Protein AF-A0A7S2J6S6-F1 (afdb_monomer)

pLDDT: mean 93.09, std 8.22, range [37.41, 98.88]

Radius of gyration: 21.87 Å; Cα contacts (8 Å, |Δi|>4): 1158; chains: 1; bounding box: 52×48×61 Å

Solvent-accessible surface area (backbone atoms only — not comparable to full-atom values): 26192 Å² total; per-residue (Å²): 134,88,74,69,78,54,90,48,75,75,59,70,50,80,71,38,74,42,34,49,51,40,52,70,60,42,67,81,57,32,44,28,29,17,40,51,64,39,67,37,36,38,34,85,40,19,33,33,100,55,93,74,62,39,57,58,38,46,26,29,51,65,96,51,91,40,19,38,36,57,35,29,48,39,23,59,75,74,38,58,73,68,58,31,51,42,25,52,51,31,29,56,64,45,68,66,34,74,66,57,54,48,50,41,24,58,51,30,36,39,25,31,38,44,37,30,35,46,55,37,58,58,54,76,82,79,50,74,72,39,44,47,77,36,66,55,39,90,59,72,98,59,26,54,33,28,22,41,35,70,52,36,67,19,62,28,58,37,60,58,47,27,51,49,34,59,32,32,23,50,56,21,29,27,32,40,29,33,36,10,44,48,40,28,43,22,44,71,30,29,58,16,33,35,62,24,50,69,83,42,42,18,20,70,76,14,45,40,42,81,17,30,28,82,77,45,74,37,36,40,47,88,76,84,50,32,14,47,55,53,43,52,47,38,46,60,76,32,48,51,58,48,52,56,52,50,32,73,67,37,76,68,27,54,45,27,41,26,62,41,47,45,42,30,51,72,54,62,63,44,52,43,65,53,52,39,47,57,38,64,54,41,40,52,53,48,34,60,71,65,71,48,51,85,65,43,30,32,34,36,50,40,56,16,68,59,47,33,42,51,56,52,52,47,40,40,69,66,80,39,53,92,39,40,88,22,43,29,38,33,38,70,51,53,57,34,83,47,63,50,63,39,79,88,80,22,24,31,36,25,50,36,52,25,26,50,55,34,85,91,43,95,30,42,59,58,42,76,80,51,34,41,40,60,75,67,40,44,45,73,72,17,31,30,29,35,32,58,28,30,48,29,39,59,32,53,21,20,78,55,49,90,38,36,69,51,70,66,55,32,25,46,41,40,42,8,42,52,54,24,54,57,48,41,29,60,72,26,47,72,35,11,93,96,35,36,6,38,34,37,42,15,36,39,20,36,52,65,34,59,62,42,33,27,44,68,93,67,47,46,55,74,89,63,80,76,83,45,83,83,44,54,68,48,56,34,10,50,56,50,31,45,78,68,69,42,44,75,38,53,76,83,72,54,58,38,80,88,45,40,74,80,40,45,71,78,38,21,61,60,69,43,77,24,54,63,87,77,131

Mean predicted aligned error: 4.23 Å

Foldseek 3Di:
DDDDDAPDAQAADDQAPLQVVCCVQPNLAAPEFEAPCQQWNFLLLQAEPDPDDQLCFSHHHPPDGDAQLNNLVSLVVPDPPVLSLLLSVLRNQQVCHLVLLVLCSNLNRQEYEYEHELLLQDACVLAVQFDFPFHQACDDPQNCWGQGQQGGTYSHCRSVLNVLSSNLSSNYAYAYENQAAQQFQEAPGSSNRDHADAPDQGLAHHQNQCHHHPNRGGRGDPPRHHSVNVLLSSLQVTVLVVVVVSCVSRPRSAAEYESYALGHLDHPNHALVSLCCRFVVSQVV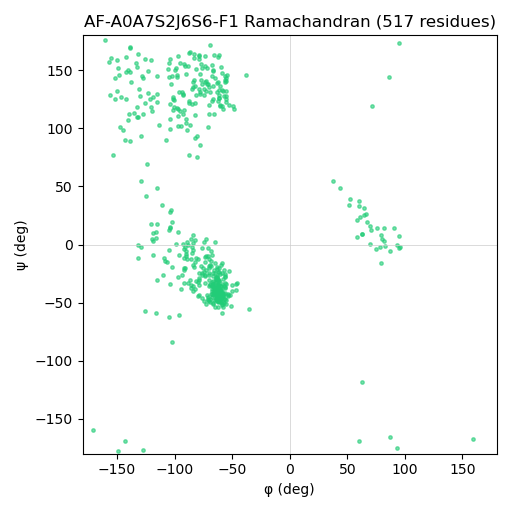SCVSNVHLQRHAYEGEASHPRNHPLNVLVCCVPVNVVNQNRYAYEFADELQVDFQADPVVQWRALLLLQCQCPPPDPNNQRDPNCNSVVVSCSLLQARAYEHAEYFLNNHLQCVVPVLADDLVSLLLSQLSNVLNLVSQQVVQAPSHDPGGSYSYYYQQHQHRNHQGTSRSVDSDGDPDLPPCPPSNVQRSHPSSCSVVVSRHRCVVVVCGPVCSVVCCCVNRDDIGRRHDPDD

Structure (mmCIF, N/CA/C/O backbone):
data_AF-A0A7S2J6S6-F1
#
_entry.id   AF-A0A7S2J6S6-F1
#
loop_
_atom_site.group_PDB
_atom_site.id
_atom_site.type_symbol
_atom_site.label_atom_id
_atom_site.label_alt_id
_atom_site.label_comp_id
_atom_site.label_asym_id
_atom_site.label_entity_id
_atom_site.label_seq_id
_atom_site.pdbx_PDB_ins_code
_atom_site.Cartn_x
_atom_site.Cartn_y
_atom_site.Cartn_z
_atom_site.occupancy
_atom_site.B_iso_or_equiv
_atom_site.auth_seq_id
_atom_site.auth_comp_id
_atom_site.auth_asym_id
_atom_site.auth_atom_id
_atom_site.pdbx_PDB_model_num
ATOM 1 N N . ARG A 1 1 ? -4.396 -3.968 -26.037 1.00 60.03 1 ARG A N 1
ATOM 2 C CA . ARG A 1 1 ? -3.334 -4.999 -25.930 1.00 60.03 1 ARG A CA 1
ATOM 3 C C . ARG A 1 1 ? -3.819 -6.010 -24.905 1.00 60.03 1 ARG A C 1
ATOM 5 O O . ARG A 1 1 ? -4.407 -5.572 -23.926 1.00 60.03 1 ARG A O 1
ATOM 12 N N . GLU A 1 2 ? -3.684 -7.307 -25.156 1.00 83.19 2 GLU A N 1
ATOM 13 C CA . GLU A 1 2 ? -4.173 -8.330 -24.223 1.00 83.19 2 GLU A CA 1
ATOM 14 C C . GLU A 1 2 ? -3.197 -8.477 -23.051 1.00 83.19 2 GLU A C 1
ATOM 16 O O . GLU A 1 2 ? -1.984 -8.552 -23.259 1.00 83.19 2 GLU A O 1
ATOM 21 N N . PHE A 1 3 ? -3.727 -8.465 -21.828 1.00 93.50 3 PHE A N 1
ATOM 22 C CA . PHE A 1 3 ? -2.977 -8.838 -20.632 1.00 93.50 3 PHE A CA 1
ATOM 23 C C . PHE A 1 3 ? -2.837 -10.365 -20.573 1.00 93.50 3 PHE A C 1
ATOM 25 O O . PHE A 1 3 ? -3.708 -11.064 -21.098 1.00 93.50 3 PHE A O 1
ATOM 32 N N . PRO A 1 4 ? -1.772 -10.908 -19.954 1.00 92.06 4 PRO A N 1
ATOM 33 C CA . PRO A 1 4 ? -1.620 -12.351 -19.820 1.00 92.06 4 PRO A CA 1
ATOM 34 C C . PRO A 1 4 ? -2.831 -12.981 -19.122 1.00 92.06 4 PRO A C 1
ATOM 36 O O . PRO A 1 4 ? -3.352 -12.433 -18.144 1.00 92.06 4 PRO A O 1
ATOM 39 N N . ALA A 1 5 ? -3.263 -14.145 -19.607 1.00 92.56 5 ALA A N 1
ATOM 40 C CA . ALA A 1 5 ? -4.234 -14.959 -18.887 1.00 92.56 5 ALA A CA 1
ATOM 41 C C . ALA A 1 5 ? -3.649 -15.352 -17.517 1.00 92.56 5 ALA A C 1
ATOM 43 O O . ALA A 1 5 ? -2.468 -15.715 -17.456 1.00 92.56 5 ALA A O 1
ATOM 44 N N . PRO A 1 6 ? -4.433 -15.285 -16.428 1.00 95.06 6 PRO A N 1
ATOM 45 C CA . PRO A 1 6 ? -3.949 -15.719 -15.127 1.00 95.06 6 PRO A CA 1
ATOM 46 C C . PRO A 1 6 ? -3.705 -17.230 -15.110 1.00 95.06 6 PRO A C 1
ATOM 48 O O . PRO A 1 6 ? -4.392 -17.998 -15.787 1.00 95.06 6 PRO A O 1
ATOM 51 N N . SER A 1 7 ? -2.744 -17.662 -14.297 1.00 95.50 7 SER A N 1
ATOM 52 C CA . SER A 1 7 ? -2.532 -19.077 -13.981 1.00 95.50 7 SER A CA 1
ATOM 53 C C . SER A 1 7 ? -3.450 -19.559 -12.852 1.00 95.50 7 SER A C 1
ATOM 55 O O . SER A 1 7 ? -3.695 -20.759 -12.714 1.00 95.50 7 SER A O 1
ATOM 57 N N . VAL A 1 8 ? -3.998 -18.627 -12.065 1.00 96.56 8 VAL A N 1
ATOM 58 C CA . VAL A 1 8 ? -5.003 -18.892 -11.032 1.00 96.56 8 VAL A CA 1
ATOM 59 C C . VAL A 1 8 ? -6.390 -18.539 -11.559 1.00 96.56 8 VAL A C 1
ATOM 61 O O . VAL A 1 8 ? -6.650 -17.406 -11.953 1.00 96.56 8 VAL A O 1
ATOM 64 N N . PHE A 1 9 ? -7.315 -19.497 -11.523 1.00 96.81 9 PHE A N 1
ATOM 65 C CA . PHE A 1 9 ? -8.688 -19.263 -11.964 1.00 96.81 9 PHE A CA 1
ATOM 66 C C . PHE A 1 9 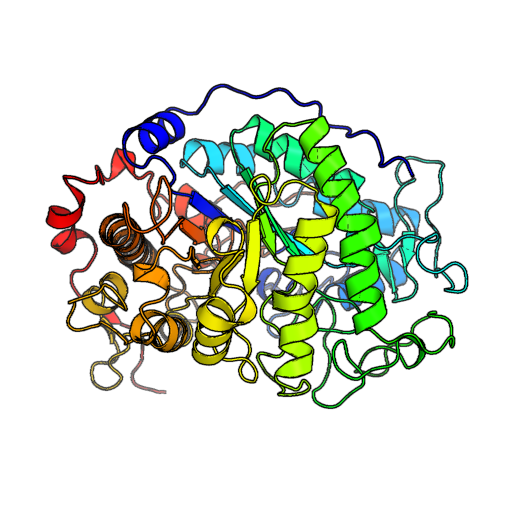? -9.548 -18.613 -10.865 1.00 96.81 9 PHE A C 1
ATOM 68 O O . PHE A 1 9 ? -9.433 -18.988 -9.688 1.00 96.81 9 PHE A O 1
ATOM 75 N N . PRO A 1 10 ? -10.448 -17.680 -11.232 1.00 97.75 10 PRO A N 1
ATOM 76 C CA . PRO A 1 10 ? -11.481 -17.183 -10.332 1.00 97.75 10 PRO A CA 1
ATOM 77 C C . PRO A 1 10 ? -12.373 -18.330 -9.835 1.00 97.75 10 PRO A C 1
ATOM 79 O O . PRO A 1 10 ? -13.021 -19.030 -10.607 1.00 97.75 10 PRO A O 1
ATOM 82 N N . SER A 1 11 ? -12.381 -18.531 -8.523 1.00 97.50 11 SER A N 1
ATOM 83 C CA . SER A 1 11 ? -13.148 -19.540 -7.796 1.00 97.50 11 SER A CA 1
ATOM 84 C C . SER A 1 11 ? -13.392 -19.034 -6.373 1.00 97.50 11 SER A C 1
ATOM 86 O O . SER A 1 11 ? -12.716 -19.441 -5.422 1.00 97.50 11 SER A O 1
ATOM 88 N N . ARG A 1 12 ? -14.347 -18.107 -6.237 1.00 97.56 12 ARG A N 1
ATOM 89 C CA . ARG A 1 12 ? -14.693 -17.478 -4.959 1.00 97.56 12 ARG A CA 1
ATOM 90 C C . ARG A 1 12 ? -15.167 -18.518 -3.949 1.00 97.56 12 ARG A C 1
ATOM 92 O O . ARG A 1 12 ? -16.141 -19.222 -4.196 1.00 97.56 12 ARG A O 1
ATOM 99 N N . ARG A 1 13 ? -14.464 -18.615 -2.822 1.00 98.06 13 ARG A N 1
ATOM 100 C CA . ARG A 1 13 ? -14.830 -19.477 -1.695 1.00 98.06 13 ARG A CA 1
ATOM 101 C C . ARG A 1 13 ? -15.937 -18.824 -0.871 1.00 98.06 13 ARG A C 1
ATOM 103 O O . ARG A 1 13 ? -16.151 -17.611 -0.945 1.00 98.06 13 ARG A O 1
ATOM 110 N N . GLU A 1 14 ? -16.599 -19.624 -0.046 1.00 98.38 14 GLU A N 1
ATOM 111 C CA . GLU A 1 14 ? -17.450 -19.093 1.016 1.00 98.38 14 GLU A CA 1
ATOM 112 C C . GLU A 1 14 ? -16.630 -18.225 1.981 1.00 98.38 14 GLU A C 1
ATOM 114 O O . GLU A 1 14 ? -15.415 -18.391 2.124 1.00 98.38 14 GLU A O 1
ATOM 119 N N . LEU A 1 15 ? -17.300 -17.266 2.615 1.00 98.75 15 LEU A N 1
ATOM 120 C CA . LEU A 1 15 ? -16.700 -16.454 3.669 1.00 98.75 15 LEU A CA 1
ATOM 121 C C . LEU A 1 15 ? -16.316 -17.354 4.846 1.00 98.75 15 LEU A C 1
ATOM 123 O O . LEU A 1 15 ? -17.103 -18.222 5.231 1.00 98.75 15 LEU A O 1
ATOM 127 N N . THR A 1 16 ? -15.150 -17.109 5.444 1.00 98.75 16 THR A N 1
ATOM 128 C CA . THR A 1 16 ? -14.777 -17.735 6.723 1.00 98.75 16 THR A CA 1
ATOM 129 C C . THR A 1 16 ? -15.753 -17.315 7.828 1.00 98.75 16 THR A C 1
ATOM 131 O O . THR A 1 16 ? -16.446 -16.303 7.693 1.00 98.75 16 THR A O 1
ATOM 134 N N . GLU A 1 17 ? -15.811 -18.055 8.940 1.00 98.75 17 GLU A N 1
ATOM 135 C CA . GLU A 1 17 ? -16.681 -17.700 10.076 1.00 98.75 17 GLU A CA 1
ATOM 136 C C . GLU A 1 17 ? -16.434 -16.262 10.560 1.00 98.75 17 GLU A C 1
ATOM 138 O O . GLU A 1 17 ? -17.379 -15.495 10.749 1.00 98.75 17 GLU A O 1
ATOM 143 N N . GLU A 1 18 ? -15.164 -15.860 10.670 1.00 98.75 18 GLU A N 1
ATOM 144 C CA . GLU A 1 18 ? -14.807 -14.495 11.056 1.00 98.75 18 GLU A CA 1
ATOM 145 C C . GLU A 1 18 ? -15.230 -13.469 10.002 1.00 98.75 18 GLU A C 1
ATOM 147 O O . GLU A 1 18 ? -15.761 -12.417 10.349 1.00 98.75 18 GLU A O 1
ATOM 152 N N . GLN A 1 19 ? -15.051 -13.749 8.707 1.00 98.75 19 GLN A N 1
ATOM 153 C CA . GLN A 1 19 ? -15.487 -12.830 7.653 1.00 98.75 19 GLN A CA 1
ATOM 154 C C . GLN A 1 19 ? -17.013 -12.660 7.627 1.00 98.75 19 GLN A C 1
ATOM 156 O O . GLN A 1 19 ? -17.493 -11.546 7.415 1.00 98.75 19 GLN A O 1
ATOM 161 N N . GLN A 1 20 ? -17.781 -13.726 7.877 1.00 98.81 20 GLN A N 1
ATOM 162 C CA . GLN A 1 20 ? -19.240 -13.646 8.027 1.00 98.81 20 GLN A CA 1
ATOM 163 C C . GLN A 1 20 ? -19.619 -12.795 9.242 1.00 98.81 20 GLN A C 1
ATOM 165 O O . GLN A 1 20 ? -20.470 -11.906 9.146 1.00 98.81 20 GLN A O 1
ATOM 170 N N . TRP A 1 21 ? -18.949 -13.018 10.376 1.00 98.75 21 TRP A N 1
ATOM 171 C CA . TRP A 1 21 ? -19.148 -12.231 11.589 1.00 98.75 21 TRP A CA 1
ATOM 172 C C . TRP A 1 21 ? -18.821 -10.749 11.367 1.00 98.75 21 TRP A C 1
ATOM 174 O O . TRP A 1 21 ? -19.593 -9.877 11.777 1.00 98.75 21 TRP A O 1
ATOM 184 N N . MET A 1 22 ? -17.723 -10.456 10.666 1.00 98.56 22 MET A N 1
ATOM 185 C CA . MET A 1 22 ? -17.311 -9.105 10.287 1.00 98.56 22 MET A CA 1
ATOM 186 C C . MET A 1 22 ? -18.324 -8.449 9.356 1.00 98.56 22 MET A C 1
ATOM 188 O O . MET A 1 22 ? -18.706 -7.305 9.582 1.00 98.56 22 MET A O 1
ATOM 192 N N . GLN A 1 23 ? -18.811 -9.167 8.343 1.00 98.44 23 GLN A N 1
ATOM 193 C CA . GLN A 1 23 ? -19.830 -8.651 7.431 1.00 98.44 23 GLN A CA 1
ATOM 194 C C . GLN A 1 23 ? -21.120 -8.272 8.171 1.00 98.44 23 GLN A C 1
ATOM 196 O O . GLN A 1 23 ? -21.743 -7.266 7.831 1.00 98.44 23 GLN A O 1
ATOM 201 N N . TYR A 1 24 ? -21.512 -9.055 9.178 1.00 98.50 24 TYR A N 1
ATOM 202 C CA . TYR A 1 24 ? -22.712 -8.802 9.973 1.00 98.50 24 TYR A CA 1
ATOM 203 C C . TYR A 1 24 ? -22.541 -7.631 10.956 1.00 98.50 24 TYR A C 1
ATOM 205 O O . TYR A 1 24 ? -23.392 -6.744 11.012 1.00 98.50 24 TYR A O 1
ATOM 213 N N . ASN A 1 25 ? -21.449 -7.609 11.728 1.00 98.56 25 ASN A N 1
ATOM 214 C CA . ASN A 1 25 ? -21.257 -6.632 12.808 1.00 98.56 25 ASN A CA 1
ATOM 215 C C . ASN A 1 25 ? -20.620 -5.318 12.339 1.00 98.56 25 ASN A C 1
ATOM 217 O O . ASN A 1 25 ? -20.899 -4.263 12.903 1.00 98.56 25 ASN A O 1
ATOM 221 N N . TRP A 1 26 ? -19.785 -5.370 11.303 1.00 98.25 26 TRP A N 1
ATOM 222 C CA . TRP A 1 26 ? -18.991 -4.248 10.802 1.00 98.25 26 TRP A CA 1
ATOM 223 C C . TRP A 1 26 ? -19.161 -4.074 9.284 1.00 98.25 26 TRP A C 1
ATOM 225 O O . TRP A 1 26 ? -18.178 -4.055 8.537 1.00 98.25 26 TRP A O 1
ATOM 235 N N . PRO A 1 27 ? -20.408 -3.947 8.786 1.00 97.88 27 PRO A N 1
ATOM 236 C CA . PRO A 1 27 ? -20.668 -3.877 7.354 1.00 97.88 27 PRO A CA 1
ATOM 237 C C . PRO A 1 27 ? -19.984 -2.652 6.759 1.00 97.88 27 PRO A C 1
ATOM 239 O O . PRO A 1 27 ? -20.213 -1.543 7.232 1.00 97.88 27 PRO A O 1
ATOM 242 N N . GLY A 1 28 ? -19.173 -2.853 5.720 1.00 96.44 28 GLY A N 1
ATOM 243 C CA . GLY A 1 28 ? -18.442 -1.782 5.036 1.00 96.44 28 GLY A CA 1
ATOM 244 C C . GLY A 1 28 ? -17.076 -1.441 5.638 1.00 96.44 28 GLY A C 1
ATOM 245 O O . GLY A 1 28 ? -16.355 -0.668 5.020 1.00 96.44 28 GLY A O 1
ATOM 246 N N . TYR A 1 29 ? -16.700 -2.030 6.778 1.00 98.56 29 TYR A N 1
ATOM 247 C CA . TYR A 1 29 ? -15.367 -1.851 7.350 1.00 98.56 29 TYR A CA 1
ATOM 248 C C . TYR A 1 29 ? -14.319 -2.698 6.627 1.00 98.56 29 TYR A C 1
ATOM 250 O O . TYR A 1 29 ? -14.477 -3.916 6.489 1.00 98.56 29 TYR A O 1
ATOM 258 N N . HIS A 1 30 ? -13.222 -2.068 6.224 1.00 98.62 30 HIS A N 1
ATOM 259 C CA . HIS A 1 30 ? -12.038 -2.734 5.706 1.00 98.62 30 HIS A CA 1
ATOM 260 C C . HIS A 1 30 ? -11.084 -3.071 6.847 1.00 98.62 30 HIS A C 1
ATOM 262 O O . HIS A 1 30 ? -10.327 -2.231 7.319 1.00 98.62 30 HIS A O 1
ATOM 268 N N . ASN A 1 31 ? -11.145 -4.328 7.290 1.00 98.75 31 ASN A N 1
ATOM 269 C CA . ASN A 1 31 ? -10.131 -4.913 8.155 1.00 98.75 31 ASN A CA 1
ATOM 270 C C . ASN A 1 31 ? -8.990 -5.379 7.254 1.00 98.75 31 ASN A C 1
ATOM 272 O O . ASN A 1 31 ? -9.056 -6.462 6.661 1.00 98.75 31 ASN A O 1
ATOM 276 N N . GLY A 1 32 ? -8.031 -4.486 7.060 1.00 98.75 32 GLY A N 1
ATOM 277 C CA . GLY A 1 32 ? -7.030 -4.565 6.019 1.00 98.75 32 GLY A CA 1
ATOM 278 C C . GLY A 1 32 ? -5.657 -4.998 6.511 1.00 98.75 32 GLY A C 1
ATOM 279 O O . GLY A 1 32 ? -5.294 -4.862 7.681 1.00 98.75 32 GLY A O 1
ATOM 280 N N . VAL A 1 33 ? -4.857 -5.476 5.568 1.00 98.88 33 VAL A N 1
ATOM 281 C CA . VAL A 1 33 ? -3.425 -5.715 5.742 1.00 98.88 33 VAL A CA 1
ATOM 282 C C . VAL A 1 33 ? -2.692 -5.252 4.490 1.00 98.88 33 VAL A C 1
ATOM 284 O O . VAL A 1 33 ? -3.180 -5.456 3.378 1.00 98.88 33 VAL A O 1
ATOM 287 N N . SER A 1 34 ? -1.535 -4.629 4.646 1.00 98.81 34 SER A N 1
ATOM 288 C CA . SER A 1 34 ? -0.669 -4.322 3.510 1.00 98.81 34 SER A CA 1
ATOM 289 C C . SER A 1 34 ? 0.156 -5.554 3.127 1.00 98.81 34 SER A C 1
ATOM 291 O O . SER A 1 34 ? 0.413 -6.425 3.960 1.00 98.81 34 SER A O 1
ATOM 293 N N . LEU A 1 35 ? 0.529 -5.676 1.853 1.00 98.56 35 LEU A N 1
ATOM 294 C CA . LEU A 1 35 ? 1.353 -6.771 1.327 1.00 98.56 35 LEU A CA 1
ATOM 295 C C . LEU A 1 35 ? 2.709 -6.262 0.803 1.00 98.56 35 LEU A C 1
ATOM 297 O O . LEU A 1 35 ? 3.140 -6.622 -0.292 1.00 98.56 35 LEU A O 1
ATOM 301 N N . GLY A 1 36 ? 3.393 -5.444 1.607 1.00 97.88 36 GLY A N 1
ATOM 302 C CA . GLY A 1 36 ? 4.780 -5.002 1.409 1.00 97.88 36 GLY A CA 1
ATOM 303 C C . GLY A 1 36 ? 5.792 -6.144 1.413 1.00 97.88 36 GLY A C 1
ATOM 304 O O . GLY A 1 36 ? 5.473 -7.266 1.829 1.00 97.88 36 GLY A O 1
ATOM 305 N N . GLY A 1 37 ? 6.997 -5.884 0.912 1.00 96.94 37 GLY A N 1
ATOM 306 C CA . GLY A 1 37 ? 8.053 -6.886 0.755 1.00 96.94 37 GLY A CA 1
ATOM 307 C C . GLY A 1 37 ? 7.789 -7.932 -0.333 1.00 96.94 37 GLY A C 1
ATOM 308 O O . GLY A 1 37 ? 8.581 -8.854 -0.461 1.00 96.94 37 GLY A O 1
ATOM 309 N N . GLY A 1 38 ? 6.663 -7.864 -1.058 1.00 97.31 38 GLY A N 1
ATOM 310 C CA . GLY A 1 38 ? 6.294 -8.837 -2.093 1.00 97.31 38 GLY A CA 1
ATOM 311 C C . GLY A 1 38 ? 6.669 -8.392 -3.508 1.00 97.31 38 GLY A C 1
ATOM 312 O O . GLY A 1 38 ? 7.416 -9.075 -4.200 1.00 97.31 38 GLY A O 1
ATOM 313 N N . PHE A 1 39 ? 6.118 -7.259 -3.957 1.00 98.38 39 PHE A N 1
ATOM 314 C CA . PHE A 1 39 ? 6.457 -6.650 -5.254 1.00 98.38 39 PHE A CA 1
ATOM 315 C C . PHE A 1 39 ? 7.396 -5.449 -5.121 1.00 98.38 39 PHE A C 1
ATOM 317 O O . PHE A 1 39 ? 8.053 -5.096 -6.097 1.00 98.38 39 PHE A O 1
ATOM 324 N N . VAL A 1 40 ? 7.477 -4.864 -3.925 1.00 98.44 40 VAL A N 1
ATOM 325 C CA . VAL A 1 40 ? 8.428 -3.820 -3.536 1.00 98.44 40 VAL A CA 1
ATOM 326 C C . VAL A 1 40 ? 9.197 -4.336 -2.322 1.00 98.44 40 VAL A C 1
ATOM 328 O O . VAL A 1 40 ? 8.599 -4.891 -1.404 1.00 98.44 40 VAL A O 1
ATOM 331 N N . VAL A 1 41 ? 10.517 -4.237 -2.375 1.00 97.12 41 VAL A N 1
ATOM 332 C CA . VAL A 1 41 ? 11.497 -4.664 -1.385 1.00 97.12 41 VAL A CA 1
ATOM 333 C C . VAL A 1 41 ? 11.952 -3.430 -0.632 1.00 97.12 41 VAL A C 1
ATOM 335 O O . VAL A 1 41 ? 12.453 -2.482 -1.228 1.00 97.12 41 VAL A O 1
ATOM 338 N N . GLU A 1 42 ? 11.852 -3.508 0.685 1.00 96.31 42 GLU A N 1
ATOM 339 C CA . GLU A 1 42 ? 12.450 -2.552 1.602 1.00 96.31 42 GLU A CA 1
ATOM 340 C C . GLU A 1 42 ? 13.507 -3.274 2.428 1.00 96.31 42 GLU A C 1
ATOM 342 O O . GLU A 1 42 ? 13.208 -4.270 3.092 1.00 96.31 42 GLU A O 1
ATOM 347 N N . ASP A 1 43 ? 14.742 -2.786 2.371 1.00 94.69 43 ASP A N 1
ATOM 348 C CA . ASP A 1 43 ? 15.898 -3.283 3.120 1.00 94.69 43 ASP A CA 1
ATOM 349 C C . ASP A 1 43 ? 15.587 -3.787 4.535 1.00 94.69 43 ASP A C 1
ATOM 351 O O . ASP A 1 43 ? 15.853 -4.950 4.865 1.00 94.69 43 ASP A O 1
ATOM 355 N N . TRP A 1 44 ? 14.972 -2.943 5.363 1.00 93.00 44 TRP A N 1
ATOM 356 C CA . TRP A 1 44 ? 14.720 -3.215 6.776 1.00 93.00 44 TRP A CA 1
ATOM 357 C C . TRP A 1 44 ? 13.822 -4.429 7.021 1.00 93.00 44 TRP A C 1
ATOM 359 O O . TRP A 1 44 ? 13.872 -5.041 8.094 1.00 93.00 44 TRP A O 1
ATOM 369 N N . MET A 1 45 ? 13.052 -4.846 6.014 1.00 94.19 45 MET A N 1
ATOM 370 C CA . MET A 1 45 ? 12.258 -6.063 6.083 1.00 94.19 45 MET A CA 1
ATOM 371 C C . MET A 1 45 ? 13.093 -7.342 5.992 1.00 94.19 45 MET A C 1
ATOM 373 O O . MET A 1 45 ? 12.631 -8.395 6.443 1.00 94.19 45 MET A O 1
ATOM 377 N N . PHE A 1 46 ? 14.299 -7.268 5.427 1.00 93.38 46 PHE A N 1
ATOM 378 C CA . PHE A 1 46 ? 15.148 -8.408 5.067 1.00 93.38 46 PHE A CA 1
ATOM 379 C C . PHE A 1 46 ? 16.514 -8.422 5.776 1.00 93.38 46 PHE A C 1
ATOM 381 O O . PHE A 1 46 ? 17.334 -9.306 5.505 1.00 93.38 46 PHE A O 1
ATOM 388 N N . TYR A 1 47 ? 16.768 -7.495 6.706 1.00 91.25 47 TYR A N 1
ATOM 389 C CA . TYR A 1 47 ? 17.983 -7.502 7.528 1.00 91.25 47 TYR A CA 1
ATOM 390 C C . TYR A 1 47 ? 18.155 -8.807 8.301 1.00 91.25 47 TYR A C 1
ATOM 392 O O . TYR A 1 47 ? 17.196 -9.372 8.810 1.00 91.25 47 TYR A O 1
ATOM 400 N N . LYS A 1 48 ? 19.394 -9.285 8.410 1.00 84.44 48 LYS A N 1
ATOM 401 C CA . LYS A 1 48 ? 19.796 -10.477 9.160 1.00 84.44 48 LYS A CA 1
ATOM 402 C C . LYS A 1 48 ? 20.705 -10.075 10.315 1.00 84.44 48 LYS A C 1
ATOM 404 O O . LYS A 1 48 ? 21.573 -9.223 10.158 1.00 84.44 48 LYS A O 1
ATOM 409 N N . HIS A 1 49 ? 20.593 -10.782 11.439 1.00 74.25 49 HIS A N 1
ATOM 410 C CA . HIS A 1 49 ? 21.560 -10.667 12.542 1.00 74.25 49 HIS A CA 1
ATOM 411 C C . HIS A 1 49 ? 22.797 -11.563 12.355 1.00 74.25 49 HIS A C 1
ATOM 413 O O . HIS A 1 49 ? 23.705 -11.565 13.183 1.00 74.25 49 HIS A O 1
ATOM 419 N N . THR A 1 50 ? 22.845 -12.350 11.277 1.00 71.12 50 THR A N 1
ATOM 420 C CA . THR A 1 50 ? 23.966 -13.242 10.960 1.00 71.12 50 THR A CA 1
ATOM 421 C C . THR A 1 50 ? 24.904 -12.621 9.932 1.00 71.12 50 THR A C 1
ATOM 423 O O . THR A 1 50 ? 24.451 -11.933 9.028 1.00 71.12 50 THR A O 1
ATOM 426 N N . ASN A 1 51 ? 26.186 -12.993 9.969 1.00 66.88 51 ASN A N 1
ATOM 427 C CA . ASN A 1 51 ? 27.196 -12.528 9.005 1.00 66.88 51 ASN A CA 1
ATOM 428 C C . ASN A 1 51 ? 27.049 -13.109 7.579 1.00 66.88 51 ASN A C 1
ATOM 430 O O . ASN A 1 51 ? 27.846 -12.776 6.706 1.00 66.88 51 ASN A O 1
ATOM 434 N N . ALA A 1 52 ? 26.093 -14.013 7.336 1.00 78.06 52 ALA A N 1
ATOM 435 C CA . ALA A 1 52 ? 25.829 -14.551 6.003 1.00 78.06 52 ALA A CA 1
ATOM 436 C C . ALA A 1 52 ? 24.973 -13.553 5.210 1.00 78.06 52 ALA A C 1
ATOM 438 O O . ALA A 1 52 ? 23.749 -13.541 5.332 1.00 78.06 52 ALA A O 1
ATOM 439 N N . VAL A 1 53 ? 25.649 -12.691 4.451 1.00 87.81 53 VAL A N 1
ATOM 440 C CA . VAL A 1 53 ? 25.035 -11.677 3.591 1.00 87.81 53 VAL A CA 1
ATOM 441 C C . VAL A 1 53 ? 25.058 -12.181 2.152 1.00 87.81 53 VAL A C 1
ATOM 443 O O . VAL A 1 53 ? 26.114 -12.526 1.625 1.00 87.81 53 VAL A O 1
ATOM 446 N N . ASP A 1 54 ? 23.889 -12.215 1.528 1.00 93.75 54 ASP A N 1
ATOM 447 C CA . ASP A 1 54 ? 23.677 -12.566 0.127 1.00 93.75 54 ASP A CA 1
ATOM 448 C C . ASP A 1 54 ? 22.548 -11.677 -0.421 1.00 93.75 54 ASP A C 1
ATOM 450 O O . ASP A 1 54 ? 21.365 -12.026 -0.311 1.00 93.75 54 ASP A O 1
ATOM 454 N N . PRO A 1 55 ? 22.886 -10.496 -0.972 1.00 94.44 55 PRO A N 1
ATOM 455 C CA . PRO A 1 55 ? 21.889 -9.523 -1.404 1.00 94.44 55 PRO A CA 1
ATOM 456 C C . PRO A 1 55 ? 21.003 -10.030 -2.546 1.00 94.44 55 PRO A C 1
ATOM 458 O O . PRO A 1 55 ? 19.813 -9.724 -2.578 1.00 94.44 55 PRO A O 1
ATOM 461 N N . ALA A 1 56 ? 21.530 -10.878 -3.439 1.00 95.69 56 ALA A N 1
ATOM 462 C CA . ALA A 1 56 ? 20.740 -11.489 -4.512 1.00 95.69 56 ALA A CA 1
ATOM 463 C C . ALA A 1 56 ? 19.633 -12.404 -3.958 1.00 95.69 56 ALA A C 1
ATOM 465 O O . ALA A 1 56 ? 18.567 -12.538 -4.564 1.00 95.69 56 ALA A O 1
ATOM 466 N N . ASN A 1 57 ? 19.863 -12.982 -2.777 1.00 95.00 57 ASN A N 1
ATOM 467 C CA . ASN A 1 57 ? 18.909 -13.809 -2.050 1.00 95.00 57 ASN A CA 1
ATOM 468 C C . ASN A 1 57 ? 18.223 -13.065 -0.880 1.00 95.00 57 ASN A C 1
ATOM 470 O O . ASN A 1 57 ? 17.665 -13.717 0.004 1.00 95.00 57 ASN A O 1
ATOM 474 N N . LEU A 1 58 ? 18.232 -11.722 -0.867 1.00 94.31 58 LEU A N 1
ATOM 475 C CA . LEU A 1 58 ? 17.606 -10.885 0.172 1.00 94.31 58 LEU A CA 1
ATOM 476 C C . LEU A 1 58 ? 18.043 -11.260 1.601 1.00 94.31 58 LEU A C 1
ATOM 478 O O . LEU A 1 58 ? 17.249 -11.292 2.539 1.00 94.31 58 LEU A O 1
ATOM 482 N N . GLN A 1 59 ? 19.324 -11.582 1.766 1.00 92.81 59 GLN A N 1
ATOM 483 C CA . GLN A 1 59 ? 19.953 -11.781 3.068 1.00 92.81 59 GLN A CA 1
ATOM 484 C C . GLN A 1 59 ? 20.852 -10.578 3.319 1.00 92.81 59 GLN A C 1
ATOM 486 O O . GLN A 1 59 ? 22.005 -10.563 2.896 1.00 92.81 59 GLN A O 1
ATOM 491 N N . LEU A 1 60 ? 20.294 -9.538 3.934 1.00 92.50 60 LEU A N 1
ATOM 492 C CA . LEU A 1 60 ? 20.946 -8.234 4.025 1.00 92.50 60 LEU A CA 1
ATOM 493 C C . LEU A 1 60 ? 21.639 -8.055 5.373 1.00 92.50 60 LEU A C 1
ATOM 495 O O . LEU A 1 60 ? 21.136 -8.503 6.403 1.00 92.50 60 LEU A O 1
ATOM 499 N N . ALA A 1 61 ? 22.784 -7.376 5.378 1.00 90.56 61 ALA A N 1
ATOM 500 C CA . ALA A 1 61 ? 23.346 -6.871 6.625 1.00 90.56 61 ALA A CA 1
ATOM 501 C C . ALA A 1 61 ? 22.442 -5.766 7.180 1.00 90.56 61 ALA A C 1
ATOM 503 O O . ALA A 1 61 ? 21.858 -4.997 6.419 1.00 90.56 61 ALA A O 1
ATOM 504 N N . GLN A 1 62 ? 22.343 -5.692 8.506 1.00 87.38 62 GLN A N 1
ATOM 505 C CA . GLN A 1 62 ? 21.611 -4.624 9.178 1.00 87.38 62 GLN A CA 1
ATOM 506 C C . GLN A 1 62 ? 22.138 -3.241 8.753 1.00 87.38 62 GLN A C 1
ATOM 508 O O . GLN A 1 62 ? 23.341 -3.072 8.545 1.00 87.38 62 GLN A O 1
ATOM 513 N N . ASP A 1 63 ? 21.227 -2.274 8.621 1.00 86.12 63 ASP A N 1
ATOM 514 C CA . ASP A 1 63 ? 21.504 -0.870 8.283 1.00 86.12 63 ASP A CA 1
ATOM 515 C C . ASP A 1 63 ? 22.239 -0.664 6.944 1.00 86.12 63 ASP A C 1
ATOM 517 O O . ASP A 1 63 ? 22.880 0.365 6.730 1.00 86.12 63 ASP A O 1
ATOM 521 N N . THR A 1 64 ? 22.174 -1.644 6.037 1.00 89.25 64 THR A N 1
ATOM 522 C CA . THR A 1 64 ? 22.706 -1.514 4.676 1.00 89.25 64 THR A CA 1
ATOM 523 C C . THR A 1 64 ? 21.594 -1.031 3.748 1.00 89.25 64 THR A C 1
ATOM 525 O O . THR A 1 64 ? 20.683 -1.824 3.500 1.00 89.25 64 THR A O 1
ATOM 528 N N . PRO A 1 65 ? 21.672 0.204 3.207 1.00 91.94 65 PRO A N 1
ATOM 529 C CA . PRO A 1 65 ? 20.683 0.703 2.258 1.00 91.94 65 PRO A CA 1
ATOM 530 C C . PRO A 1 65 ? 20.552 -0.251 1.077 1.00 91.94 65 PRO A C 1
ATOM 532 O O . PRO A 1 65 ? 21.553 -0.614 0.446 1.00 91.94 65 PRO A O 1
ATOM 535 N N . PHE A 1 66 ? 19.330 -0.694 0.815 1.00 95.00 66 PHE A N 1
ATOM 536 C CA . PHE A 1 66 ? 19.046 -1.654 -0.240 1.00 95.00 66 PHE A CA 1
ATOM 537 C C . PHE A 1 66 ? 17.591 -1.532 -0.694 1.00 95.00 66 PHE A C 1
ATOM 539 O O . PHE A 1 66 ? 16.653 -1.588 0.099 1.00 95.00 66 PHE A O 1
ATOM 546 N N . ASP A 1 67 ? 17.397 -1.406 -1.997 1.00 95.56 67 ASP A N 1
ATOM 547 C CA . ASP A 1 67 ? 16.090 -1.212 -2.618 1.00 95.56 67 ASP A CA 1
ATOM 548 C C . ASP A 1 67 ? 15.848 -2.254 -3.727 1.00 95.56 67 ASP A C 1
ATOM 550 O O . ASP A 1 67 ? 16.652 -3.167 -3.957 1.00 95.56 67 ASP A O 1
ATOM 554 N N . ASN A 1 68 ? 14.714 -2.155 -4.426 1.00 97.44 68 ASN A N 1
ATOM 555 C CA . ASN A 1 68 ? 14.394 -3.060 -5.533 1.00 97.44 68 ASN A CA 1
ATOM 556 C C . ASN A 1 68 ? 15.371 -2.987 -6.707 1.00 97.44 68 ASN A C 1
ATOM 558 O O . ASN A 1 68 ? 15.575 -4.010 -7.377 1.00 97.44 68 ASN A O 1
ATOM 562 N N . LEU A 1 69 ? 15.911 -1.806 -7.009 1.00 96.81 69 LEU A N 1
ATOM 563 C CA . LEU A 1 69 ? 16.863 -1.646 -8.100 1.00 96.81 69 LEU A CA 1
ATOM 564 C C . LEU A 1 69 ? 18.174 -2.339 -7.735 1.00 96.81 69 LEU A C 1
ATOM 566 O O . LEU A 1 69 ? 18.629 -3.200 -8.487 1.00 96.81 69 LEU A O 1
ATOM 570 N N . ALA A 1 70 ? 18.701 -2.078 -6.538 1.00 96.62 70 ALA A N 1
ATOM 571 C CA . ALA A 1 70 ? 19.884 -2.740 -5.998 1.00 96.62 70 ALA A CA 1
ATOM 572 C C . ALA A 1 70 ? 19.706 -4.268 -5.935 1.00 96.62 70 ALA A C 1
ATOM 574 O O . ALA A 1 70 ? 20.644 -5.027 -6.211 1.00 96.62 70 ALA A O 1
ATOM 575 N N . TRP A 1 71 ? 18.493 -4.749 -5.636 1.00 97.88 71 TRP A N 1
ATOM 576 C CA . TRP A 1 71 ? 18.175 -6.174 -5.707 1.00 97.88 71 TRP A CA 1
ATOM 577 C C . TRP A 1 71 ? 18.229 -6.719 -7.137 1.00 97.88 71 TRP A C 1
ATOM 579 O O . TRP A 1 71 ? 18.878 -7.741 -7.377 1.00 97.88 71 TRP A O 1
ATOM 589 N N . SER A 1 72 ? 17.611 -6.023 -8.096 1.00 97.88 72 SER A N 1
ATOM 590 C CA . SER A 1 72 ? 17.658 -6.384 -9.520 1.00 97.88 72 SER A CA 1
ATOM 591 C C . SER A 1 72 ? 19.102 -6.450 -10.026 1.00 97.88 72 SER A C 1
ATOM 593 O O . SER A 1 72 ? 19.500 -7.449 -10.627 1.00 97.88 72 SER A O 1
ATOM 595 N N . GLU A 1 73 ? 19.911 -5.438 -9.712 1.00 96.94 73 GLU A N 1
ATOM 596 C CA . GLU A 1 73 ? 21.333 -5.370 -10.057 1.00 96.94 73 GLU A CA 1
ATOM 597 C C . GLU A 1 73 ? 22.128 -6.523 -9.425 1.00 96.94 73 GLU A C 1
ATOM 599 O O . GLU A 1 73 ? 22.892 -7.201 -10.115 1.00 96.94 73 GLU A O 1
ATOM 604 N N . SER A 1 74 ? 21.903 -6.814 -8.140 1.00 97.38 74 SER A N 1
ATOM 605 C CA . SER A 1 74 ? 22.581 -7.903 -7.421 1.00 97.38 74 SER A CA 1
ATOM 606 C C . SER A 1 74 ? 22.277 -9.277 -8.021 1.00 97.38 74 SER A C 1
ATOM 608 O O . SER A 1 74 ? 23.172 -10.118 -8.154 1.00 97.38 74 SER A O 1
ATOM 610 N N . ILE A 1 75 ? 21.024 -9.522 -8.411 1.00 97.94 75 ILE A N 1
ATOM 611 C CA . ILE A 1 75 ? 20.630 -10.767 -9.075 1.00 97.94 75 ILE A CA 1
ATOM 612 C C . ILE A 1 75 ? 21.286 -10.854 -10.460 1.00 97.94 75 ILE A C 1
ATOM 614 O O . ILE A 1 75 ? 21.907 -11.870 -10.771 1.00 97.94 75 ILE A O 1
ATOM 618 N N . LEU A 1 76 ? 21.181 -9.802 -11.281 1.00 97.25 76 LEU A N 1
ATOM 619 C CA . LEU A 1 76 ? 21.731 -9.780 -12.645 1.00 97.25 76 LEU A CA 1
ATOM 620 C C . LEU A 1 76 ? 23.263 -9.892 -12.670 1.00 97.25 76 LEU A C 1
ATOM 622 O O . LEU A 1 76 ? 23.822 -10.444 -13.614 1.00 97.25 76 LEU A O 1
ATOM 626 N N . ALA A 1 77 ? 23.946 -9.401 -11.634 1.00 97.19 77 ALA A N 1
ATOM 627 C CA . ALA A 1 77 ? 25.395 -9.523 -11.498 1.00 97.19 77 ALA A CA 1
ATOM 628 C C . ALA A 1 77 ? 25.852 -10.927 -11.063 1.00 97.19 77 ALA A C 1
ATOM 630 O O . ALA A 1 77 ? 26.988 -11.314 -11.338 1.00 97.19 77 ALA A O 1
ATOM 631 N N . SER A 1 78 ? 24.997 -11.687 -10.370 1.00 94.88 78 SER A N 1
ATOM 632 C CA . SER A 1 78 ? 25.359 -12.973 -9.751 1.00 94.88 78 SER A CA 1
ATOM 633 C C . SER A 1 78 ? 24.792 -14.203 -10.462 1.00 94.88 78 SER A C 1
ATOM 635 O O . SER A 1 78 ? 25.251 -15.319 -10.209 1.00 94.88 78 SER A O 1
ATOM 637 N N . LYS A 1 79 ? 23.804 -14.028 -11.345 1.00 93.62 79 LYS A N 1
ATOM 638 C CA . LYS A 1 79 ? 23.072 -15.117 -12.000 1.00 93.62 79 LYS A CA 1
ATOM 639 C C . LYS A 1 79 ? 22.939 -14.863 -13.501 1.00 93.62 79 LYS A C 1
ATOM 641 O O . LYS A 1 79 ? 22.957 -13.727 -13.962 1.00 93.62 79 LYS A O 1
ATOM 646 N N . ASP A 1 80 ? 22.763 -15.934 -14.276 1.00 96.06 80 ASP A N 1
ATOM 647 C CA . ASP A 1 80 ? 22.293 -15.790 -15.654 1.00 96.06 80 ASP A CA 1
ATOM 648 C C . ASP A 1 80 ? 20.852 -15.242 -15.684 1.00 96.06 80 ASP A C 1
ATOM 650 O O . ASP A 1 80 ? 20.125 -15.298 -14.690 1.00 96.06 80 ASP A O 1
ATOM 654 N N . LEU A 1 81 ? 20.422 -14.735 -16.840 1.00 95.44 81 LEU A N 1
ATOM 655 C CA . LEU A 1 81 ? 19.128 -14.066 -16.982 1.00 95.44 81 LEU A CA 1
ATOM 656 C C . LEU A 1 81 ? 17.930 -14.967 -16.628 1.00 95.44 81 LEU A C 1
ATOM 658 O O . LEU A 1 81 ? 16.951 -14.499 -16.052 1.00 95.44 81 LEU A O 1
ATOM 662 N N . GLN A 1 82 ? 17.997 -16.262 -16.942 1.00 95.44 82 GLN A N 1
ATOM 663 C CA . GLN A 1 82 ? 16.909 -17.191 -16.641 1.00 95.44 82 GLN A CA 1
ATOM 664 C C . GLN A 1 82 ? 16.831 -17.472 -15.138 1.00 95.44 82 GLN A C 1
ATOM 666 O O . GLN A 1 82 ? 15.742 -17.465 -14.565 1.00 95.44 82 GLN A O 1
ATOM 671 N N . SER A 1 83 ? 17.980 -17.678 -14.499 1.00 96.56 83 SER A N 1
ATOM 672 C CA . SER A 1 83 ? 18.097 -17.825 -13.049 1.00 96.56 83 SER A CA 1
ATOM 673 C C . SER A 1 83 ? 17.661 -16.549 -12.318 1.00 96.56 83 SER A C 1
ATOM 675 O O . SER A 1 83 ? 16.999 -16.635 -11.286 1.00 96.56 83 SER A O 1
ATOM 677 N N . ALA A 1 84 ? 17.948 -15.371 -12.879 1.00 97.50 84 ALA A N 1
ATOM 678 C CA . ALA A 1 84 ? 17.490 -14.091 -12.353 1.00 97.50 84 ALA A CA 1
ATOM 679 C C . ALA A 1 84 ? 15.958 -13.973 -12.365 1.00 97.50 84 ALA A C 1
ATOM 681 O O . ALA A 1 84 ? 15.342 -13.662 -11.343 1.00 97.50 84 ALA A O 1
ATOM 682 N N . TYR A 1 85 ? 15.330 -14.299 -13.498 1.00 97.62 85 TYR A N 1
ATOM 683 C CA . TYR A 1 85 ? 13.870 -14.326 -13.612 1.00 97.62 85 TYR A CA 1
ATOM 684 C C . TYR A 1 85 ? 13.242 -15.366 -12.689 1.00 97.62 85 TYR A C 1
ATOM 686 O O . TYR A 1 85 ? 12.232 -15.076 -12.054 1.00 97.62 85 TYR A O 1
ATOM 694 N N . ALA A 1 86 ? 13.858 -16.541 -12.546 1.00 97.12 86 ALA A N 1
ATOM 695 C CA . ALA A 1 86 ? 13.401 -17.565 -11.616 1.00 97.12 86 ALA A CA 1
ATOM 696 C C . ALA A 1 86 ? 13.446 -17.091 -10.153 1.00 97.12 86 ALA A C 1
ATOM 698 O O . ALA A 1 86 ? 12.517 -17.378 -9.400 1.00 97.12 86 ALA A O 1
ATOM 699 N N . THR A 1 87 ? 14.485 -16.351 -9.746 1.00 97.88 87 THR A N 1
ATOM 700 C CA . THR A 1 87 ? 14.587 -15.766 -8.397 1.00 97.88 87 THR A CA 1
ATOM 701 C C . THR A 1 87 ? 13.459 -14.763 -8.135 1.00 97.88 87 THR A C 1
ATOM 703 O O . THR A 1 87 ? 12.779 -14.854 -7.111 1.00 97.88 87 THR A O 1
ATOM 706 N N . VAL A 1 88 ? 13.198 -13.846 -9.073 1.00 98.06 88 VAL A N 1
ATOM 707 C CA . VAL A 1 88 ? 12.094 -12.880 -8.931 1.00 98.06 88 VAL A CA 1
ATOM 708 C C . VAL A 1 88 ? 10.736 -13.583 -8.964 1.00 98.06 88 VAL A C 1
ATOM 710 O O . VAL A 1 88 ? 9.883 -13.289 -8.132 1.00 98.06 88 VAL A O 1
ATOM 713 N N . ASP A 1 89 ? 10.529 -14.545 -9.867 1.00 97.50 89 ASP A N 1
ATOM 714 C CA . ASP A 1 89 ? 9.303 -15.352 -9.948 1.00 97.50 89 ASP A CA 1
ATOM 715 C C . ASP A 1 89 ? 9.030 -16.126 -8.661 1.00 97.50 89 ASP A C 1
ATOM 717 O O . ASP A 1 89 ? 7.906 -16.110 -8.157 1.00 97.50 89 ASP A O 1
ATOM 721 N N . CYS A 1 90 ? 10.064 -16.736 -8.082 1.00 97.50 90 CYS A N 1
ATOM 722 C CA . CYS A 1 90 ? 9.970 -17.371 -6.781 1.00 97.50 90 CYS A CA 1
ATOM 723 C C . CYS A 1 90 ? 9.463 -16.384 -5.719 1.00 97.50 90 CYS A C 1
ATOM 725 O O . CYS A 1 90 ? 8.492 -16.687 -5.019 1.00 97.50 90 CYS A O 1
ATOM 727 N N . HIS A 1 91 ? 10.088 -15.208 -5.620 1.00 97.81 91 HIS A N 1
ATOM 728 C CA . HIS A 1 91 ? 9.729 -14.187 -4.642 1.00 97.81 91 HIS A CA 1
ATOM 729 C C . HIS A 1 91 ? 8.279 -13.722 -4.784 1.00 97.81 91 HIS A C 1
ATOM 731 O O . HIS A 1 91 ? 7.486 -13.913 -3.863 1.00 97.81 91 HIS A O 1
ATOM 737 N N . VAL A 1 92 ? 7.898 -13.193 -5.949 1.00 97.31 92 VAL A N 1
ATOM 738 C CA . VAL A 1 92 ? 6.571 -12.581 -6.131 1.00 97.31 92 VAL A CA 1
ATOM 739 C C . VAL A 1 92 ? 5.428 -13.600 -6.032 1.00 97.31 92 VAL A C 1
ATOM 741 O O . VAL A 1 92 ? 4.306 -13.244 -5.669 1.00 97.31 92 VAL A O 1
ATOM 744 N N . ASN A 1 93 ? 5.687 -14.886 -6.303 1.00 95.81 93 ASN A N 1
ATOM 745 C CA . ASN A 1 93 ? 4.667 -15.933 -6.194 1.00 95.81 93 ASN A CA 1
ATOM 746 C C . ASN A 1 93 ? 4.525 -16.513 -4.785 1.00 95.81 93 ASN A C 1
ATOM 748 O O . ASN A 1 93 ? 3.405 -16.873 -4.397 1.00 95.81 93 ASN A O 1
ATOM 752 N N . ASN A 1 94 ? 5.630 -16.618 -4.038 1.00 95.69 94 ASN A N 1
ATOM 753 C CA . ASN A 1 94 ? 5.697 -17.422 -2.815 1.00 95.69 94 ASN A CA 1
ATOM 754 C C . ASN A 1 94 ? 6.021 -16.626 -1.544 1.00 95.69 94 ASN A C 1
ATOM 756 O O . ASN A 1 94 ? 5.879 -17.183 -0.454 1.00 95.69 94 ASN A O 1
ATOM 760 N N . PHE A 1 95 ? 6.394 -15.342 -1.640 1.00 96.44 95 PHE A N 1
ATOM 761 C CA . PHE A 1 95 ? 6.610 -14.510 -0.453 1.00 96.44 95 PHE A CA 1
ATOM 762 C C . PHE A 1 95 ? 5.350 -14.453 0.421 1.00 96.44 95 PHE A C 1
ATOM 764 O O . PHE A 1 95 ? 5.438 -14.665 1.629 1.00 96.44 95 PHE A O 1
ATOM 771 N N . TYR A 1 96 ? 4.174 -14.306 -0.196 1.00 96.12 96 TYR A N 1
ATOM 772 C CA . TYR A 1 96 ? 2.874 -14.559 0.431 1.00 96.12 96 TYR A CA 1
ATOM 773 C C . TYR A 1 96 ? 2.311 -15.895 -0.056 1.00 96.12 96 TYR A C 1
ATOM 775 O O . TYR A 1 96 ? 1.758 -16.002 -1.155 1.00 96.12 96 TYR A O 1
ATOM 783 N N . SER A 1 97 ? 2.471 -16.938 0.759 1.00 95.25 97 SER A N 1
ATOM 784 C CA . SER A 1 97 ? 2.012 -18.284 0.412 1.00 95.25 97 SER A CA 1
ATOM 785 C C . SER A 1 97 ? 0.487 -18.409 0.503 1.00 95.25 97 SER A C 1
ATOM 787 O O . SER A 1 97 ? -0.183 -17.626 1.173 1.00 95.25 97 SER A O 1
ATOM 789 N N . ASN A 1 98 ? -0.090 -19.443 -0.119 1.00 96.19 98 ASN A N 1
ATOM 790 C CA . ASN A 1 98 ? -1.527 -19.717 0.017 1.00 96.19 98 ASN A CA 1
ATOM 791 C C . ASN A 1 98 ? -1.964 -19.898 1.478 1.00 96.19 98 ASN A C 1
ATOM 793 O O . ASN A 1 98 ? -3.052 -19.447 1.820 1.00 96.19 98 ASN A O 1
ATOM 797 N N . ALA A 1 99 ? -1.119 -20.514 2.309 1.00 95.25 99 ALA A N 1
ATOM 798 C CA . ALA A 1 99 ? -1.394 -20.707 3.728 1.00 95.25 99 ALA A CA 1
ATOM 799 C C . ALA A 1 99 ? -1.404 -19.374 4.489 1.00 95.25 99 ALA A C 1
ATOM 801 O O . ALA A 1 99 ? -2.279 -19.160 5.317 1.00 95.25 99 ALA A O 1
ATOM 802 N N . ASP A 1 100 ? -0.487 -18.455 4.169 1.00 95.56 100 ASP A N 1
ATOM 803 C CA . ASP A 1 100 ? -0.472 -17.121 4.784 1.00 95.56 100 ASP A CA 1
ATOM 804 C C . ASP A 1 100 ? -1.735 -16.327 4.406 1.00 95.56 100 ASP A C 1
ATOM 806 O O . ASP A 1 100 ? -2.348 -15.681 5.252 1.00 95.56 100 ASP A O 1
ATOM 810 N N . LEU A 1 101 ? -2.178 -16.427 3.146 1.00 98.19 101 LEU A N 1
ATOM 811 C CA . LEU A 1 101 ? -3.422 -15.797 2.692 1.00 98.19 101 LEU A CA 1
ATOM 812 C C . LEU A 1 101 ? -4.675 -16.436 3.320 1.00 98.19 101 LEU A C 1
ATOM 814 O O . LEU A 1 101 ? -5.649 -15.733 3.588 1.00 98.19 101 LEU A O 1
ATOM 818 N N . ASP A 1 102 ? -4.667 -17.754 3.545 1.00 98.25 102 ASP A N 1
ATOM 819 C CA . ASP A 1 102 ? -5.733 -18.454 4.276 1.00 98.25 102 ASP A CA 1
ATOM 820 C C . ASP A 1 102 ? -5.780 -18.001 5.744 1.00 98.25 102 ASP A C 1
ATOM 822 O O . ASP A 1 102 ? -6.864 -17.754 6.268 1.00 98.25 102 ASP A O 1
ATOM 826 N N . GLU A 1 103 ? -4.622 -17.811 6.383 1.00 97.94 103 GLU A N 1
ATOM 827 C CA . GLU A 1 103 ? -4.519 -17.298 7.753 1.00 97.94 103 GLU A CA 1
ATOM 828 C C . GLU A 1 103 ? -5.119 -15.890 7.874 1.00 97.94 103 GLU A C 1
ATOM 830 O O . GLU A 1 103 ? -5.914 -15.636 8.777 1.00 97.94 103 GLU A O 1
ATOM 835 N N . PHE A 1 104 ? -4.827 -14.989 6.928 1.00 98.62 104 PHE A N 1
ATOM 836 C CA . PHE A 1 104 ? -5.458 -13.666 6.894 1.00 98.62 104 PHE A CA 1
ATOM 837 C C . PHE A 1 104 ? -6.982 -13.752 6.751 1.00 98.62 104 PHE A C 1
ATOM 839 O O . PHE A 1 104 ? -7.707 -13.075 7.482 1.00 98.62 104 PHE A O 1
ATOM 846 N N . ALA A 1 105 ? -7.489 -14.605 5.857 1.00 98.75 105 ALA A N 1
ATOM 847 C CA . ALA A 1 105 ? -8.931 -14.784 5.687 1.00 98.75 105 ALA A CA 1
ATOM 848 C C . ALA A 1 105 ? -9.597 -15.345 6.958 1.00 98.75 105 ALA A C 1
ATOM 850 O O . ALA A 1 105 ? -10.664 -14.876 7.358 1.00 98.75 105 ALA A O 1
ATOM 851 N N . ASN A 1 106 ? -8.962 -16.313 7.625 1.00 98.75 106 ASN A N 1
ATOM 852 C CA . ASN A 1 106 ? -9.437 -16.880 8.892 1.00 98.75 106 ASN A CA 1
ATOM 853 C C . ASN A 1 106 ? -9.392 -15.862 10.039 1.00 98.75 106 ASN A C 1
ATOM 855 O O . ASN A 1 106 ? -10.253 -15.887 10.913 1.00 98.75 106 ASN A O 1
ATOM 859 N N . PHE A 1 107 ? -8.432 -14.937 10.007 1.00 98.69 107 PHE A N 1
ATOM 860 C CA . PHE A 1 107 ? -8.336 -13.822 10.946 1.00 98.69 107 PHE A CA 1
ATOM 861 C C . PHE A 1 107 ? -9.399 -12.732 10.720 1.00 98.69 107 PHE A C 1
ATOM 863 O O . PHE A 1 107 ? -9.549 -11.828 11.541 1.00 98.69 107 PHE A O 1
ATOM 870 N N . GLY A 1 108 ? -10.146 -12.793 9.614 1.00 98.69 108 GLY A N 1
ATOM 871 C CA . GLY A 1 108 ? -11.165 -11.798 9.279 1.00 98.69 108 GLY A CA 1
ATOM 872 C C . GLY A 1 108 ? -10.657 -10.634 8.441 1.00 98.69 108 GLY A C 1
ATOM 873 O O . GLY A 1 108 ? -11.350 -9.618 8.345 1.00 98.69 108 GLY A O 1
ATOM 874 N N . ILE A 1 109 ? -9.466 -10.747 7.846 1.00 98.81 109 ILE A N 1
ATOM 875 C CA . ILE A 1 109 ? -9.021 -9.791 6.833 1.00 98.81 109 ILE A CA 1
ATOM 876 C C . ILE A 1 109 ? -9.965 -9.882 5.634 1.00 98.81 109 ILE A C 1
ATOM 878 O O . ILE A 1 109 ? -10.282 -10.969 5.140 1.00 98.81 109 ILE A O 1
ATOM 882 N N . ASN A 1 110 ? -10.439 -8.725 5.180 1.00 98.81 110 ASN A N 1
ATOM 883 C CA . ASN A 1 110 ? -11.376 -8.603 4.060 1.00 98.81 110 ASN A CA 1
ATOM 884 C C . ASN A 1 110 ? -10.916 -7.589 2.997 1.00 98.81 110 ASN A C 1
ATOM 886 O O . ASN A 1 110 ? -11.569 -7.439 1.960 1.00 98.81 110 ASN A O 1
ATOM 890 N N . ALA A 1 111 ? -9.783 -6.928 3.232 1.00 98.81 111 ALA A N 1
ATOM 891 C CA . ALA A 1 111 ? -9.115 -6.054 2.284 1.00 98.81 111 ALA A CA 1
ATOM 892 C C . ALA A 1 111 ? -7.593 -6.242 2.371 1.00 98.81 111 ALA A C 1
ATOM 894 O O . ALA A 1 111 ? -7.055 -6.563 3.427 1.00 98.81 111 ALA A O 1
ATOM 895 N N . ALA A 1 112 ? -6.895 -6.042 1.263 1.00 98.88 112 ALA A N 1
ATOM 896 C CA . ALA A 1 112 ? -5.447 -6.019 1.197 1.00 98.88 112 ALA A CA 1
ATOM 897 C C . ALA A 1 112 ? -4.992 -4.782 0.424 1.00 98.88 112 ALA A C 1
ATOM 899 O O . ALA A 1 112 ? -5.523 -4.506 -0.653 1.00 98.88 112 ALA A O 1
ATOM 900 N N . ARG A 1 113 ? -4.007 -4.061 0.958 1.00 98.88 113 ARG A N 1
ATOM 901 C CA . ARG A 1 113 ? -3.285 -3.019 0.224 1.00 98.88 113 ARG A CA 1
ATOM 902 C C . ARG A 1 113 ? -2.087 -3.674 -0.456 1.00 98.88 113 ARG A C 1
ATOM 904 O O . ARG A 1 113 ? -1.166 -4.146 0.208 1.00 98.88 113 ARG A O 1
ATOM 911 N N . VAL A 1 114 ? -2.149 -3.816 -1.775 1.00 98.81 114 VAL A N 1
ATOM 912 C CA . VAL A 1 114 ? -1.118 -4.487 -2.576 1.00 98.81 114 VAL A CA 1
ATOM 913 C C . VAL A 1 114 ? -0.189 -3.428 -3.143 1.00 98.81 114 VAL A C 1
ATOM 915 O O . VAL A 1 114 ? -0.536 -2.767 -4.121 1.00 98.81 114 VAL A O 1
ATOM 918 N N . VAL A 1 115 ? 0.982 -3.296 -2.524 1.00 98.44 115 VAL A N 1
ATOM 919 C CA . VAL A 1 115 ? 2.008 -2.335 -2.937 1.00 98.44 115 VAL A CA 1
ATOM 920 C C . VAL A 1 115 ? 2.783 -2.864 -4.137 1.00 98.44 115 VAL A C 1
ATOM 922 O O . VAL A 1 115 ? 3.172 -4.036 -4.176 1.00 98.44 115 VAL A O 1
ATOM 925 N N . VAL A 1 116 ? 2.988 -2.016 -5.137 1.00 98.75 116 VAL A N 1
ATOM 926 C CA . VAL A 1 116 ? 3.664 -2.367 -6.390 1.00 98.75 116 VAL A CA 1
ATOM 927 C C . VAL A 1 116 ? 4.535 -1.216 -6.875 1.00 98.75 116 VAL A C 1
ATOM 929 O O . VAL A 1 116 ? 4.207 -0.050 -6.683 1.00 98.75 116 VAL A O 1
ATOM 932 N N . GLY A 1 117 ? 5.635 -1.545 -7.548 1.00 98.44 117 GLY A N 1
ATOM 933 C CA . GLY A 1 117 ? 6.416 -0.563 -8.290 1.00 98.44 117 GLY A CA 1
ATOM 934 C C . GLY A 1 117 ? 5.967 -0.445 -9.742 1.00 98.44 117 GLY A C 1
ATOM 935 O O . GLY A 1 117 ? 5.461 -1.405 -10.336 1.00 98.44 117 GLY A O 1
ATOM 936 N N . TYR A 1 118 ? 6.201 0.722 -10.342 1.00 98.50 118 TYR A N 1
ATOM 937 C CA . TYR A 1 118 ? 5.808 1.015 -11.725 1.00 98.50 118 TYR A CA 1
ATOM 938 C C . TYR A 1 118 ? 6.369 0.014 -12.748 1.00 98.50 118 TYR A C 1
ATOM 940 O O . TYR A 1 118 ? 5.734 -0.231 -13.775 1.00 98.50 118 TYR A O 1
ATOM 948 N N . TRP A 1 119 ? 7.526 -0.604 -12.467 1.00 98.19 119 TRP A N 1
ATOM 949 C CA . TRP A 1 119 ? 8.168 -1.584 -13.351 1.00 98.19 119 TRP A CA 1
ATOM 950 C C . TRP A 1 119 ? 7.275 -2.793 -13.638 1.00 98.19 119 TRP A C 1
ATOM 952 O O . TRP A 1 119 ? 7.416 -3.410 -14.690 1.00 98.19 119 TRP A O 1
ATOM 962 N N . VAL A 1 120 ? 6.318 -3.117 -12.760 1.00 98.19 120 VAL A N 1
ATOM 963 C CA . VAL A 1 120 ? 5.321 -4.181 -12.985 1.00 98.19 120 VAL A CA 1
ATOM 964 C C . VAL A 1 120 ? 4.413 -3.872 -14.186 1.00 98.19 120 VAL A C 1
ATOM 966 O O . VAL A 1 120 ? 3.919 -4.791 -14.843 1.00 98.19 120 VAL A O 1
ATOM 969 N N . PHE A 1 121 ? 4.204 -2.587 -14.486 1.00 98.06 121 PHE A N 1
ATOM 970 C CA . PHE A 1 121 ? 3.316 -2.102 -15.546 1.00 98.06 121 PHE A CA 1
ATOM 971 C C . PHE A 1 121 ? 4.045 -1.496 -16.743 1.00 98.06 121 PHE A C 1
ATOM 973 O O . PHE A 1 121 ? 3.410 -1.255 -17.774 1.00 98.06 121 PHE A O 1
ATOM 980 N N . ASP A 1 122 ? 5.347 -1.252 -16.623 1.00 95.94 122 ASP A N 1
ATOM 981 C CA . ASP A 1 122 ? 6.166 -0.798 -17.736 1.00 95.94 122 ASP A CA 1
ATOM 982 C C . ASP A 1 122 ? 6.195 -1.857 -18.850 1.00 95.94 122 ASP A C 1
ATOM 984 O O . ASP A 1 122 ? 6.227 -3.064 -18.603 1.00 95.94 122 ASP A O 1
ATOM 988 N N . ASP A 1 123 ? 6.131 -1.413 -20.101 1.00 93.50 123 ASP A N 1
ATOM 989 C CA . ASP A 1 123 ? 6.012 -2.299 -21.260 1.00 93.50 123 ASP A CA 1
ATOM 990 C C . ASP A 1 123 ? 6.634 -1.656 -22.511 1.00 93.50 123 ASP A C 1
ATOM 992 O O . ASP A 1 123 ? 6.439 -0.458 -22.739 1.00 93.50 123 ASP A O 1
ATOM 996 N N . PRO A 1 124 ? 7.292 -2.437 -23.397 1.00 94.25 124 PRO A N 1
ATOM 997 C CA . PRO A 1 124 ? 7.967 -1.897 -24.583 1.00 94.25 124 PRO A CA 1
ATOM 998 C C . PRO A 1 124 ? 7.092 -1.114 -25.564 1.00 94.25 124 PRO A C 1
ATOM 1000 O O . PRO A 1 124 ? 7.610 -0.433 -26.438 1.00 94.25 124 PRO A O 1
ATOM 1003 N N . GLY A 1 125 ? 5.764 -1.235 -25.488 1.00 93.56 125 GLY A N 1
ATOM 1004 C CA . GLY A 1 125 ? 4.857 -0.458 -26.331 1.00 93.56 125 GLY A CA 1
ATOM 1005 C C . GLY A 1 125 ? 4.370 0.849 -25.717 1.00 93.56 125 GLY A C 1
ATOM 1006 O O . GLY A 1 125 ? 3.538 1.488 -26.350 1.00 93.56 125 GLY A O 1
ATOM 1007 N N . LEU A 1 126 ? 4.788 1.218 -24.500 1.00 94.12 126 LEU A N 1
ATOM 1008 C CA . LEU A 1 126 ? 4.482 2.539 -23.939 1.00 94.12 126 LEU A CA 1
ATOM 1009 C C . LEU A 1 126 ? 5.305 3.629 -24.626 1.00 94.12 126 LEU A C 1
ATOM 1011 O O . LEU A 1 126 ? 4.744 4.600 -25.127 1.00 94.12 126 LEU A O 1
ATOM 1015 N N . TYR A 1 127 ? 6.618 3.423 -24.687 1.00 95.81 127 TYR A N 1
ATOM 1016 C CA . TYR A 1 127 ? 7.584 4.329 -25.300 1.00 95.81 127 TYR A CA 1
ATOM 1017 C C . TYR A 1 127 ? 8.459 3.526 -26.269 1.00 95.81 127 TYR A C 1
ATOM 1019 O O . TYR A 1 127 ? 9.435 2.915 -25.842 1.00 95.81 127 TYR A O 1
ATOM 1027 N N . PRO A 1 128 ? 8.101 3.472 -27.566 1.00 95.50 128 PRO A N 1
ATOM 1028 C CA . PRO A 1 128 ? 8.796 2.633 -28.546 1.00 95.50 128 PRO A CA 1
ATOM 1029 C C . PRO A 1 128 ? 10.274 2.979 -28.761 1.00 95.50 128 PRO A C 1
ATOM 1031 O O . PRO A 1 128 ? 11.029 2.121 -29.212 1.00 95.50 128 PRO A O 1
ATOM 1034 N N . ASP A 1 129 ? 10.667 4.218 -28.455 1.00 96.94 129 ASP A N 1
ATOM 1035 C CA . ASP A 1 129 ? 12.044 4.695 -28.596 1.00 96.94 129 ASP A CA 1
ATOM 1036 C C . ASP A 1 129 ? 12.913 4.372 -27.365 1.00 96.94 129 ASP A C 1
ATOM 1038 O O . ASP A 1 129 ? 14.139 4.470 -27.437 1.00 96.94 129 ASP A O 1
ATOM 1042 N N . ASP A 1 130 ? 12.309 3.960 -26.242 1.00 97.06 130 ASP A N 1
ATOM 1043 C CA . ASP A 1 130 ? 13.059 3.512 -25.068 1.00 97.06 130 ASP A CA 1
ATOM 1044 C C . ASP A 1 130 ? 13.726 2.157 -25.338 1.00 97.06 130 ASP A C 1
ATOM 1046 O O . ASP A 1 130 ? 13.126 1.225 -25.883 1.00 97.06 130 ASP A O 1
ATOM 1050 N N . VAL A 1 131 ? 14.973 2.010 -24.892 1.00 97.38 131 VAL A N 1
ATOM 1051 C CA . VAL A 1 131 ? 15.745 0.784 -25.096 1.00 97.38 131 VAL A CA 1
ATOM 1052 C C . VAL A 1 131 ? 15.645 -0.099 -23.859 1.00 97.38 131 VAL A C 1
ATOM 1054 O O . VAL A 1 131 ? 16.210 0.175 -22.805 1.00 97.38 131 VAL A O 1
ATOM 1057 N N . TRP A 1 132 ? 14.942 -1.217 -23.994 1.00 97.19 132 TRP A N 1
ATOM 1058 C CA . TRP A 1 132 ? 14.888 -2.233 -22.948 1.00 97.19 132 TRP A CA 1
ATOM 1059 C C . TRP A 1 132 ? 16.243 -2.923 -22.806 1.00 97.19 132 TRP A C 1
ATOM 1061 O O . TRP A 1 132 ? 16.795 -3.391 -23.802 1.00 97.19 132 TRP A O 1
ATOM 1071 N N . VAL A 1 133 ? 16.751 -3.036 -21.573 1.00 97.12 133 VAL A N 1
ATOM 1072 C CA . VAL A 1 133 ? 17.993 -3.778 -21.287 1.00 97.12 133 VAL A CA 1
ATOM 1073 C C . VAL A 1 133 ? 17.829 -5.232 -21.736 1.00 97.12 133 VAL A C 1
ATOM 1075 O O . VAL A 1 133 ? 18.668 -5.765 -22.459 1.00 97.12 133 VAL A O 1
ATOM 1078 N N . HIS A 1 134 ? 16.692 -5.839 -21.381 1.00 96.56 134 HIS A N 1
ATOM 1079 C CA . HIS A 1 134 ? 16.243 -7.121 -21.916 1.00 96.56 134 HIS A CA 1
ATOM 1080 C C . HIS A 1 134 ? 14.724 -7.076 -22.141 1.00 96.56 134 HIS A C 1
ATOM 1082 O O . HIS A 1 134 ? 13.967 -7.096 -21.171 1.00 96.56 134 HIS A O 1
ATOM 1088 N N . PRO A 1 135 ? 14.231 -7.001 -23.388 1.00 95.06 135 PRO A N 1
ATOM 1089 C CA . PRO A 1 135 ? 12.793 -6.948 -23.633 1.00 95.06 135 PRO A CA 1
ATOM 1090 C C . PRO A 1 135 ? 12.115 -8.271 -23.235 1.00 95.06 135 PRO A C 1
ATOM 1092 O O . PRO A 1 135 ? 12.721 -9.334 -23.407 1.00 95.06 135 PRO A O 1
ATOM 1095 N N . PRO A 1 136 ? 10.844 -8.246 -22.785 1.00 92.69 136 PRO A N 1
ATOM 1096 C CA . PRO A 1 136 ? 10.105 -9.466 -22.502 1.00 92.69 136 PRO A CA 1
ATOM 1097 C C . PRO A 1 136 ? 10.022 -10.407 -23.708 1.00 92.69 136 PRO A C 1
ATOM 1099 O O . PRO A 1 136 ? 9.606 -10.015 -24.804 1.00 92.69 136 PRO A O 1
ATOM 1102 N N . SER A 1 137 ? 10.406 -11.670 -23.513 1.00 84.31 137 SER A N 1
ATOM 1103 C CA . SER A 1 137 ? 10.335 -12.707 -24.551 1.00 84.31 137 SER A CA 1
ATOM 1104 C C . SER A 1 137 ? 8.945 -13.322 -24.582 1.00 84.31 137 SER A C 1
ATOM 1106 O O . SER A 1 137 ? 8.571 -13.994 -23.645 1.00 84.31 137 SER A O 1
ATOM 1108 N N . ARG A 1 138 ? 8.207 -13.285 -25.694 1.00 76.81 138 ARG A N 1
ATOM 1109 C CA . ARG A 1 138 ? 6.892 -13.972 -25.778 1.00 76.81 138 ARG A CA 1
ATOM 1110 C C . ARG A 1 138 ? 6.946 -15.509 -25.675 1.00 76.81 138 ARG A C 1
ATOM 1112 O O . ARG A 1 138 ? 5.916 -16.163 -25.814 1.00 76.81 138 ARG A O 1
ATOM 1119 N N . SER A 1 139 ? 8.126 -16.095 -25.487 1.00 76.56 139 SER A N 1
ATOM 1120 C CA . SER A 1 139 ? 8.348 -17.538 -25.404 1.00 76.56 139 SER A CA 1
ATOM 1121 C C . SER A 1 139 ? 9.028 -17.938 -24.095 1.00 76.56 139 SER A C 1
ATOM 1123 O O . SER A 1 139 ? 9.843 -17.188 -23.555 1.00 76.56 139 SER A O 1
ATOM 1125 N N . GLY A 1 140 ? 8.724 -19.150 -23.624 1.00 80.06 140 GLY A N 1
ATOM 1126 C CA . GLY A 1 140 ? 9.328 -19.747 -22.433 1.00 80.06 140 GLY A CA 1
ATOM 1127 C C . GLY A 1 140 ? 8.518 -19.546 -21.143 1.00 80.06 140 GLY A C 1
ATOM 1128 O O . GLY A 1 140 ? 7.509 -18.840 -21.140 1.00 80.06 140 GLY A O 1
ATOM 1129 N N . PRO A 1 141 ? 8.950 -20.182 -20.037 1.00 78.94 141 PRO A N 1
ATOM 1130 C CA . PRO A 1 141 ? 8.234 -20.160 -18.756 1.00 78.94 141 PRO A CA 1
ATOM 1131 C C . PRO A 1 141 ? 8.189 -18.769 -18.105 1.00 78.94 141 PRO A C 1
ATOM 1133 O O . PRO A 1 141 ? 7.290 -18.494 -17.319 1.00 78.94 141 PRO A O 1
ATOM 1136 N N . TYR A 1 142 ? 9.119 -17.885 -18.474 1.00 85.69 142 TYR A N 1
ATOM 1137 C CA . TYR A 1 142 ? 9.218 -16.511 -17.981 1.00 85.69 142 TYR A CA 1
ATOM 1138 C C . TYR A 1 142 ? 8.874 -15.495 -19.071 1.00 85.69 142 TYR A C 1
ATOM 1140 O O . TYR A 1 142 ? 9.466 -14.427 -19.133 1.00 85.69 142 TYR A O 1
ATOM 1148 N N . GLY A 1 143 ? 7.938 -15.815 -19.968 1.00 82.31 143 GLY A N 1
ATOM 1149 C CA . GLY A 1 143 ? 7.717 -14.994 -21.160 1.00 82.31 143 GLY A CA 1
ATOM 1150 C C . GLY A 1 143 ? 7.148 -13.578 -20.924 1.00 82.31 143 GLY A C 1
ATOM 1151 O O . GLY A 1 143 ? 7.067 -12.751 -21.831 1.00 82.31 143 GLY A O 1
ATOM 1152 N N . ALA A 1 144 ? 6.740 -13.274 -19.695 1.00 88.94 144 ALA A N 1
ATOM 1153 C CA . ALA A 1 144 ? 6.376 -11.920 -19.284 1.00 88.94 144 ALA A CA 1
ATOM 1154 C C . ALA A 1 144 ? 7.561 -11.132 -18.695 1.00 88.94 144 ALA A C 1
ATOM 1156 O O . ALA A 1 144 ? 7.442 -9.923 -18.518 1.00 88.94 144 ALA A O 1
ATOM 1157 N N . TYR A 1 145 ? 8.682 -11.800 -18.399 1.00 95.88 145 TYR A N 1
ATOM 1158 C CA . TYR A 1 145 ? 9.814 -11.201 -17.706 1.00 95.88 145 TYR A CA 1
ATOM 1159 C C . TYR A 1 145 ? 10.743 -10.465 -18.658 1.00 95.88 145 TYR A C 1
ATOM 1161 O O . TYR A 1 145 ? 11.052 -10.961 -19.741 1.00 95.88 145 TYR A O 1
ATOM 1169 N N . GLY A 1 146 ? 11.224 -9.313 -18.206 1.00 97.00 146 GLY A N 1
ATOM 1170 C CA . GLY A 1 146 ? 12.216 -8.493 -18.888 1.00 97.00 146 GLY A CA 1
ATOM 1171 C C . GLY A 1 146 ? 13.076 -7.724 -17.891 1.00 97.00 146 GLY A C 1
ATOM 1172 O O . GLY A 1 146 ? 12.916 -7.854 -16.679 1.00 97.00 146 GLY A O 1
ATOM 1173 N N . VAL A 1 147 ? 13.977 -6.901 -18.411 1.00 97.75 147 VAL A N 1
ATOM 1174 C CA . VAL A 1 147 ? 14.657 -5.841 -17.665 1.00 97.75 147 VAL A CA 1
ATOM 1175 C C . VAL A 1 147 ? 14.311 -4.524 -18.345 1.00 97.75 147 VAL A C 1
ATOM 1177 O O . VAL A 1 147 ? 14.633 -4.337 -19.526 1.00 97.75 147 VAL A O 1
ATOM 1180 N N . ASN A 1 148 ? 13.585 -3.667 -17.626 1.00 97.56 148 ASN A N 1
ATOM 1181 C CA . ASN A 1 148 ? 13.059 -2.420 -18.175 1.00 97.56 148 ASN A CA 1
ATOM 1182 C C . ASN A 1 148 ? 14.194 -1.413 -18.467 1.00 97.56 148 ASN A C 1
ATOM 1184 O O . ASN A 1 148 ? 15.352 -1.674 -18.125 1.00 97.56 148 ASN A O 1
ATOM 1188 N N . PRO A 1 149 ? 13.908 -0.276 -19.127 1.00 97.81 149 PRO A N 1
ATOM 1189 C CA . PRO A 1 149 ? 14.939 0.711 -19.456 1.00 97.81 149 PRO A CA 1
ATOM 1190 C C . PRO A 1 149 ? 15.677 1.284 -18.238 1.00 97.81 149 PRO A C 1
ATOM 1192 O O . PRO A 1 149 ? 16.774 1.812 -18.398 1.00 97.81 149 PRO A O 1
ATOM 1195 N N . ASP A 1 150 ? 15.110 1.143 -17.041 1.00 96.38 150 ASP A N 1
ATOM 1196 C CA . ASP A 1 150 ? 15.653 1.695 -15.800 1.00 96.38 150 ASP A CA 1
ATOM 1197 C C . ASP A 1 150 ? 16.434 0.647 -14.983 1.00 96.38 150 ASP A C 1
ATOM 1199 O O . ASP A 1 150 ? 16.955 0.963 -13.921 1.00 96.38 150 ASP A O 1
ATOM 1203 N N . GLY A 1 151 ? 16.541 -0.596 -15.477 1.00 96.69 151 GLY A N 1
ATOM 1204 C CA . GLY A 1 151 ? 17.338 -1.668 -14.867 1.00 96.69 151 GLY A CA 1
ATOM 1205 C C . GLY A 1 151 ? 16.571 -2.627 -13.949 1.00 96.69 151 GLY A C 1
ATOM 1206 O O . GLY A 1 151 ? 17.146 -3.610 -13.482 1.00 96.69 151 GLY A O 1
ATOM 1207 N N . PHE A 1 152 ? 15.271 -2.417 -13.733 1.00 97.88 152 PHE A N 1
ATOM 1208 C CA . PHE A 1 152 ? 14.448 -3.308 -12.914 1.00 97.88 152 PHE A CA 1
ATOM 1209 C C . PHE A 1 152 ? 14.134 -4.608 -13.651 1.00 97.88 152 PHE A C 1
ATOM 1211 O O . PHE A 1 152 ? 13.674 -4.585 -14.798 1.00 97.88 152 PHE A O 1
ATOM 1218 N N . ILE A 1 153 ? 14.284 -5.750 -12.9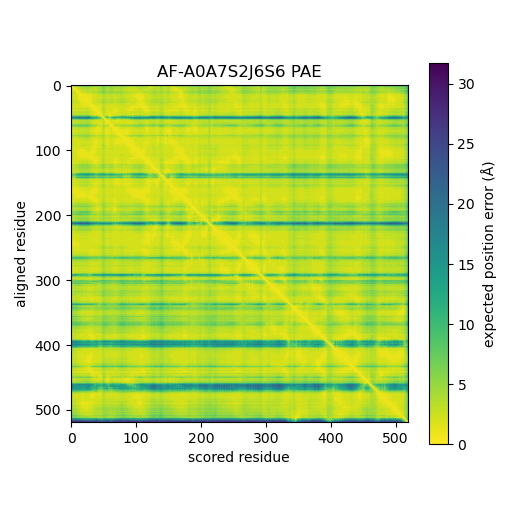70 1.00 98.19 153 ILE A N 1
ATOM 1219 C CA . ILE A 1 153 ? 13.694 -7.006 -13.447 1.00 98.19 153 ILE A CA 1
ATOM 1220 C C . ILE A 1 153 ? 12.173 -6.891 -13.293 1.00 98.19 153 ILE A C 1
ATOM 1222 O O . ILE A 1 153 ? 11.649 -6.867 -12.180 1.00 98.19 153 ILE A O 1
ATOM 1226 N N . THR A 1 154 ? 11.446 -6.850 -14.408 1.00 96.88 154 THR A N 1
ATOM 1227 C CA . THR A 1 154 ? 9.981 -6.789 -14.389 1.00 96.88 154 THR A CA 1
ATOM 1228 C C . THR A 1 154 ? 9.372 -8.180 -14.552 1.00 96.88 154 THR A C 1
ATOM 1230 O O . THR A 1 154 ? 9.760 -8.891 -15.478 1.00 96.88 154 THR A O 1
ATOM 1233 N N . PRO A 1 155 ? 8.408 -8.586 -13.702 1.00 95.81 155 PRO A N 1
ATOM 1234 C CA . PRO A 1 155 ? 7.615 -9.800 -13.903 1.00 95.81 155 PRO A CA 1
ATOM 1235 C C . PRO A 1 155 ? 6.406 -9.587 -14.837 1.00 95.81 155 PRO A C 1
ATOM 1237 O O . PRO A 1 155 ? 5.667 -10.537 -15.120 1.00 95.81 155 PRO A O 1
ATOM 1240 N N . GLY A 1 156 ? 6.153 -8.343 -15.263 1.00 95.00 156 GLY A N 1
ATOM 1241 C CA . GLY A 1 156 ? 4.893 -7.929 -15.875 1.00 95.00 156 GLY A CA 1
ATOM 1242 C C . GLY A 1 156 ? 3.681 -8.116 -14.947 1.00 95.00 156 GLY A C 1
ATOM 1243 O O . GLY A 1 156 ? 3.795 -8.423 -13.759 1.00 95.00 156 GLY A O 1
ATOM 1244 N N . THR A 1 157 ? 2.474 -7.981 -15.498 1.00 96.88 157 THR A N 1
ATOM 1245 C CA . THR A 1 157 ? 1.231 -7.981 -14.702 1.00 96.88 157 THR A CA 1
ATOM 1246 C C . THR A 1 157 ? 0.665 -9.369 -14.384 1.00 96.88 157 THR A C 1
ATOM 1248 O O . THR A 1 157 ? -0.288 -9.484 -13.608 1.00 96.88 157 THR A O 1
ATOM 1251 N N . GLY A 1 158 ? 1.222 -10.445 -14.953 1.00 95.88 158 GLY A N 1
ATOM 1252 C CA . GLY A 1 158 ? 0.685 -11.804 -14.802 1.00 95.88 158 GLY A CA 1
ATOM 1253 C C . GLY A 1 158 ? 0.690 -12.290 -13.349 1.00 95.88 158 GLY A C 1
ATOM 1254 O O . GLY A 1 158 ? -0.345 -12.704 -12.829 1.00 95.88 158 GLY A O 1
ATOM 1255 N N . ARG A 1 159 ? 1.828 -12.163 -12.653 1.00 96.56 159 ARG A N 1
ATOM 1256 C CA . ARG A 1 159 ? 1.954 -12.611 -11.251 1.00 96.56 159 ARG A CA 1
ATOM 1257 C C . ARG A 1 159 ? 1.142 -11.769 -10.278 1.00 96.56 159 ARG A C 1
ATOM 1259 O O . ARG A 1 159 ? 0.570 -12.299 -9.327 1.00 96.56 159 ARG A O 1
ATOM 1266 N N . LEU A 1 160 ? 1.029 -10.472 -10.553 1.00 98.31 160 LEU A N 1
ATOM 1267 C CA . LEU A 1 160 ? 0.152 -9.587 -9.796 1.00 98.31 160 LEU A CA 1
ATOM 1268 C C . LEU A 1 160 ? -1.320 -9.996 -9.969 1.00 98.31 160 LEU A C 1
ATOM 1270 O O . LEU A 1 160 ? -2.051 -10.092 -8.987 1.00 98.31 160 LEU A O 1
ATOM 1274 N N . THR A 1 161 ? -1.735 -10.326 -11.196 1.00 98.31 161 THR A N 1
ATOM 1275 C CA . THR A 1 161 ? -3.087 -10.838 -11.479 1.00 98.31 161 THR A CA 1
ATOM 1276 C C . THR A 1 161 ? -3.365 -12.126 -10.693 1.00 98.31 161 THR A C 1
ATOM 1278 O O . THR A 1 161 ? -4.407 -12.240 -10.050 1.00 98.31 161 THR A O 1
ATOM 1281 N N . ASP A 1 162 ? -2.411 -13.063 -10.664 1.00 98.12 162 ASP A N 1
ATOM 1282 C CA . ASP A 1 162 ? -2.529 -14.308 -9.892 1.00 98.12 162 ASP A CA 1
ATOM 1283 C C . ASP A 1 162 ? -2.657 -14.058 -8.381 1.00 98.12 162 ASP A C 1
ATOM 1285 O O . ASP A 1 162 ? -3.451 -14.718 -7.707 1.00 98.12 162 ASP A O 1
ATOM 1289 N N . LEU A 1 163 ? -1.900 -13.108 -7.817 1.00 98.62 163 LEU A N 1
ATOM 1290 C CA . LEU A 1 163 ? -2.057 -12.711 -6.414 1.00 98.62 163 LEU A CA 1
ATOM 1291 C C . LEU A 1 163 ? -3.459 -12.150 -6.146 1.00 98.62 163 LEU A C 1
ATOM 1293 O O . LEU A 1 163 ? -4.111 -12.575 -5.193 1.00 98.62 163 LEU A O 1
ATOM 1297 N N . ILE A 1 164 ? -3.950 -11.251 -6.998 1.00 98.81 164 ILE A N 1
ATOM 1298 C CA . ILE A 1 164 ? -5.263 -10.625 -6.803 1.00 98.81 164 ILE A CA 1
ATOM 1299 C C . ILE A 1 164 ? -6.391 -11.650 -6.901 1.00 98.81 164 ILE A C 1
ATOM 1301 O O . ILE A 1 164 ? -7.289 -11.644 -6.062 1.00 98.81 164 ILE A O 1
ATOM 1305 N N . ILE A 1 165 ? -6.326 -12.593 -7.844 1.00 98.75 165 ILE A N 1
ATOM 1306 C CA . ILE A 1 165 ? -7.322 -13.670 -7.924 1.00 98.75 165 ILE A CA 1
ATOM 1307 C C . ILE A 1 165 ? -7.233 -14.586 -6.695 1.00 98.75 165 ILE A C 1
ATOM 1309 O O . ILE A 1 165 ? -8.265 -14.989 -6.159 1.00 98.75 165 ILE A O 1
ATOM 1313 N N . ARG A 1 166 ? -6.030 -14.882 -6.175 1.00 98.62 166 ARG A N 1
ATOM 1314 C CA . A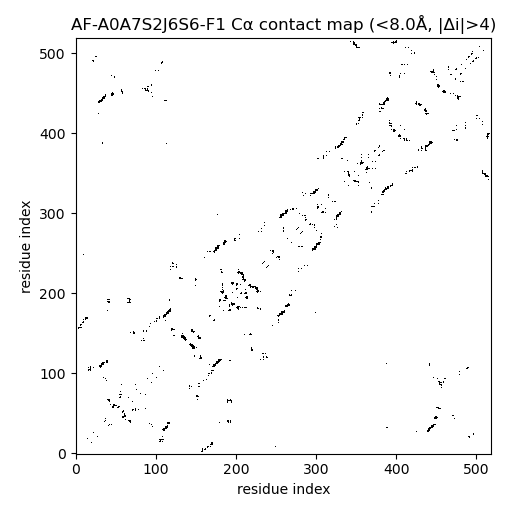RG A 1 166 ? -5.875 -15.634 -4.912 1.00 98.62 166 ARG A CA 1
ATOM 1315 C C . ARG A 1 166 ? -6.525 -14.919 -3.722 1.00 98.62 166 ARG A C 1
ATOM 1317 O O . ARG A 1 166 ? -7.107 -15.605 -2.879 1.00 98.62 166 ARG A O 1
ATOM 1324 N N . LEU A 1 167 ? -6.427 -13.592 -3.644 1.00 98.81 167 LEU A N 1
ATOM 1325 C CA . LEU A 1 167 ? -7.064 -12.771 -2.607 1.00 98.81 167 LEU A CA 1
ATOM 1326 C C . LEU A 1 167 ? -8.588 -12.735 -2.782 1.00 98.81 167 LEU A C 1
ATOM 1328 O O . LEU A 1 167 ? -9.324 -13.052 -1.846 1.00 98.81 167 LEU A O 1
ATOM 1332 N N . TRP A 1 168 ? -9.070 -12.473 -3.997 1.00 98.75 168 TRP A N 1
ATOM 1333 C CA . TRP A 1 168 ? -10.502 -12.448 -4.306 1.00 98.75 168 TRP A CA 1
ATOM 1334 C C . TRP A 1 168 ? -11.174 -13.801 -4.051 1.00 98.75 168 TRP A C 1
ATOM 1336 O O . TRP A 1 168 ? -12.257 -13.856 -3.464 1.00 98.75 168 TRP A O 1
ATOM 1346 N N . ASN A 1 169 ? -10.494 -14.907 -4.379 1.00 98.81 169 ASN A N 1
ATOM 1347 C CA . ASN A 1 169 ? -10.958 -16.260 -4.068 1.00 98.81 169 ASN A CA 1
ATOM 1348 C C . ASN A 1 169 ? -11.197 -16.471 -2.563 1.00 98.81 169 ASN A C 1
ATOM 1350 O O . ASN A 1 169 ? -11.963 -17.354 -2.190 1.00 98.81 169 ASN A O 1
ATOM 1354 N N . ARG A 1 170 ? -10.570 -15.664 -1.701 1.00 98.69 170 ARG A N 1
ATOM 1355 C CA . ARG A 1 170 ? -10.702 -15.674 -0.236 1.00 98.69 170 ARG A CA 1
ATOM 1356 C C . ARG A 1 170 ? -11.569 -14.536 0.301 1.00 98.69 170 ARG A C 1
ATOM 1358 O O . ARG A 1 170 ? -11.532 -14.262 1.495 1.00 98.69 170 ARG A O 1
ATOM 1365 N N . ASN A 1 171 ? -12.335 -13.865 -0.559 1.00 98.69 171 ASN A N 1
ATOM 1366 C CA . ASN A 1 171 ? -13.138 -12.692 -0.206 1.00 98.69 171 ASN A CA 1
ATOM 1367 C C . ASN A 1 171 ? -12.321 -11.494 0.309 1.00 98.69 171 ASN A C 1
ATOM 1369 O O . ASN A 1 171 ? -12.865 -10.635 1.001 1.00 98.69 171 ASN A O 1
ATOM 1373 N N . ILE A 1 172 ? -11.037 -11.414 -0.049 1.00 98.81 172 ILE A N 1
ATOM 1374 C CA . ILE A 1 172 ? -10.175 -10.277 0.269 1.00 98.81 172 ILE A CA 1
ATOM 1375 C C . ILE A 1 172 ? -10.142 -9.354 -0.950 1.00 98.81 172 ILE A C 1
ATOM 1377 O O . ILE A 1 172 ? -9.698 -9.747 -2.029 1.00 98.81 172 ILE A O 1
ATOM 1381 N N . LYS A 1 173 ? -10.650 -8.135 -0.779 1.00 98.69 173 LYS A N 1
ATOM 1382 C CA . LYS A 1 173 ? -10.632 -7.079 -1.800 1.00 98.69 173 LYS A CA 1
ATOM 1383 C C . LYS A 1 173 ? -9.263 -6.410 -1.859 1.00 98.69 173 LYS A C 1
ATOM 1385 O O . LYS A 1 173 ? -8.517 -6.473 -0.892 1.00 98.69 173 LYS A O 1
ATOM 1390 N N . VAL A 1 174 ? -8.945 -5.743 -2.959 1.00 98.81 174 VAL A N 1
ATOM 1391 C CA . VAL A 1 174 ? -7.629 -5.138 -3.183 1.00 98.81 174 VAL A CA 1
ATOM 1392 C C . VAL A 1 174 ? -7.736 -3.631 -3.350 1.00 98.81 174 VAL A C 1
ATOM 1394 O O . VAL A 1 174 ? -8.483 -3.142 -4.198 1.00 98.81 174 VAL A O 1
ATOM 1397 N N . LEU A 1 175 ? -6.951 -2.908 -2.560 1.00 98.75 175 LEU A N 1
ATOM 1398 C CA . LEU A 1 175 ? -6.502 -1.562 -2.879 1.00 98.75 175 LEU A CA 1
ATOM 1399 C C . LEU A 1 175 ? -5.122 -1.707 -3.522 1.00 98.75 175 LEU A C 1
ATOM 1401 O O . LEU A 1 175 ? -4.200 -2.223 -2.895 1.00 98.75 175 LEU A O 1
ATOM 1405 N N . LEU A 1 176 ? -5.006 -1.353 -4.798 1.00 98.81 176 LEU A N 1
ATOM 1406 C CA . LEU A 1 176 ? -3.724 -1.342 -5.492 1.00 98.81 176 LEU A CA 1
ATOM 1407 C C . LEU A 1 176 ? -3.003 -0.048 -5.138 1.00 98.81 176 LEU A C 1
ATOM 1409 O O . LEU A 1 176 ? -3.582 1.016 -5.324 1.00 98.81 176 LEU A O 1
ATOM 1413 N N . ASP A 1 177 ? -1.761 -0.135 -4.695 1.00 98.75 177 ASP A N 1
ATOM 1414 C CA . ASP A 1 177 ? -0.969 1.033 -4.334 1.00 98.75 177 ASP A CA 1
ATOM 1415 C C . ASP A 1 177 ? 0.300 1.117 -5.185 1.00 98.75 177 ASP A C 1
ATOM 1417 O O . ASP A 1 177 ? 1.142 0.214 -5.169 1.00 98.75 177 ASP A O 1
ATOM 1421 N N . MET A 1 178 ? 0.418 2.201 -5.957 1.00 98.62 178 MET A N 1
ATOM 1422 C CA . MET A 1 178 ? 1.632 2.521 -6.696 1.00 98.62 178 MET A CA 1
ATOM 1423 C C . MET A 1 178 ? 2.672 3.126 -5.752 1.00 98.62 178 MET A C 1
ATOM 1425 O O . MET A 1 178 ? 2.829 4.342 -5.620 1.00 98.62 178 MET A O 1
ATOM 1429 N N . HIS A 1 179 ? 3.406 2.220 -5.127 1.00 98.25 179 HIS A N 1
ATOM 1430 C CA . HIS A 1 179 ? 4.297 2.507 -4.018 1.00 98.25 179 HIS A CA 1
ATOM 1431 C C . HIS A 1 179 ? 5.637 3.108 -4.458 1.00 98.25 179 HIS A C 1
ATOM 1433 O O . HIS A 1 179 ? 6.227 3.925 -3.757 1.00 98.25 179 HIS A O 1
ATOM 1439 N N . ALA A 1 180 ? 6.093 2.729 -5.656 1.00 97.81 180 ALA A N 1
ATOM 1440 C CA . ALA A 1 180 ? 7.307 3.243 -6.278 1.00 97.81 180 ALA A CA 1
ATOM 1441 C C . ALA A 1 180 ? 7.008 3.794 -7.677 1.00 97.81 180 ALA A C 1
ATOM 1443 O O . ALA A 1 180 ? 6.547 3.059 -8.560 1.00 97.81 180 ALA A O 1
ATOM 1444 N N . LEU A 1 181 ? 7.312 5.077 -7.888 1.00 97.31 181 LEU A N 1
ATOM 1445 C CA . LEU A 1 181 ? 7.154 5.763 -9.171 1.00 97.31 181 LEU A CA 1
ATOM 1446 C C . LEU A 1 181 ? 8.442 5.785 -10.011 1.00 97.31 181 LEU A C 1
ATOM 1448 O O . LEU A 1 181 ? 9.545 5.709 -9.459 1.00 97.31 181 LEU A O 1
ATOM 1452 N N . PRO A 1 182 ? 8.323 5.922 -11.350 1.00 96.94 182 PRO A N 1
ATOM 1453 C CA . PRO A 1 182 ? 9.469 6.168 -12.218 1.00 96.94 182 PRO A CA 1
ATOM 1454 C C . PRO A 1 182 ? 10.232 7.408 -11.754 1.00 96.94 182 PRO A C 1
ATOM 1456 O O . PRO A 1 182 ? 9.624 8.448 -11.526 1.00 96.94 182 PRO A O 1
ATOM 1459 N N . GLY A 1 183 ? 11.556 7.312 -11.645 1.00 94.31 183 GLY A N 1
ATOM 1460 C CA . GLY A 1 183 ? 12.385 8.442 -11.232 1.00 94.31 183 GLY A CA 1
ATOM 1461 C C . GLY A 1 183 ? 12.472 8.685 -9.725 1.00 94.31 183 GLY A C 1
ATOM 1462 O O . GLY A 1 183 ? 13.157 9.627 -9.356 1.00 94.31 183 GLY A O 1
ATOM 1463 N N . CYS A 1 184 ? 11.869 7.854 -8.862 1.00 94.75 184 CYS A N 1
ATOM 1464 C CA . CYS A 1 184 ? 11.836 8.012 -7.396 1.00 94.75 184 CYS A CA 1
ATOM 1465 C C . CYS A 1 184 ? 10.934 9.163 -6.924 1.00 94.75 184 CYS A C 1
ATOM 1467 O O . CYS A 1 184 ? 11.141 10.326 -7.279 1.00 94.75 184 CYS A O 1
ATOM 1469 N N . SER A 1 185 ? 9.901 8.854 -6.141 1.00 94.06 185 SER A N 1
ATOM 1470 C CA . SER A 1 185 ? 8.951 9.843 -5.605 1.00 94.06 185 SER A CA 1
ATOM 1471 C C . SER A 1 185 ? 9.348 10.385 -4.233 1.00 94.06 185 SER A C 1
ATOM 1473 O O . SER A 1 185 ? 8.888 11.463 -3.855 1.00 94.06 185 SER A O 1
ATOM 1475 N N . SER A 1 186 ? 10.203 9.666 -3.500 1.00 93.94 186 SER A N 1
ATOM 1476 C CA . SER A 1 186 ? 10.505 9.954 -2.094 1.00 93.94 186 SER A CA 1
ATOM 1477 C C . SER A 1 186 ? 11.974 9.640 -1.788 1.00 93.94 186 SER A C 1
ATOM 1479 O O . SER A 1 186 ? 12.327 8.479 -1.577 1.00 93.94 186 SER A O 1
ATOM 1481 N N . PRO A 1 187 ? 12.861 10.652 -1.773 1.00 91.06 187 PRO A N 1
ATOM 1482 C CA . PRO A 1 187 ? 14.285 10.440 -1.533 1.00 91.06 187 PRO A CA 1
ATOM 1483 C C . PRO A 1 187 ? 14.637 9.779 -0.211 1.00 91.06 187 PRO A C 1
ATOM 1485 O O . PRO A 1 187 ? 13.983 9.980 0.814 1.00 91.06 187 PRO A O 1
ATOM 1488 N N . HIS A 1 188 ? 15.724 9.008 -0.259 1.00 89.69 188 HIS A N 1
ATOM 1489 C CA . HIS A 1 188 ? 16.254 8.170 0.817 1.00 89.69 188 HIS A CA 1
ATOM 1490 C C . HIS A 1 188 ? 15.342 7.036 1.303 1.00 89.69 188 HIS A C 1
ATOM 1492 O O . HIS A 1 188 ? 15.679 6.389 2.293 1.00 89.69 188 HIS A O 1
ATOM 1498 N N . GLN A 1 189 ? 14.234 6.754 0.620 1.00 91.81 189 GLN A N 1
ATOM 1499 C CA . GLN A 1 189 ? 13.297 5.711 1.028 1.00 91.81 189 GLN A CA 1
ATOM 1500 C C . GLN A 1 189 ? 13.449 4.467 0.151 1.00 91.81 189 GLN A C 1
ATOM 1502 O O . GLN A 1 189 ? 13.252 4.539 -1.061 1.00 91.81 189 GLN A O 1
ATOM 1507 N N . SER A 1 190 ? 13.759 3.313 0.754 1.00 94.12 190 SER A N 1
ATOM 1508 C CA . SER A 1 190 ? 13.876 2.042 0.018 1.00 94.12 190 SER A CA 1
ATOM 1509 C C . SER A 1 190 ? 12.547 1.633 -0.629 1.00 94.12 190 SER A C 1
ATOM 1511 O O . SER A 1 190 ? 12.529 1.074 -1.728 1.00 94.12 190 SER A O 1
ATOM 1513 N N . TYR A 1 191 ? 11.424 2.022 -0.020 1.00 94.94 191 TYR A N 1
ATOM 1514 C CA . TYR A 1 191 ? 10.084 1.778 -0.546 1.00 94.94 191 TYR A CA 1
ATOM 1515 C C . TYR A 1 191 ? 9.805 2.481 -1.886 1.00 94.94 191 TYR A C 1
ATOM 1517 O O . TYR A 1 191 ? 8.943 2.040 -2.644 1.00 94.94 191 TYR A O 1
ATOM 1525 N N . ALA A 1 192 ? 10.554 3.539 -2.231 1.00 95.00 192 ALA A N 1
ATOM 1526 C CA . ALA A 1 192 ? 10.442 4.216 -3.525 1.00 95.00 192 ALA A CA 1
ATOM 1527 C C . ALA A 1 192 ? 11.071 3.396 -4.672 1.00 95.00 192 ALA A C 1
ATOM 1529 O O . ALA A 1 192 ? 11.105 3.845 -5.819 1.00 95.00 192 ALA A O 1
ATOM 1530 N N . GLY A 1 193 ? 11.580 2.194 -4.371 1.00 95.19 193 GLY A N 1
ATOM 1531 C CA . GLY A 1 193 ? 12.146 1.230 -5.313 1.00 95.19 193 GLY A CA 1
ATOM 1532 C C . GLY A 1 193 ? 13.579 1.535 -5.745 1.00 95.19 193 GLY A C 1
ATOM 1533 O O . GLY A 1 193 ? 14.248 0.645 -6.265 1.00 95.19 193 GLY A O 1
ATOM 1534 N N . VAL A 1 194 ? 14.051 2.758 -5.513 1.00 93.44 194 VAL A N 1
ATOM 1535 C CA . VAL A 1 194 ? 15.416 3.219 -5.768 1.00 93.44 194 VAL A CA 1
ATOM 1536 C C . VAL A 1 194 ? 15.780 4.304 -4.757 1.00 93.44 194 VAL A C 1
ATOM 1538 O O . VAL A 1 194 ? 15.021 5.250 -4.549 1.00 93.44 194 VAL A O 1
ATOM 1541 N N . HIS A 1 195 ? 16.950 4.195 -4.139 1.00 89.44 195 HIS A N 1
ATOM 1542 C CA . HIS A 1 195 ? 17.489 5.225 -3.266 1.00 89.44 195 HIS A CA 1
ATOM 1543 C C . HIS A 1 195 ? 17.925 6.434 -4.095 1.00 89.44 195 HIS A C 1
ATOM 1545 O O . HIS A 1 195 ? 18.997 6.457 -4.697 1.00 89.44 195 HIS A O 1
ATOM 1551 N N . CYS A 1 196 ? 17.083 7.465 -4.101 1.00 89.44 196 CYS A N 1
ATOM 1552 C CA . CYS A 1 196 ? 17.425 8.773 -4.640 1.00 89.44 196 CYS A CA 1
ATOM 1553 C C . CYS A 1 196 ? 17.881 9.763 -3.552 1.00 89.44 196 CYS A C 1
ATOM 1555 O O . CYS A 1 196 ? 17.617 9.583 -2.362 1.00 89.44 196 CYS A O 1
ATOM 1557 N N . GLU A 1 197 ? 18.551 10.826 -3.992 1.00 90.00 197 GLU A N 1
ATOM 1558 C CA . GLU A 1 197 ? 19.073 11.944 -3.213 1.00 90.00 197 GLU A CA 1
ATOM 1559 C C . GLU A 1 197 ? 18.178 13.177 -3.439 1.00 90.00 197 GLU A C 1
ATOM 1561 O O . GLU A 1 197 ? 17.719 13.398 -4.565 1.00 90.00 197 GLU A O 1
ATOM 1566 N N . PRO A 1 198 ? 17.958 14.011 -2.411 1.00 89.62 198 PRO A N 1
ATOM 1567 C CA . PRO A 1 198 ? 17.268 15.289 -2.538 1.00 89.62 198 PRO A CA 1
ATOM 1568 C C . PRO A 1 198 ? 17.906 16.208 -3.588 1.00 89.62 198 PRO A C 1
ATOM 1570 O O . PRO A 1 198 ? 19.130 16.321 -3.686 1.00 89.62 198 PRO A O 1
ATOM 1573 N N . GLY A 1 199 ? 17.072 16.913 -4.348 1.00 86.50 199 GLY A N 1
ATOM 1574 C CA . GLY A 1 199 ? 17.465 17.909 -5.348 1.00 86.50 199 GLY A CA 1
ATOM 1575 C C . GLY A 1 199 ? 18.039 17.349 -6.653 1.00 86.50 199 GLY A C 1
ATOM 1576 O O . GLY A 1 199 ? 18.330 18.121 -7.569 1.00 86.50 199 GLY A O 1
ATOM 1577 N N . ALA A 1 200 ? 18.217 16.035 -6.763 1.00 87.75 200 ALA A N 1
ATOM 1578 C CA . ALA A 1 200 ? 18.612 15.386 -8.006 1.00 87.75 200 ALA A CA 1
ATOM 1579 C C . ALA A 1 200 ? 17.394 15.132 -8.919 1.00 87.75 200 ALA A C 1
ATOM 1581 O O . ALA A 1 200 ? 16.266 15.103 -8.422 1.00 87.75 200 ALA A O 1
ATOM 1582 N N . PRO A 1 201 ? 17.601 14.914 -10.238 1.00 90.69 201 PRO A N 1
ATOM 1583 C CA . PRO A 1 201 ? 16.516 14.576 -11.153 1.00 90.69 201 PRO A CA 1
ATOM 1584 C C . PRO A 1 201 ? 15.709 13.383 -10.639 1.00 90.69 201 PRO A C 1
ATOM 1586 O O . PRO A 1 201 ? 16.253 12.292 -10.432 1.00 90.69 201 PRO A O 1
ATOM 1589 N N . ASN A 1 202 ? 14.417 13.611 -10.424 1.00 93.44 202 ASN A N 1
ATOM 1590 C CA . ASN A 1 202 ? 13.504 12.617 -9.874 1.00 93.44 202 ASN A CA 1
ATOM 1591 C C . ASN A 1 202 ? 12.107 12.705 -10.514 1.00 93.44 202 ASN A C 1
ATOM 1593 O O . ASN A 1 202 ? 11.930 13.416 -11.507 1.00 93.44 202 ASN A O 1
ATOM 1597 N N . THR A 1 203 ? 11.112 12.000 -9.956 1.00 95.50 203 THR A N 1
ATOM 1598 C CA . THR A 1 203 ? 9.718 12.004 -10.458 1.00 95.50 203 THR A CA 1
ATOM 1599 C C . THR A 1 203 ? 9.193 13.411 -10.754 1.00 95.50 203 THR A C 1
ATOM 1601 O O . THR A 1 203 ? 8.489 13.622 -11.744 1.00 95.50 203 THR A O 1
ATOM 1604 N N . TRP A 1 204 ? 9.541 14.364 -9.893 1.00 94.88 204 TRP A N 1
ATOM 1605 C CA . TRP A 1 204 ? 8.922 15.680 -9.804 1.00 94.88 204 TRP A CA 1
ATOM 1606 C C . TRP A 1 204 ? 9.536 16.694 -10.762 1.00 94.88 204 TRP A C 1
ATOM 1608 O O . TRP A 1 204 ? 8.817 17.495 -11.345 1.00 94.88 204 TRP A O 1
ATOM 1618 N N . ASN A 1 205 ? 10.855 16.640 -10.952 1.00 91.19 205 ASN A N 1
ATOM 1619 C CA . ASN A 1 205 ? 11.604 17.691 -11.645 1.00 91.19 205 ASN A CA 1
ATOM 1620 C C . ASN A 1 205 ? 12.580 17.176 -12.725 1.00 91.19 205 ASN A C 1
ATOM 1622 O O . ASN A 1 205 ? 13.249 17.979 -13.378 1.00 91.19 205 ASN A O 1
ATOM 1626 N N . GLY A 1 206 ? 12.676 15.856 -12.927 1.00 93.25 206 GLY A N 1
ATOM 1627 C CA . GLY A 1 206 ? 13.660 15.232 -13.812 1.00 93.25 206 GLY A CA 1
ATOM 1628 C C . GLY A 1 206 ? 13.136 14.874 -15.206 1.00 93.25 206 GLY A C 1
ATOM 1629 O O . GLY A 1 206 ? 11.989 14.450 -15.384 1.00 93.25 206 GLY A O 1
ATOM 1630 N N . GLN A 1 207 ? 14.015 14.981 -16.207 1.00 95.75 207 GLN A N 1
ATOM 1631 C CA . GLN A 1 207 ? 13.799 14.358 -17.514 1.00 95.75 207 GLN A CA 1
ATOM 1632 C C . GLN A 1 207 ? 14.088 12.861 -17.424 1.00 95.75 207 GLN A C 1
ATOM 1634 O O . GLN A 1 207 ? 15.062 12.449 -16.796 1.00 95.75 207 GLN A O 1
ATOM 1639 N N . ALA A 1 208 ? 13.297 12.039 -18.114 1.00 95.44 208 ALA A N 1
ATOM 1640 C CA . ALA A 1 208 ? 13.443 10.590 -18.025 1.00 95.44 208 ALA A CA 1
ATOM 1641 C C . ALA A 1 208 ? 14.794 10.088 -18.559 1.00 95.44 208 ALA A C 1
ATOM 1643 O O . ALA A 1 208 ? 15.284 9.065 -18.108 1.00 95.44 208 ALA A O 1
ATOM 1644 N N . HIS A 1 209 ? 15.415 10.788 -19.514 1.00 93.94 209 HIS A N 1
ATOM 1645 C CA . HIS A 1 209 ? 16.702 10.384 -20.096 1.00 93.94 209 HIS A CA 1
ATOM 1646 C C . HIS A 1 209 ? 17.927 10.795 -19.266 1.00 93.94 209 HIS A C 1
ATOM 1648 O O . HIS A 1 209 ? 19.017 10.278 -19.511 1.00 93.94 209 HIS A O 1
ATOM 1654 N N . ASP A 1 210 ? 17.765 11.704 -18.297 1.00 90.06 210 ASP A N 1
ATOM 1655 C CA . ASP A 1 210 ? 18.864 12.173 -17.440 1.00 90.06 210 ASP A CA 1
ATOM 1656 C C . ASP A 1 210 ? 19.290 11.113 -16.411 1.00 90.06 210 ASP A C 1
ATOM 1658 O O . ASP A 1 210 ? 20.336 11.240 -15.771 1.00 90.06 210 ASP A O 1
ATOM 1662 N N . GLY A 1 211 ? 18.504 10.042 -16.284 1.00 87.75 211 GLY A N 1
ATOM 1663 C CA . GLY A 1 211 ? 18.685 9.018 -15.272 1.00 87.75 211 GLY A CA 1
ATOM 1664 C C . GLY A 1 211 ? 17.859 9.279 -14.026 1.00 87.75 211 GLY A C 1
ATOM 1665 O O . GLY A 1 211 ? 17.036 10.196 -13.953 1.00 87.75 211 GLY A O 1
ATOM 1666 N N . ILE A 1 212 ? 18.083 8.415 -13.047 1.00 81.19 212 ILE A N 1
ATOM 1667 C CA . ILE A 1 212 ? 17.544 8.570 -11.703 1.00 81.19 212 ILE A CA 1
ATOM 1668 C C . ILE A 1 212 ? 18.685 9.097 -10.833 1.00 81.19 212 ILE A C 1
ATOM 1670 O O . ILE A 1 212 ? 19.858 8.761 -11.044 1.00 81.19 212 ILE A O 1
ATOM 1674 N N . SER A 1 213 ? 18.354 9.950 -9.868 1.00 69.62 213 SER A N 1
ATOM 1675 C CA . SER A 1 213 ? 19.277 10.383 -8.821 1.00 69.62 213 SER A CA 1
ATOM 1676 C C . SER A 1 213 ? 20.203 9.265 -8.316 1.00 69.62 213 SER A C 1
ATOM 1678 O O . SER A 1 213 ? 19.794 8.116 -8.211 1.00 69.62 213 SER A O 1
ATOM 1680 N N . GLY A 1 214 ? 21.438 9.623 -7.948 1.00 64.75 214 GLY A N 1
ATOM 1681 C CA . GLY A 1 214 ? 22.490 8.667 -7.573 1.00 64.75 214 GLY A CA 1
ATOM 1682 C C . GLY A 1 214 ? 23.395 8.272 -8.746 1.00 64.75 214 GLY A C 1
ATOM 1683 O O . GLY A 1 214 ? 24.354 7.527 -8.571 1.00 64.75 214 GLY A O 1
ATOM 1684 N N . GLY A 1 215 ? 23.139 8.815 -9.944 1.00 70.44 215 GLY A N 1
ATOM 1685 C CA . GLY A 1 215 ? 23.928 8.537 -11.147 1.00 70.44 215 GLY A CA 1
ATOM 1686 C C . GLY A 1 215 ? 23.533 7.235 -11.847 1.00 70.44 215 GLY A C 1
ATOM 1687 O O . GLY A 1 215 ? 24.281 6.763 -12.712 1.00 70.44 215 GLY A O 1
ATOM 1688 N N . HIS A 1 216 ? 22.372 6.668 -11.497 1.00 85.00 216 HIS A N 1
ATOM 1689 C CA . HIS A 1 216 ? 21.825 5.488 -12.153 1.00 85.00 216 HIS A CA 1
ATOM 1690 C C . HIS A 1 216 ? 21.460 5.835 -13.593 1.00 85.00 216 HIS A C 1
ATOM 1692 O O . HIS A 1 216 ? 20.555 6.626 -13.875 1.00 85.00 216 HIS A O 1
ATOM 1698 N N . LYS A 1 217 ? 22.214 5.243 -14.518 1.00 87.56 217 LYS A N 1
ATOM 1699 C CA . LYS A 1 217 ? 21.970 5.396 -15.947 1.00 87.56 217 LYS A CA 1
ATOM 1700 C C . LYS A 1 217 ? 20.713 4.636 -16.325 1.00 87.56 217 LYS A C 1
ATOM 1702 O O . LYS A 1 217 ? 20.533 3.492 -15.925 1.00 87.56 217 LYS A O 1
ATOM 1707 N N . VAL A 1 218 ? 19.918 5.261 -17.174 1.00 94.31 218 VAL A N 1
ATOM 1708 C CA . VAL A 1 218 ? 18.722 4.668 -17.761 1.00 94.31 218 VAL A CA 1
ATOM 1709 C C . VAL A 1 218 ? 18.854 4.654 -19.275 1.00 94.31 218 VAL A C 1
ATOM 1711 O O . VAL A 1 218 ? 19.617 5.422 -19.863 1.00 94.31 218 VAL A O 1
ATOM 1714 N N . ASN A 1 219 ? 18.087 3.783 -19.911 1.00 96.62 219 ASN A N 1
ATOM 1715 C CA . ASN A 1 219 ? 18.035 3.622 -21.359 1.00 96.62 219 ASN A CA 1
ATOM 1716 C C . ASN A 1 219 ? 16.763 4.247 -21.961 1.00 96.62 219 ASN A C 1
ATOM 1718 O O . ASN A 1 219 ? 16.258 3.804 -22.997 1.00 96.62 219 ASN A O 1
ATOM 1722 N N . ARG A 1 220 ? 16.219 5.269 -21.296 1.00 96.62 220 ARG A N 1
ATOM 1723 C CA . ARG A 1 220 ? 15.090 6.062 -21.788 1.00 96.62 220 ARG A CA 1
ATOM 1724 C C . ARG A 1 220 ? 15.544 6.970 -22.930 1.00 96.62 220 ARG A C 1
ATOM 1726 O O . ARG A 1 220 ? 16.631 7.547 -22.883 1.00 96.62 220 ARG A O 1
ATOM 1733 N N . ALA A 1 221 ? 14.709 7.112 -23.955 1.00 96.56 221 ALA A N 1
ATOM 1734 C CA . ALA A 1 221 ? 14.995 7.993 -25.082 1.00 96.56 221 ALA A CA 1
ATOM 1735 C C . ALA A 1 221 ? 15.041 9.467 -24.654 1.00 96.56 221 ALA A C 1
ATOM 1737 O O . ALA A 1 221 ? 14.223 9.908 -23.845 1.00 96.56 221 ALA A O 1
ATOM 1738 N N . ASN A 1 222 ? 15.954 10.235 -25.257 1.00 96.75 222 ASN A N 1
ATOM 1739 C CA . ASN A 1 222 ? 15.993 11.692 -25.141 1.00 96.75 222 ASN A CA 1
ATOM 1740 C C . ASN A 1 222 ? 14.975 12.330 -26.101 1.00 96.75 222 ASN A C 1
ATOM 1742 O O . ASN A 1 222 ? 15.324 12.827 -27.172 1.00 96.75 222 ASN A O 1
ATOM 1746 N N . ASP A 1 223 ? 13.705 12.248 -25.722 1.00 96.25 223 ASP A N 1
ATOM 1747 C CA . ASP A 1 223 ? 12.539 12.749 -26.461 1.00 96.25 223 ASP A CA 1
ATOM 1748 C C . ASP A 1 223 ? 11.795 13.868 -25.703 1.00 96.25 223 ASP A C 1
ATOM 1750 O O . ASP A 1 223 ? 10.707 14.280 -26.101 1.00 96.25 223 ASP A O 1
ATOM 1754 N N . GLY A 1 224 ? 12.397 14.381 -24.623 1.00 96.38 224 GLY A N 1
ATOM 1755 C CA . GLY A 1 224 ? 11.862 15.471 -23.803 1.00 96.38 224 GLY A CA 1
ATOM 1756 C C . GLY A 1 224 ? 10.780 15.067 -22.798 1.00 96.38 224 GLY A C 1
ATOM 1757 O O . GLY A 1 224 ? 10.172 15.955 -22.201 1.00 96.38 224 GLY A O 1
ATOM 1758 N N . LYS A 1 225 ? 10.516 13.766 -22.608 1.00 97.31 225 LYS A N 1
ATOM 1759 C CA . LYS A 1 225 ? 9.583 13.305 -21.571 1.00 97.31 225 LYS A CA 1
ATOM 1760 C C . LYS A 1 225 ? 10.185 13.433 -20.171 1.00 97.31 225 LYS A C 1
ATOM 1762 O O . LYS A 1 225 ? 11.350 13.098 -19.936 1.00 97.31 225 LYS A O 1
ATOM 1767 N N . THR A 1 226 ? 9.359 13.856 -19.226 1.00 97.25 226 THR A N 1
ATOM 1768 C CA . THR A 1 226 ? 9.681 13.879 -17.795 1.00 97.25 226 THR A CA 1
ATOM 1769 C C . THR A 1 226 ? 9.367 12.540 -17.133 1.00 97.25 226 THR A C 1
ATOM 1771 O O . THR A 1 226 ? 8.628 11.717 -17.679 1.00 97.25 226 THR A O 1
ATOM 1774 N N . TRP A 1 227 ? 9.879 12.317 -15.924 1.00 96.75 227 TRP A N 1
ATOM 1775 C CA . TRP A 1 227 ? 9.465 11.164 -15.118 1.00 96.75 227 TRP A CA 1
ATOM 1776 C C . TRP A 1 227 ? 7.971 11.201 -14.750 1.00 96.75 227 TRP A C 1
ATOM 1778 O O . TRP A 1 227 ? 7.305 10.164 -14.771 1.00 96.75 227 TRP A O 1
ATOM 1788 N N . THR A 1 228 ? 7.413 12.395 -14.524 1.00 97.31 228 THR A N 1
ATOM 1789 C CA . THR A 1 228 ? 5.968 12.609 -14.341 1.00 97.31 228 THR A CA 1
ATOM 1790 C C . THR A 1 228 ? 5.157 12.148 -15.560 1.00 97.31 228 THR A C 1
ATOM 1792 O O . THR A 1 228 ? 4.134 11.478 -15.393 1.00 97.31 228 THR A O 1
ATOM 1795 N N . ASP A 1 229 ? 5.620 12.426 -16.786 1.00 97.81 229 ASP A N 1
ATOM 1796 C CA . ASP A 1 229 ? 4.958 11.947 -18.010 1.00 97.81 229 ASP A CA 1
ATOM 1797 C C . ASP A 1 229 ? 4.928 10.415 -18.064 1.00 97.81 229 ASP A C 1
ATOM 1799 O O . ASP A 1 229 ? 3.896 9.825 -18.399 1.00 97.81 229 ASP A O 1
ATOM 1803 N N . VAL A 1 230 ? 6.039 9.767 -17.690 1.00 97.88 230 VAL A N 1
ATOM 1804 C CA . VAL A 1 230 ? 6.142 8.301 -17.629 1.00 97.88 230 VAL A CA 1
ATOM 1805 C C . VAL A 1 230 ? 5.162 7.734 -16.600 1.00 97.88 230 VAL A C 1
ATOM 1807 O O . VAL A 1 230 ? 4.397 6.822 -16.927 1.00 97.88 230 VAL A O 1
ATOM 1810 N N . ALA A 1 231 ? 5.122 8.297 -15.387 1.00 98.12 231 ALA A N 1
ATOM 1811 C CA . ALA A 1 231 ? 4.215 7.871 -14.320 1.00 98.12 231 ALA A CA 1
ATOM 1812 C C . ALA A 1 231 ? 2.741 7.968 -14.750 1.00 98.12 231 ALA A C 1
ATOM 1814 O O . ALA A 1 231 ? 1.984 6.996 -14.665 1.00 98.12 231 ALA A O 1
ATOM 1815 N N . ARG A 1 232 ? 2.350 9.122 -15.302 1.00 98.31 232 ARG A N 1
ATOM 1816 C CA . ARG A 1 232 ? 0.992 9.385 -15.788 1.00 98.31 232 ARG A CA 1
ATOM 1817 C C . ARG A 1 232 ? 0.591 8.451 -16.925 1.00 98.31 232 ARG A C 1
ATOM 1819 O O . ARG A 1 232 ? -0.511 7.897 -16.910 1.00 98.31 232 ARG A O 1
ATOM 1826 N N . LYS A 1 233 ? 1.482 8.226 -17.896 1.00 98.00 233 LYS A N 1
ATOM 1827 C CA . LYS A 1 233 ? 1.211 7.317 -19.017 1.00 98.00 233 LYS A CA 1
ATOM 1828 C C . LYS A 1 233 ? 1.042 5.873 -18.543 1.00 98.00 233 LYS A C 1
ATOM 1830 O O . LYS A 1 233 ? 0.134 5.192 -19.015 1.00 98.00 233 LYS A O 1
ATOM 1835 N N . ILE A 1 234 ? 1.853 5.412 -17.587 1.00 98.25 234 ILE A N 1
ATOM 1836 C CA . ILE A 1 234 ? 1.695 4.084 -16.972 1.00 98.25 234 ILE A CA 1
ATOM 1837 C C . ILE A 1 234 ? 0.326 3.963 -16.289 1.00 98.25 234 ILE A C 1
ATOM 1839 O O . ILE A 1 234 ? -0.402 3.001 -16.555 1.00 98.25 234 ILE A O 1
ATOM 1843 N N . ALA A 1 235 ? -0.061 4.940 -15.465 1.00 98.25 235 ALA A N 1
ATOM 1844 C CA . ALA A 1 235 ? -1.343 4.920 -14.761 1.00 98.25 235 ALA A CA 1
ATOM 1845 C C . ALA A 1 235 ? -2.531 4.796 -15.737 1.00 98.25 235 ALA A C 1
ATOM 1847 O O . ALA A 1 235 ? -3.367 3.896 -15.607 1.00 98.25 235 ALA A O 1
ATOM 1848 N N . ILE A 1 236 ? -2.569 5.647 -16.768 1.00 98.19 236 ILE A N 1
ATOM 1849 C CA . ILE A 1 236 ? -3.698 5.734 -17.703 1.00 98.19 236 ILE A CA 1
ATOM 1850 C C . ILE A 1 236 ? -3.696 4.615 -18.754 1.00 98.19 236 ILE A C 1
ATOM 1852 O O . ILE A 1 236 ? -4.742 4.032 -19.037 1.00 98.19 236 ILE A O 1
ATOM 1856 N N . GLU A 1 237 ? -2.546 4.277 -19.344 1.00 97.62 237 GLU A N 1
ATOM 1857 C CA . GLU A 1 237 ? -2.480 3.353 -20.490 1.00 97.62 237 GLU A CA 1
ATOM 1858 C C . GLU A 1 237 ? -2.161 1.900 -20.109 1.00 97.62 237 GLU A C 1
ATOM 1860 O O . GLU A 1 237 ? -2.238 0.998 -20.960 1.00 97.62 237 GLU A O 1
ATOM 1865 N N . ARG A 1 238 ? -1.798 1.640 -18.845 1.00 97.19 238 ARG A N 1
ATOM 1866 C CA . ARG A 1 238 ? -1.518 0.283 -18.348 1.00 97.19 238 ARG A CA 1
ATOM 1867 C C . ARG A 1 238 ? -2.334 -0.072 -17.125 1.00 97.19 238 ARG A C 1
ATOM 1869 O O . ARG A 1 238 ? -3.070 -1.054 -17.199 1.00 97.19 238 ARG A O 1
ATOM 1876 N N . VAL A 1 239 ? -2.248 0.706 -16.048 1.00 98.31 239 VAL A N 1
ATOM 1877 C CA . VAL A 1 239 ? -2.889 0.336 -14.779 1.00 98.31 239 VAL A CA 1
ATOM 1878 C C . VAL A 1 239 ? -4.411 0.348 -14.909 1.00 98.31 239 VAL A C 1
ATOM 1880 O O . VAL A 1 239 ? -5.041 -0.668 -14.632 1.00 98.31 239 VAL A O 1
ATOM 1883 N N . VAL A 1 240 ? -5.016 1.425 -15.422 1.00 98.06 240 VAL A N 1
ATOM 1884 C CA . VAL A 1 240 ? -6.480 1.509 -15.592 1.00 98.06 240 VAL A CA 1
ATOM 1885 C C . VAL A 1 240 ? -7.043 0.389 -16.488 1.00 98.06 240 VAL A C 1
ATOM 1887 O O . VAL A 1 240 ? -7.961 -0.315 -16.052 1.00 98.06 240 VAL A O 1
ATOM 1890 N N . PRO A 1 241 ? -6.516 0.134 -17.707 1.00 97.62 241 PRO A N 1
ATOM 1891 C CA . PRO A 1 241 ? -6.965 -0.995 -18.518 1.00 97.62 241 PRO A CA 1
ATOM 1892 C C . PRO A 1 241 ? -6.755 -2.348 -17.835 1.00 97.62 241 PRO A C 1
ATOM 1894 O O . PRO A 1 241 ? -7.586 -3.243 -17.993 1.00 97.62 241 PRO A O 1
ATOM 1897 N N . TRP A 1 242 ? -5.669 -2.507 -17.074 1.00 98.12 242 TRP A N 1
ATOM 1898 C CA . TRP A 1 242 ? -5.401 -3.738 -16.339 1.00 98.12 242 TRP A CA 1
ATOM 1899 C C . TRP A 1 242 ? -6.395 -3.948 -15.195 1.00 98.12 242 TRP A C 1
ATOM 1901 O O . TRP A 1 242 ? -6.934 -5.044 -15.075 1.00 98.12 242 TRP A O 1
ATOM 1911 N N . ILE A 1 243 ? -6.734 -2.912 -14.423 1.00 98.31 243 ILE A N 1
ATOM 1912 C CA . ILE A 1 243 ? -7.765 -3.000 -13.380 1.00 98.31 243 ILE A CA 1
ATOM 1913 C C . ILE A 1 243 ? -9.102 -3.439 -13.987 1.00 98.31 243 ILE A C 1
ATOM 1915 O O . ILE A 1 243 ? -9.751 -4.343 -13.460 1.00 98.31 243 ILE A O 1
ATOM 1919 N N . LYS A 1 244 ? -9.497 -2.861 -15.132 1.00 97.50 244 LYS A N 1
ATOM 1920 C CA . LYS A 1 244 ? -10.712 -3.278 -15.857 1.00 97.50 244 LYS A CA 1
ATOM 1921 C C . LYS A 1 244 ? -10.662 -4.745 -16.276 1.00 97.50 244 LYS A C 1
ATOM 1923 O O . LYS A 1 244 ? -11.669 -5.439 -16.177 1.00 97.50 244 LYS A O 1
ATOM 1928 N N . TYR A 1 245 ? -9.507 -5.213 -16.743 1.00 97.50 245 TYR A N 1
ATOM 1929 C CA . TYR A 1 245 ? -9.297 -6.615 -17.091 1.00 97.50 245 TYR A CA 1
ATOM 1930 C C . TYR A 1 245 ? -9.411 -7.533 -15.869 1.00 97.50 245 TYR A C 1
ATOM 1932 O O . TYR A 1 245 ? -10.143 -8.514 -15.912 1.00 97.50 245 TYR A O 1
ATOM 1940 N N . VAL A 1 246 ? -8.762 -7.205 -14.752 1.00 98.12 246 VAL A N 1
ATOM 1941 C CA . VAL A 1 246 ? -8.860 -8.015 -13.529 1.00 98.12 246 VAL A CA 1
ATOM 1942 C C . VAL A 1 246 ? -10.297 -8.057 -13.014 1.00 98.12 246 VAL A C 1
ATOM 1944 O O . VAL A 1 246 ? -10.808 -9.136 -12.725 1.00 98.12 246 VAL A O 1
ATOM 1947 N N . ASN A 1 247 ? -10.984 -6.914 -12.972 1.00 97.62 247 ASN A N 1
ATOM 1948 C CA . ASN A 1 247 ? -12.374 -6.847 -12.523 1.00 97.62 247 ASN A CA 1
ATOM 1949 C C . ASN A 1 247 ? -13.365 -7.500 -13.504 1.00 97.62 247 ASN A C 1
ATOM 1951 O O . ASN A 1 247 ? -14.464 -7.852 -13.084 1.00 97.62 247 ASN A O 1
ATOM 1955 N N . SER A 1 248 ? -13.006 -7.717 -14.776 1.00 97.00 248 SER A N 1
ATOM 1956 C CA . SER A 1 248 ? -13.830 -8.520 -15.695 1.00 97.00 248 SER A CA 1
ATOM 1957 C C . SER A 1 248 ? -13.665 -10.029 -15.480 1.00 97.00 248 SER A C 1
ATOM 1959 O O . SER A 1 248 ? -14.579 -10.791 -15.789 1.00 97.00 248 SER A O 1
ATOM 1961 N N . LEU A 1 249 ? -12.530 -10.462 -14.920 1.00 97.56 249 LEU A N 1
ATOM 1962 C CA . LEU A 1 249 ? -12.288 -11.847 -14.506 1.00 97.56 249 LEU A CA 1
ATOM 1963 C C . LEU A 1 249 ? -12.856 -12.143 -13.111 1.00 97.56 249 LEU A C 1
ATOM 1965 O O . LEU A 1 249 ? -13.379 -13.229 -12.864 1.00 97.56 249 LEU A O 1
ATOM 1969 N N . ALA A 1 250 ? -12.715 -11.189 -12.193 1.00 97.75 250 ALA A N 1
ATOM 1970 C CA . ALA A 1 250 ? -13.061 -11.300 -10.784 1.00 97.75 250 ALA A CA 1
ATOM 1971 C C . ALA A 1 250 ? -13.730 -9.995 -10.326 1.00 97.75 250 ALA A C 1
ATOM 1973 O O . ALA A 1 250 ? -13.070 -9.055 -9.886 1.00 97.75 250 ALA A O 1
ATOM 1974 N N . GLU A 1 251 ? -15.055 -9.926 -10.460 1.00 97.44 251 GLU A N 1
ATOM 1975 C CA . GLU A 1 251 ? -15.823 -8.706 -10.196 1.00 97.44 251 GLU A CA 1
ATOM 1976 C C . GLU A 1 251 ? -15.575 -8.158 -8.782 1.00 97.44 251 GLU A C 1
ATOM 1978 O O . GLU A 1 251 ? -15.682 -8.874 -7.777 1.00 97.44 251 GLU A O 1
ATOM 1983 N N . GLY A 1 252 ? -15.233 -6.867 -8.716 1.00 96.56 252 GLY A N 1
ATOM 1984 C CA . GLY A 1 252 ? -14.955 -6.157 -7.468 1.00 96.56 252 GLY A CA 1
ATOM 1985 C C . GLY A 1 252 ? -13.694 -6.625 -6.738 1.00 96.56 252 GLY A C 1
ATOM 1986 O O . GLY A 1 252 ? -13.587 -6.394 -5.532 1.00 96.56 252 GLY A O 1
ATOM 1987 N N . ALA A 1 253 ? -12.764 -7.304 -7.424 1.00 98.31 253 ALA A N 1
ATOM 1988 C CA . ALA A 1 253 ? -11.481 -7.691 -6.847 1.00 98.31 253 ALA A CA 1
ATOM 1989 C C . ALA A 1 253 ? -10.641 -6.475 -6.470 1.00 98.31 253 ALA A C 1
ATOM 1991 O O . ALA A 1 253 ? -10.154 -6.415 -5.345 1.00 98.31 253 ALA A O 1
ATOM 1992 N N . ILE A 1 254 ? -10.522 -5.500 -7.369 1.00 98.56 254 ILE A N 1
ATOM 1993 C CA . ILE A 1 254 ? -9.838 -4.233 -7.108 1.00 98.56 254 ILE A CA 1
ATOM 1994 C C . ILE A 1 254 ? -10.897 -3.172 -6.823 1.00 98.56 254 ILE A C 1
ATOM 1996 O O . ILE A 1 254 ? -11.730 -2.883 -7.683 1.00 98.56 254 ILE A O 1
ATOM 2000 N N . ILE A 1 255 ? -10.856 -2.616 -5.613 1.00 98.00 255 ILE A N 1
ATOM 2001 C CA . ILE A 1 255 ? -11.790 -1.599 -5.113 1.00 98.00 255 ILE A CA 1
ATOM 2002 C C . ILE A 1 255 ? -11.169 -0.210 -4.998 1.00 98.00 255 ILE A C 1
ATOM 2004 O O . ILE A 1 255 ? -11.901 0.762 -4.855 1.00 98.00 255 ILE A O 1
ATOM 2008 N N . GLY A 1 256 ? -9.842 -0.109 -5.058 1.00 98.19 256 GLY A N 1
ATOM 2009 C CA . GLY A 1 256 ? -9.129 1.157 -4.969 1.00 98.19 256 GLY A CA 1
ATOM 2010 C C . GLY A 1 256 ? -7.829 1.130 -5.761 1.00 98.19 256 GLY A C 1
ATOM 2011 O O . GLY A 1 256 ? -7.232 0.066 -5.936 1.00 98.19 256 GLY A O 1
ATOM 2012 N N . TYR A 1 257 ? -7.416 2.302 -6.230 1.00 98.50 257 TYR A N 1
ATOM 2013 C CA . TYR A 1 257 ? -6.112 2.557 -6.823 1.00 98.50 257 TYR A CA 1
ATOM 2014 C C . TYR A 1 257 ? -5.514 3.824 -6.201 1.00 98.50 257 TYR A C 1
ATOM 2016 O O . TYR A 1 257 ? -6.012 4.926 -6.423 1.00 98.50 257 TYR A O 1
ATOM 2024 N N . GLU A 1 258 ? -4.472 3.662 -5.397 1.00 98.56 258 GLU A N 1
ATOM 2025 C CA . GLU A 1 258 ? -3.647 4.744 -4.873 1.00 98.56 258 GLU A CA 1
ATOM 2026 C C . GLU A 1 258 ? -2.521 5.054 -5.864 1.00 98.56 258 GLU A C 1
ATOM 2028 O O . GLU A 1 258 ? -1.785 4.168 -6.307 1.00 98.56 258 GLU A O 1
ATOM 2033 N N . LEU A 1 259 ? -2.458 6.317 -6.287 1.00 97.56 259 LEU A N 1
ATOM 2034 C CA . LEU A 1 259 ? -1.649 6.732 -7.437 1.00 97.56 259 LEU A CA 1
ATOM 2035 C C . LEU A 1 259 ? -0.181 6.945 -7.104 1.00 97.56 259 LEU A C 1
ATOM 2037 O O . LEU A 1 259 ? 0.665 6.764 -7.979 1.00 97.56 259 LEU A O 1
ATOM 2041 N N . VAL A 1 260 ? 0.090 7.370 -5.872 1.00 97.06 260 VAL A N 1
ATOM 2042 C CA . VAL A 1 260 ? 1.424 7.667 -5.363 1.00 97.06 260 VAL A CA 1
ATOM 2043 C C . VAL A 1 260 ? 1.422 7.435 -3.862 1.00 97.06 260 VAL A C 1
ATOM 2045 O O . VAL A 1 260 ? 0.628 8.067 -3.165 1.00 97.06 260 VAL A O 1
ATOM 2048 N N . ASN A 1 261 ? 2.334 6.600 -3.379 1.00 97.56 261 ASN A N 1
ATOM 2049 C CA . ASN A 1 261 ? 2.603 6.452 -1.955 1.00 97.56 261 ASN A CA 1
ATOM 2050 C C . ASN A 1 261 ? 3.550 7.545 -1.437 1.00 97.56 261 ASN A C 1
ATOM 2052 O O . ASN A 1 261 ? 4.560 7.844 -2.075 1.00 97.56 261 ASN A O 1
ATOM 2056 N N . GLU A 1 262 ? 3.222 8.111 -0.274 1.00 95.31 262 GLU A N 1
ATOM 2057 C CA . GLU A 1 262 ? 4.032 9.071 0.492 1.00 95.31 262 GLU A CA 1
ATOM 2058 C C . GLU A 1 262 ? 4.825 10.101 -0.347 1.00 95.31 262 GLU A C 1
ATOM 2060 O O . GLU A 1 262 ? 6.048 10.211 -0.202 1.00 95.31 262 GLU A O 1
ATOM 2065 N N . PRO A 1 263 ? 4.167 10.865 -1.239 1.00 94.44 263 PRO A N 1
ATOM 2066 C CA . PRO A 1 263 ? 4.863 11.692 -2.219 1.00 94.44 263 PRO A CA 1
ATOM 2067 C C . PRO A 1 263 ? 5.740 12.761 -1.559 1.00 94.44 263 PRO A C 1
ATOM 2069 O O . PRO A 1 263 ? 5.245 13.553 -0.765 1.00 94.44 263 PRO A O 1
ATOM 2072 N N . ASP A 1 264 ? 7.030 12.812 -1.911 1.00 91.06 264 ASP A N 1
ATOM 2073 C CA . ASP A 1 264 ? 7.967 13.869 -1.494 1.00 91.06 264 ASP A CA 1
ATOM 2074 C C . ASP A 1 264 ? 8.003 14.127 0.034 1.00 91.06 264 ASP A C 1
ATOM 2076 O O . ASP A 1 264 ? 8.182 15.249 0.516 1.00 91.06 264 ASP A O 1
ATOM 2080 N N . ILE A 1 265 ? 7.822 13.073 0.838 1.00 86.88 265 ILE A N 1
ATOM 2081 C CA . ILE A 1 265 ? 7.738 13.173 2.307 1.00 86.88 265 ILE A CA 1
ATOM 2082 C C . ILE A 1 265 ? 9.011 13.757 2.955 1.00 86.88 265 ILE A C 1
ATOM 2084 O O . ILE A 1 265 ? 8.972 14.332 4.052 1.00 86.88 265 ILE A O 1
ATOM 2088 N N . ALA A 1 266 ? 10.171 13.627 2.302 1.00 82.00 266 ALA A N 1
ATOM 2089 C CA . ALA A 1 266 ? 11.471 13.872 2.923 1.00 82.00 266 ALA A CA 1
ATOM 2090 C C . ALA A 1 266 ? 12.271 15.054 2.353 1.00 82.00 266 ALA A C 1
ATOM 2092 O O . ALA A 1 266 ? 13.004 15.668 3.133 1.00 82.00 266 ALA A O 1
ATOM 2093 N N . SER A 1 267 ? 12.149 15.402 1.069 1.00 82.06 267 SER A N 1
ATOM 2094 C CA . SER A 1 267 ? 13.109 16.300 0.405 1.00 82.06 267 SER A CA 1
ATOM 2095 C C . SER A 1 267 ? 12.574 17.691 0.059 1.00 82.06 267 SER A C 1
ATOM 2097 O O . SER A 1 267 ? 13.356 18.641 0.099 1.00 82.06 267 SER A O 1
ATOM 2099 N N . ASN A 1 268 ? 11.261 17.860 -0.139 1.00 87.31 268 ASN A N 1
ATOM 2100 C CA . ASN A 1 268 ? 10.667 19.076 -0.722 1.00 87.31 268 ASN A CA 1
ATOM 2101 C C . ASN A 1 268 ? 11.191 19.342 -2.144 1.00 87.31 268 ASN A C 1
ATOM 2103 O O . ASN A 1 268 ? 11.451 20.491 -2.510 1.00 87.31 268 ASN A O 1
ATOM 2107 N N . ASP A 1 269 ? 11.388 18.279 -2.922 1.00 89.31 269 ASP A N 1
ATOM 2108 C CA . ASP A 1 269 ? 11.832 18.390 -4.313 1.00 89.31 269 ASP A CA 1
ATOM 2109 C C . ASP A 1 269 ? 10.713 18.818 -5.263 1.00 89.31 269 ASP A C 1
ATOM 2111 O O . ASP A 1 269 ? 11.000 19.266 -6.376 1.00 89.31 269 ASP A O 1
ATOM 2115 N N . ALA A 1 270 ? 9.461 18.676 -4.831 1.00 93.75 270 ALA A N 1
ATOM 2116 C CA . ALA A 1 270 ? 8.282 19.067 -5.576 1.00 93.75 270 ALA A CA 1
ATOM 2117 C C . ALA A 1 270 ? 7.657 20.358 -5.026 1.00 93.75 270 ALA A C 1
ATOM 2119 O O . ALA A 1 270 ? 7.763 20.733 -3.854 1.00 93.75 270 ALA A O 1
ATOM 2120 N N . THR A 1 271 ? 6.929 21.039 -5.890 1.00 94.81 271 THR A N 1
ATOM 2121 C CA . THR A 1 271 ? 5.968 22.082 -5.546 1.00 94.81 271 THR A CA 1
ATOM 2122 C C . THR A 1 271 ? 4.623 21.464 -5.157 1.00 94.81 271 THR A C 1
ATOM 2124 O O . THR A 1 271 ? 4.327 20.308 -5.466 1.00 94.81 271 THR A O 1
ATOM 2127 N N . VAL A 1 272 ? 3.759 22.260 -4.515 1.00 94.31 272 VAL A N 1
ATOM 2128 C CA . VAL A 1 272 ? 2.359 21.879 -4.246 1.00 94.31 272 VAL A CA 1
ATOM 2129 C C . VAL A 1 272 ? 1.675 21.425 -5.540 1.00 94.31 272 VAL A C 1
ATOM 2131 O O . VAL A 1 272 ? 0.943 20.439 -5.552 1.00 94.31 272 VAL A O 1
ATOM 2134 N N . GLU A 1 273 ? 1.899 22.157 -6.631 1.00 95.69 273 GLU A N 1
ATOM 2135 C CA . GLU A 1 273 ? 1.288 21.913 -7.934 1.00 95.69 273 GLU A CA 1
ATOM 2136 C C . GLU A 1 273 ? 1.736 20.587 -8.550 1.00 95.69 273 GLU A C 1
ATOM 2138 O O . GLU A 1 273 ? 0.895 19.879 -9.095 1.00 95.69 273 GLU A O 1
ATOM 2143 N N . GLU A 1 274 ? 3.014 20.227 -8.432 1.00 95.56 274 GLU A N 1
ATOM 2144 C CA . GLU A 1 274 ? 3.550 18.959 -8.945 1.00 95.56 274 GLU A CA 1
ATOM 2145 C C . GLU A 1 274 ? 2.994 17.757 -8.171 1.00 95.56 274 GLU A C 1
ATOM 2147 O O . GLU A 1 274 ? 2.505 16.804 -8.784 1.00 95.56 274 GLU A O 1
ATOM 2152 N N . VAL A 1 275 ? 2.958 17.822 -6.833 1.00 95.94 275 VAL A N 1
ATOM 2153 C CA . VAL A 1 275 ? 2.341 16.753 -6.029 1.00 95.94 275 VAL A CA 1
ATOM 2154 C C . VAL A 1 275 ? 0.842 16.661 -6.310 1.00 95.94 275 VAL A C 1
ATOM 2156 O O . VAL A 1 275 ? 0.309 15.565 -6.499 1.00 95.94 275 VAL A O 1
ATOM 2159 N N . ARG A 1 276 ? 0.138 17.796 -6.402 1.00 96.12 276 ARG A N 1
ATOM 2160 C CA . ARG A 1 276 ? -1.288 17.831 -6.758 1.00 96.12 276 ARG A CA 1
ATOM 2161 C C . ARG A 1 276 ? -1.538 17.214 -8.142 1.00 96.12 276 ARG A C 1
ATOM 2163 O O . ARG A 1 276 ? -2.501 16.461 -8.299 1.00 96.12 276 ARG A O 1
ATOM 2170 N N . ALA A 1 277 ? -0.670 17.494 -9.117 1.00 96.25 277 ALA A N 1
ATOM 2171 C CA . ALA A 1 277 ? -0.791 17.002 -10.487 1.00 96.25 277 ALA A CA 1
ATOM 2172 C C . ALA A 1 277 ? -0.747 15.466 -10.573 1.00 96.25 277 ALA A C 1
ATOM 2174 O O . ALA A 1 277 ? -1.521 14.873 -11.326 1.00 96.25 277 ALA A O 1
ATOM 2175 N N . LEU A 1 278 ? 0.119 14.815 -9.789 1.00 96.62 278 LEU A N 1
ATOM 2176 C CA . LEU A 1 278 ? 0.244 13.351 -9.766 1.00 96.62 278 LEU A CA 1
ATOM 2177 C C . LEU A 1 278 ? -0.665 12.645 -8.754 1.00 96.62 278 LEU A C 1
ATOM 2179 O O . LEU A 1 278 ? -0.804 11.427 -8.812 1.00 96.62 278 LEU A O 1
ATOM 2183 N N . THR A 1 279 ? -1.318 13.387 -7.863 1.00 95.69 279 THR A N 1
ATOM 2184 C CA . THR A 1 279 ? -2.284 12.830 -6.909 1.00 95.69 279 THR A CA 1
ATOM 2185 C C . THR A 1 279 ? -3.713 13.109 -7.370 1.00 95.69 279 THR A C 1
ATOM 2187 O O . THR A 1 279 ? -4.346 12.285 -8.023 1.00 95.69 279 THR A O 1
ATOM 2190 N N . VAL A 1 280 ? -4.246 14.286 -7.064 1.00 95.81 280 VAL A N 1
ATOM 2191 C CA . VAL A 1 280 ? -5.675 14.572 -7.213 1.00 95.81 280 VAL A CA 1
ATOM 2192 C C . VAL A 1 280 ? -6.064 14.872 -8.664 1.00 95.81 280 VAL A C 1
ATOM 2194 O O . VAL A 1 280 ? -7.150 14.482 -9.087 1.00 95.81 280 VAL A O 1
ATOM 2197 N N . ASP A 1 281 ? -5.198 15.519 -9.450 1.00 97.19 281 ASP A N 1
ATOM 2198 C CA . ASP A 1 281 ? -5.486 15.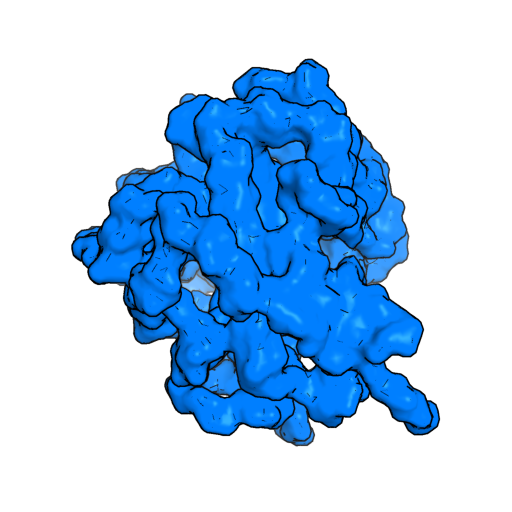808 -10.865 1.00 97.19 281 ASP A CA 1
ATOM 2199 C C . ASP A 1 281 ? -5.449 14.514 -11.700 1.00 97.19 281 ASP A C 1
ATOM 2201 O O . ASP A 1 281 ? -6.398 14.213 -12.425 1.00 97.19 281 ASP A O 1
ATOM 2205 N N . LEU A 1 282 ? -4.405 13.694 -11.530 1.00 97.75 282 LEU A N 1
ATOM 2206 C CA . LEU A 1 282 ? -4.327 12.370 -12.153 1.00 97.75 282 LEU A CA 1
ATOM 2207 C C . LEU A 1 282 ? -5.469 11.450 -11.693 1.00 97.75 282 LEU A C 1
ATOM 2209 O O . LEU A 1 282 ? -5.994 10.675 -12.491 1.00 97.75 282 LEU A O 1
ATOM 2213 N N . GLY A 1 283 ? -5.905 11.563 -10.435 1.00 97.31 283 GLY A N 1
ATOM 2214 C CA . GLY A 1 283 ? -7.065 10.843 -9.908 1.00 97.31 283 GLY A CA 1
ATOM 2215 C C . GLY A 1 283 ? -8.335 11.087 -10.709 1.00 97.31 283 GLY A C 1
ATOM 2216 O O . GLY A 1 283 ? -9.070 10.146 -11.016 1.00 97.31 283 GLY A O 1
ATOM 2217 N N . GLN A 1 284 ? -8.560 12.332 -11.117 1.00 97.00 284 GLN A N 1
ATOM 2218 C CA . GLN A 1 284 ? -9.710 12.695 -11.932 1.00 97.00 284 GLN A CA 1
ATOM 2219 C C . GLN A 1 284 ? -9.624 12.007 -13.299 1.00 97.00 284 GLN A C 1
ATOM 2221 O O . GLN A 1 284 ? -10.589 11.385 -13.739 1.00 97.00 284 GLN A O 1
ATOM 2226 N N . GLU A 1 285 ? -8.461 12.051 -13.946 1.00 97.69 285 GLU A N 1
ATOM 2227 C CA . GLU A 1 285 ? -8.254 11.414 -15.251 1.00 97.69 285 GLU A CA 1
ATOM 2228 C C . GLU A 1 285 ? -8.396 9.897 -15.191 1.00 97.69 285 GLU A C 1
ATOM 2230 O O . GLU A 1 285 ? -8.955 9.283 -16.101 1.00 97.69 285 GLU A O 1
ATOM 2235 N N . VAL A 1 286 ? -7.927 9.281 -14.105 1.00 97.81 286 VAL A N 1
ATOM 2236 C CA . VAL A 1 286 ? -8.116 7.855 -13.838 1.00 97.81 286 VAL A CA 1
ATOM 2237 C C . VAL A 1 286 ? -9.603 7.526 -13.745 1.00 97.81 286 VAL A C 1
ATOM 2239 O O . VAL A 1 286 ? -10.046 6.580 -14.396 1.00 97.81 286 VAL A O 1
ATOM 2242 N N . LEU A 1 287 ? -10.396 8.308 -13.006 1.00 96.81 287 LEU A N 1
ATOM 2243 C CA . LEU A 1 287 ? -11.845 8.101 -12.888 1.00 96.81 287 LEU A CA 1
ATOM 2244 C C . LEU A 1 287 ? -12.574 8.298 -14.223 1.00 96.81 287 LEU A C 1
ATOM 2246 O O . LEU A 1 287 ? -13.434 7.489 -14.585 1.00 96.81 287 LEU A O 1
ATOM 2250 N N . GLU A 1 288 ? -12.200 9.323 -14.986 1.00 95.75 288 GLU A N 1
ATOM 2251 C CA . GLU A 1 288 ? -12.712 9.559 -16.338 1.00 95.75 288 GLU A CA 1
ATOM 2252 C C . GLU A 1 288 ? -12.385 8.374 -17.261 1.00 95.75 288 GLU A C 1
ATOM 2254 O O . GLU A 1 288 ? -13.265 7.851 -17.950 1.00 95.75 288 GLU A O 1
ATOM 2259 N N . CYS A 1 289 ? -11.147 7.873 -17.211 1.00 96.56 289 CYS A N 1
ATOM 2260 C CA . CYS A 1 289 ? -10.713 6.712 -17.982 1.00 96.56 289 CYS A CA 1
ATOM 2261 C C . CYS A 1 289 ? -11.388 5.418 -17.524 1.00 96.56 289 CYS A C 1
ATOM 2263 O O . CYS A 1 289 ? -11.638 4.543 -18.356 1.00 96.56 289 CYS A O 1
ATOM 2265 N N . MET A 1 290 ? -11.715 5.268 -16.236 1.00 96.06 290 MET A N 1
ATOM 2266 C CA . MET A 1 290 ? -12.488 4.134 -15.725 1.00 96.06 290 MET A CA 1
ATOM 2267 C C . MET A 1 290 ? -13.893 4.089 -16.333 1.00 96.06 290 MET A C 1
ATOM 2269 O O . MET A 1 290 ? -14.378 3.001 -16.647 1.00 96.06 290 MET A O 1
ATOM 2273 N N . GLY A 1 291 ? -14.508 5.250 -16.582 1.00 92.00 291 GLY A N 1
ATOM 2274 C CA . GLY A 1 291 ? -15.840 5.382 -17.181 1.00 92.00 291 GLY A CA 1
ATOM 2275 C C . GLY A 1 291 ? -16.999 5.127 -16.209 1.00 92.00 291 GLY A C 1
ATOM 2276 O O . GLY A 1 291 ? -18.157 5.256 -16.598 1.00 92.00 291 GLY A O 1
ATOM 2277 N N . SER A 1 292 ? -16.700 4.781 -14.955 1.00 83.75 292 SER A N 1
ATOM 2278 C CA . SER A 1 292 ? -17.664 4.660 -13.861 1.00 83.75 292 SER A CA 1
ATOM 2279 C C . SER A 1 292 ? -16.981 5.054 -12.545 1.00 83.75 292 SER A C 1
ATOM 2281 O O . SER A 1 292 ? -16.233 4.245 -11.989 1.00 83.75 292 SER A O 1
ATOM 2283 N N . PRO A 1 293 ? -17.208 6.275 -12.029 1.00 77.06 293 PRO A N 1
ATOM 2284 C CA . PRO A 1 293 ? -16.496 6.773 -10.851 1.00 77.06 293 PRO A CA 1
ATOM 2285 C C . PRO A 1 293 ? -16.805 5.986 -9.566 1.00 77.06 293 PRO A C 1
ATOM 2287 O O . PRO A 1 293 ? -16.042 6.056 -8.610 1.00 77.06 293 PRO A O 1
ATOM 2290 N N . ASP A 1 294 ? -17.881 5.192 -9.554 1.00 78.44 294 ASP A N 1
ATOM 2291 C CA . ASP A 1 294 ? -18.325 4.452 -8.368 1.00 78.44 294 ASP A CA 1
ATOM 2292 C C . ASP A 1 294 ? -17.725 3.036 -8.245 1.00 78.44 294 ASP A C 1
ATOM 2294 O O . ASP A 1 294 ? -17.971 2.350 -7.253 1.00 78.44 294 ASP A O 1
ATOM 2298 N N . THR A 1 295 ? -16.963 2.554 -9.239 1.00 83.69 295 THR A N 1
ATOM 2299 C CA . THR A 1 295 ? -16.463 1.159 -9.229 1.00 83.69 295 THR A CA 1
ATOM 2300 C C . THR A 1 295 ? -15.132 0.972 -8.513 1.00 83.69 295 THR A C 1
ATOM 2302 O O . THR A 1 295 ? -14.895 -0.093 -7.946 1.00 83.69 295 THR A O 1
ATOM 2305 N N . VAL A 1 296 ? -14.254 1.974 -8.568 1.00 95.25 296 VAL A N 1
ATOM 2306 C CA . VAL A 1 296 ? -12.896 1.918 -8.017 1.00 95.25 296 VAL A CA 1
ATOM 2307 C C . VAL A 1 296 ? -12.587 3.277 -7.416 1.00 95.25 296 VAL A C 1
ATOM 2309 O O . VAL A 1 296 ? -12.711 4.295 -8.094 1.00 95.25 296 VAL A O 1
ATOM 2312 N N . TRP A 1 297 ? -12.196 3.288 -6.149 1.00 96.69 297 TRP A N 1
ATOM 2313 C CA . TRP A 1 297 ? -11.755 4.494 -5.465 1.00 96.69 297 TRP A CA 1
ATOM 2314 C C . TRP A 1 297 ? -10.390 4.946 -5.967 1.00 96.69 297 TRP A C 1
ATOM 2316 O O . TRP A 1 297 ? -9.563 4.121 -6.351 1.00 96.69 297 TRP A O 1
ATOM 2326 N N . VAL A 1 298 ? -10.127 6.245 -5.889 1.00 97.94 298 VAL A N 1
ATOM 2327 C CA . VAL A 1 298 ? -8.768 6.772 -6.007 1.00 97.94 298 VAL A CA 1
ATOM 2328 C C . VAL A 1 298 ? -8.258 7.098 -4.611 1.00 97.94 298 VAL A C 1
ATOM 2330 O O . VAL A 1 298 ? -8.821 7.955 -3.924 1.00 97.94 298 VAL A O 1
ATOM 2333 N N . GLY A 1 299 ? -7.215 6.380 -4.202 1.00 96.81 299 GLY A N 1
ATOM 2334 C CA . GLY A 1 299 ? -6.481 6.635 -2.968 1.00 96.81 299 GLY A CA 1
ATOM 2335 C C . GLY A 1 299 ? -5.599 7.869 -3.132 1.00 96.81 299 GLY A C 1
ATOM 2336 O O . GLY A 1 299 ? -4.859 7.973 -4.112 1.00 96.81 299 GLY A O 1
ATOM 2337 N N . ILE A 1 300 ? -5.698 8.810 -2.196 1.00 96.62 300 ILE A N 1
ATOM 2338 C CA . ILE A 1 300 ? -4.877 10.023 -2.173 1.00 96.62 300 ILE A CA 1
ATOM 2339 C C . ILE A 1 300 ? -3.976 9.951 -0.947 1.00 96.62 300 ILE A C 1
ATOM 2341 O O . ILE A 1 300 ? -4.455 10.206 0.156 1.00 96.62 300 ILE A O 1
ATOM 2345 N N . SER A 1 301 ? -2.696 9.619 -1.140 1.00 93.56 301 SER A N 1
ATOM 2346 C CA . SER A 1 301 ? -1.700 9.677 -0.068 1.00 93.56 301 SER A CA 1
ATOM 2347 C C . SER A 1 301 ? -1.451 11.113 0.367 1.00 93.56 301 SER A C 1
ATOM 2349 O O . SER A 1 301 ? -1.357 12.026 -0.457 1.00 93.56 301 SER A O 1
ATOM 2351 N N . THR A 1 302 ? -1.370 11.323 1.679 1.00 84.12 302 THR A N 1
ATOM 2352 C CA . THR A 1 302 ? -1.351 12.669 2.277 1.00 84.12 302 THR A CA 1
ATOM 2353 C C . THR A 1 302 ? -0.081 12.968 3.063 1.00 84.12 302 THR A C 1
ATOM 2355 O O . THR A 1 302 ? -0.005 14.003 3.722 1.00 84.12 302 THR A O 1
ATOM 2358 N N . ALA A 1 303 ? 0.933 12.104 2.955 1.00 86.38 303 ALA A N 1
ATOM 2359 C CA . ALA A 1 303 ? 2.192 12.246 3.685 1.00 86.38 303 ALA A CA 1
ATOM 2360 C C . ALA A 1 303 ? 3.138 13.325 3.106 1.00 86.38 303 ALA A C 1
ATOM 2362 O O . ALA A 1 303 ? 4.191 13.606 3.676 1.00 86.38 303 ALA A O 1
ATOM 2363 N N . ALA A 1 304 ? 2.765 13.970 1.997 1.00 87.31 304 ALA A N 1
ATOM 2364 C CA . ALA A 1 304 ? 3.523 15.070 1.409 1.00 87.31 304 ALA A CA 1
ATOM 2365 C C . ALA A 1 304 ? 3.625 16.283 2.343 1.00 87.31 304 ALA A C 1
ATOM 2367 O O . ALA A 1 304 ? 2.619 16.894 2.716 1.00 87.31 304 ALA A O 1
ATOM 2368 N N . LYS A 1 305 ? 4.854 16.721 2.641 1.00 85.50 305 LYS A N 1
ATOM 2369 C CA . LYS A 1 305 ? 5.091 17.949 3.425 1.00 85.50 305 LYS A CA 1
ATOM 2370 C C . LYS A 1 305 ? 4.667 19.213 2.682 1.00 85.50 305 LYS A C 1
ATOM 2372 O O . LYS A 1 305 ? 4.150 20.154 3.283 1.00 85.50 305 LYS A O 1
ATOM 2377 N N . ASN A 1 306 ? 4.910 19.235 1.380 1.00 89.06 306 ASN A N 1
ATOM 2378 C CA . ASN A 1 306 ? 4.642 20.345 0.472 1.00 89.06 306 ASN A CA 1
ATOM 2379 C C . ASN A 1 306 ? 3.197 20.382 -0.039 1.00 89.06 306 ASN A C 1
ATOM 2381 O O . ASN A 1 306 ? 2.757 21.445 -0.455 1.00 89.06 306 ASN A O 1
ATOM 2385 N N . TYR A 1 307 ? 2.428 19.297 0.055 1.00 93.38 307 TYR A N 1
ATOM 2386 C CA . TYR A 1 307 ? 0.985 19.298 -0.200 1.00 93.38 307 TYR A CA 1
ATOM 2387 C C . TYR A 1 307 ? 0.226 18.762 1.023 1.00 93.38 307 TYR A C 1
ATOM 2389 O O . TYR A 1 307 ? -0.332 17.665 0.997 1.00 93.38 307 TYR A O 1
ATOM 2397 N N . PRO A 1 308 ? 0.214 19.534 2.128 1.00 92.75 308 PRO A N 1
ATOM 2398 C CA . PRO A 1 308 ? -0.284 19.054 3.408 1.00 92.75 308 PRO A CA 1
ATOM 2399 C C . PRO A 1 308 ? -1.791 18.802 3.365 1.00 92.75 308 PRO A C 1
ATOM 2401 O O . PRO A 1 308 ? -2.538 19.475 2.650 1.00 92.75 308 PRO A O 1
ATOM 2404 N N . SER A 1 309 ? -2.266 17.915 4.235 1.00 94.06 309 SER A N 1
ATOM 2405 C CA . SER A 1 309 ? -3.673 17.504 4.357 1.00 94.06 309 SER A CA 1
ATOM 2406 C C . SER A 1 309 ? -4.701 18.648 4.379 1.00 94.06 309 SER A C 1
ATOM 2408 O O . SER A 1 309 ? -5.793 18.516 3.828 1.00 94.06 309 SER A O 1
ATOM 2410 N N . GLY A 1 310 ? -4.371 19.812 4.950 1.00 94.75 310 GLY A N 1
ATOM 2411 C CA . GLY A 1 310 ? -5.247 20.993 4.921 1.00 94.75 310 GLY A CA 1
ATOM 2412 C C . GLY A 1 310 ? -5.449 21.601 3.522 1.00 94.75 310 GLY A C 1
ATOM 2413 O O . GLY A 1 310 ? -6.542 22.090 3.214 1.00 94.75 310 GLY A O 1
ATOM 2414 N N . ALA A 1 311 ? -4.423 21.554 2.668 1.00 95.50 311 ALA A N 1
ATOM 2415 C CA . ALA A 1 311 ? -4.510 21.978 1.272 1.00 95.50 311 ALA A CA 1
ATOM 2416 C C . ALA A 1 311 ? -5.356 20.985 0.467 1.00 95.50 311 ALA A C 1
ATOM 2418 O O . ALA A 1 311 ? -6.310 21.400 -0.190 1.00 95.50 311 ALA A O 1
ATOM 2419 N N . VAL A 1 312 ? -5.107 19.681 0.631 1.00 95.94 312 VAL A N 1
ATOM 2420 C CA . VAL A 1 312 ? -5.911 18.627 -0.009 1.00 95.94 312 VAL A CA 1
ATOM 2421 C C . VAL A 1 312 ? -7.392 18.747 0.382 1.00 95.94 312 VAL A C 1
ATOM 2423 O O . VAL A 1 312 ? -8.272 18.734 -0.476 1.00 95.94 312 VAL A O 1
ATOM 2426 N N . ALA A 1 313 ? -7.693 18.975 1.667 1.00 96.69 313 ALA A N 1
ATOM 2427 C CA . ALA A 1 313 ? -9.060 19.193 2.148 1.00 96.69 313 ALA A CA 1
ATOM 2428 C C . ALA A 1 313 ? -9.738 20.430 1.539 1.00 96.69 313 ALA A C 1
ATOM 2430 O O . ALA A 1 313 ? -10.963 20.462 1.380 1.00 96.69 313 ALA A O 1
ATOM 2431 N N . THR A 1 314 ? -8.958 21.465 1.228 1.00 96.75 314 THR A N 1
ATOM 2432 C CA . THR A 1 314 ? -9.455 22.660 0.541 1.00 96.75 314 THR A CA 1
ATOM 2433 C C . THR A 1 314 ? -9.779 22.331 -0.912 1.00 96.75 314 THR A C 1
ATOM 2435 O O . THR A 1 314 ? -10.869 22.669 -1.379 1.00 96.75 314 THR A O 1
ATOM 2438 N N . ASP A 1 315 ? -8.897 21.608 -1.599 1.00 96.94 315 ASP A N 1
ATOM 2439 C CA . ASP A 1 315 ? -9.086 21.205 -2.994 1.00 96.94 315 ASP A CA 1
ATOM 2440 C C . ASP A 1 315 ? -10.282 20.259 -3.153 1.00 96.94 315 ASP A C 1
ATOM 2442 O O . ASP A 1 315 ? -11.093 20.447 -4.060 1.00 96.94 315 ASP A O 1
ATOM 2446 N N . TYR A 1 316 ? -10.485 19.334 -2.211 1.00 97.12 316 TYR A N 1
ATOM 2447 C CA . TYR A 1 316 ? -11.697 18.515 -2.109 1.00 97.12 316 TYR A CA 1
ATOM 2448 C C . TYR A 1 316 ? -12.969 19.368 -2.141 1.00 97.12 316 TYR A C 1
ATOM 2450 O O . TYR A 1 316 ? -13.845 19.169 -2.980 1.00 97.12 316 TYR A O 1
ATOM 2458 N N . LYS A 1 317 ? -13.065 20.380 -1.277 1.00 96.44 317 LYS A N 1
ATOM 2459 C CA . LYS A 1 317 ? -14.280 21.203 -1.149 1.00 96.44 317 LYS A CA 1
ATOM 2460 C C . LYS A 1 317 ? -14.503 22.174 -2.301 1.00 96.44 317 LYS A C 1
ATOM 2462 O O . LYS A 1 317 ? -15.636 22.590 -2.528 1.00 96.44 317 LYS A O 1
ATOM 2467 N N . THR A 1 318 ? -13.431 22.590 -2.967 1.00 96.56 318 THR A N 1
ATOM 2468 C CA . THR A 1 318 ? -13.464 23.681 -3.946 1.00 96.56 318 THR A CA 1
ATOM 2469 C C . THR A 1 318 ? -13.390 23.164 -5.376 1.00 96.56 318 THR A C 1
ATOM 2471 O O . THR A 1 318 ? -14.336 23.343 -6.141 1.00 96.56 318 THR A O 1
ATOM 2474 N N . ARG A 1 319 ? -12.289 22.500 -5.733 1.00 96.56 319 ARG A N 1
ATOM 2475 C CA . ARG A 1 319 ? -11.998 22.014 -7.086 1.00 96.56 319 ARG A CA 1
ATOM 2476 C C . ARG A 1 319 ? -12.645 20.661 -7.373 1.00 96.56 319 ARG A C 1
ATOM 2478 O O . ARG A 1 319 ? -13.099 20.433 -8.489 1.00 96.56 319 ARG A O 1
ATOM 2485 N N . TYR A 1 320 ? -12.714 19.789 -6.370 1.00 96.19 320 TYR A N 1
ATOM 2486 C CA . TYR A 1 320 ? -13.014 18.368 -6.562 1.00 96.19 320 TYR A CA 1
ATOM 2487 C C . TYR A 1 320 ? -14.321 17.896 -5.936 1.00 96.19 320 TYR A C 1
ATOM 2489 O O . TYR A 1 320 ? -14.539 16.696 -5.817 1.00 96.19 320 TYR A O 1
ATOM 2497 N N . ASN A 1 321 ? -15.234 18.805 -5.592 1.00 95.69 321 ASN A N 1
ATOM 2498 C CA . ASN A 1 321 ? -16.446 18.463 -4.840 1.00 95.69 321 ASN A CA 1
ATOM 2499 C C . ASN A 1 321 ? -17.321 17.377 -5.506 1.00 95.69 321 ASN A C 1
ATOM 2501 O O . ASN A 1 321 ? -18.006 16.624 -4.818 1.00 95.69 321 ASN A O 1
ATOM 2505 N N . GLY A 1 322 ? -17.265 17.255 -6.838 1.00 95.12 322 GLY A N 1
ATOM 2506 C CA . GLY A 1 322 ? -17.952 16.199 -7.592 1.00 95.12 322 GLY A CA 1
ATOM 2507 C C . GLY A 1 322 ? -17.400 14.780 -7.384 1.00 95.12 322 GLY A C 1
ATOM 2508 O O . GLY A 1 322 ? -18.082 13.822 -7.728 1.00 95.12 322 GLY A O 1
ATOM 2509 N N . TYR A 1 323 ? -16.211 14.632 -6.793 1.00 95.75 323 TYR A N 1
ATOM 2510 C CA . TYR A 1 323 ? -15.510 13.355 -6.609 1.00 95.75 323 TYR A CA 1
ATOM 2511 C C . TYR A 1 323 ? -15.561 12.825 -5.171 1.00 95.75 323 TYR A C 1
ATOM 2513 O O . TYR A 1 323 ? -14.868 11.864 -4.846 1.00 95.75 323 TYR A O 1
ATOM 2521 N N . ARG A 1 324 ? -16.408 13.401 -4.305 1.00 95.44 324 ARG A N 1
ATOM 2522 C CA . ARG A 1 324 ? -16.511 13.048 -2.875 1.00 95.44 324 ARG A CA 1
ATOM 2523 C C . ARG A 1 324 ? -16.649 11.545 -2.594 1.00 95.44 324 ARG A C 1
ATOM 2525 O O . ARG A 1 324 ? -16.143 11.067 -1.585 1.00 95.44 324 ARG A O 1
ATOM 2532 N N . ASN A 1 325 ? -17.347 10.814 -3.464 1.00 94.06 325 ASN A N 1
ATOM 2533 C CA . ASN A 1 325 ? -17.590 9.375 -3.301 1.00 94.06 325 ASN A CA 1
ATOM 2534 C C . ASN A 1 325 ? -16.505 8.489 -3.935 1.00 94.06 325 ASN A C 1
ATOM 2536 O O . ASN A 1 325 ? -16.477 7.289 -3.668 1.00 94.06 325 ASN A O 1
ATOM 2540 N N . ALA A 1 326 ? -15.631 9.074 -4.753 1.00 95.88 326 ALA A N 1
ATOM 2541 C CA . ALA A 1 326 ? -14.586 8.370 -5.483 1.00 95.88 326 ALA A CA 1
ATOM 2542 C C . ALA A 1 326 ? -13.200 8.571 -4.855 1.00 95.88 326 ALA A C 1
ATOM 2544 O O . ALA A 1 326 ? -12.387 7.651 -4.874 1.00 95.88 326 ALA A O 1
ATOM 2545 N N . TYR A 1 327 ? -12.927 9.745 -4.280 1.00 97.44 327 TYR A N 1
ATOM 2546 C CA . TYR A 1 327 ? -11.671 10.018 -3.584 1.00 97.44 327 TYR A CA 1
ATOM 2547 C C . TYR A 1 327 ? -11.716 9.545 -2.142 1.00 97.44 327 TYR A C 1
ATOM 2549 O O . TYR A 1 327 ? -12.671 9.804 -1.404 1.00 97.44 327 TYR A O 1
ATOM 2557 N N . VAL A 1 328 ? -10.644 8.867 -1.746 1.00 97.69 328 VAL A N 1
ATOM 2558 C CA . VAL A 1 328 ? -10.470 8.342 -0.401 1.00 97.69 328 VAL A CA 1
ATOM 2559 C C . VAL A 1 328 ? -9.067 8.709 0.068 1.00 97.69 328 VAL A C 1
ATOM 2561 O O . VAL A 1 328 ? -8.086 8.315 -0.555 1.00 97.69 328 VAL A O 1
ATOM 2564 N N . SER A 1 329 ? -8.961 9.489 1.142 1.00 97.75 329 SER A N 1
ATOM 2565 C CA . SER A 1 329 ? -7.652 9.884 1.672 1.00 97.75 329 SER A CA 1
ATOM 2566 C C . SER A 1 329 ? -6.965 8.713 2.373 1.00 97.75 329 SER A C 1
ATOM 2568 O O . SER A 1 329 ? -7.582 8.060 3.219 1.00 97.75 329 SER A O 1
ATOM 2570 N N . ASP A 1 330 ? -5.694 8.497 2.055 1.00 97.56 330 ASP A N 1
ATOM 2571 C CA . ASP A 1 330 ? -4.811 7.599 2.789 1.00 97.56 330 ASP A CA 1
ATOM 2572 C C . ASP A 1 330 ? -4.051 8.382 3.866 1.00 97.56 330 ASP A C 1
ATOM 2574 O O . ASP A 1 330 ? -3.463 9.443 3.606 1.00 97.56 330 ASP A O 1
ATOM 2578 N N . ILE A 1 331 ? -4.101 7.867 5.092 1.00 96.00 331 ILE A N 1
ATOM 2579 C CA . ILE A 1 331 ? -3.356 8.380 6.231 1.00 96.00 331 ILE A CA 1
ATOM 2580 C C . ILE A 1 331 ? -2.459 7.272 6.775 1.00 96.00 331 ILE A C 1
ATOM 2582 O O . ILE A 1 331 ? -2.933 6.204 7.158 1.00 96.00 331 ILE A O 1
ATOM 2586 N N . HIS A 1 332 ? -1.167 7.551 6.877 1.00 94.88 332 HIS A N 1
ATOM 2587 C CA . HIS A 1 332 ? -0.217 6.654 7.520 1.00 94.88 332 HIS A CA 1
ATOM 2588 C C . HIS A 1 332 ? -0.068 7.064 8.977 1.00 94.88 332 HIS A C 1
ATOM 2590 O O . HIS A 1 332 ? 0.073 8.244 9.281 1.00 94.88 332 HIS A O 1
ATOM 2596 N N . HIS A 1 333 ? -0.159 6.102 9.890 1.00 92.19 333 HIS A N 1
ATOM 2597 C CA . HIS A 1 333 ? -0.174 6.373 11.316 1.00 92.19 333 HIS A CA 1
ATOM 2598 C C . HIS A 1 333 ? 0.742 5.432 12.088 1.00 92.19 333 HIS A C 1
ATOM 2600 O O . HIS A 1 333 ? 0.466 4.242 12.242 1.00 92.19 333 HIS A O 1
ATOM 2606 N N . TYR A 1 334 ? 1.802 5.995 12.663 1.00 92.31 334 TYR A N 1
ATOM 2607 C CA . TYR A 1 334 ? 2.813 5.228 13.374 1.00 92.31 334 TYR A CA 1
ATOM 2608 C C . TYR A 1 334 ? 3.164 5.847 14.726 1.00 92.31 334 TYR A C 1
ATOM 2610 O O . TYR A 1 334 ? 3.930 6.807 14.813 1.00 92.31 334 TYR A O 1
ATOM 2618 N N . PHE A 1 335 ? 2.748 5.181 15.805 1.00 90.50 335 PHE A N 1
ATOM 2619 C CA . PHE A 1 335 ? 3.261 5.467 17.153 1.00 90.50 335 PHE A CA 1
ATOM 2620 C C . PHE A 1 335 ? 4.732 5.070 17.348 1.00 90.50 335 PHE A C 1
ATOM 2622 O O . PHE A 1 335 ? 5.327 5.349 18.390 1.00 90.50 335 PHE A O 1
ATOM 2629 N N . PHE A 1 336 ? 5.331 4.419 16.347 1.00 85.06 336 PHE A N 1
ATOM 2630 C CA . PHE A 1 336 ? 6.750 4.097 16.340 1.00 85.06 336 PHE A CA 1
ATOM 2631 C C . PHE A 1 336 ? 7.622 5.364 16.292 1.00 85.06 336 PHE A C 1
ATOM 2633 O O . PHE A 1 336 ? 8.666 5.424 16.942 1.00 85.06 336 PHE A O 1
ATOM 2640 N N . TRP A 1 337 ? 7.207 6.384 15.535 1.00 81.88 337 TRP A N 1
ATOM 2641 C CA . TRP A 1 337 ? 8.025 7.578 15.301 1.00 81.88 337 TRP A CA 1
ATOM 2642 C C . TRP A 1 337 ? 7.701 8.714 16.274 1.00 81.88 337 TRP A C 1
ATOM 2644 O O . TRP A 1 337 ? 8.612 9.412 16.723 1.00 81.88 337 TRP A O 1
ATOM 2654 N N . ALA A 1 338 ? 6.423 8.903 16.612 1.00 80.19 338 ALA A N 1
ATOM 2655 C CA . ALA A 1 338 ? 5.962 10.004 17.455 1.00 80.19 338 ALA A CA 1
ATOM 2656 C C . ALA A 1 338 ? 4.578 9.730 18.076 1.00 80.19 338 ALA A C 1
ATOM 2658 O O . ALA A 1 338 ? 3.928 8.736 17.770 1.00 80.19 338 ALA A O 1
ATOM 2659 N N . GLY A 1 339 ? 4.119 10.648 18.934 1.00 82.69 339 GLY A N 1
ATOM 2660 C CA . GLY A 1 339 ? 2.771 10.634 19.516 1.00 82.69 339 GLY A CA 1
ATOM 2661 C C . GLY A 1 339 ? 2.652 9.784 20.783 1.00 82.69 339 GLY A C 1
ATOM 2662 O O . GLY A 1 339 ? 3.306 8.758 20.933 1.00 82.69 339 GLY A O 1
ATOM 2663 N N . CYS A 1 340 ? 1.826 10.225 21.735 1.00 90.69 340 CYS A N 1
ATOM 2664 C CA . CYS A 1 340 ? 1.504 9.497 22.971 1.00 90.69 340 CYS A CA 1
ATOM 2665 C C . CYS A 1 340 ? 2.662 9.127 23.918 1.00 90.69 340 CYS A C 1
ATOM 2667 O O . CYS A 1 340 ? 2.424 8.430 24.911 1.00 90.69 340 CYS A O 1
ATOM 2669 N N . ILE A 1 341 ? 3.886 9.595 23.656 1.00 88.62 341 ILE A N 1
ATOM 2670 C CA . ILE A 1 341 ? 5.055 9.406 24.521 1.00 88.62 341 ILE A CA 1
ATOM 2671 C C . ILE A 1 341 ? 5.112 10.526 25.560 1.00 88.62 341 ILE A C 1
ATOM 2673 O O . ILE A 1 341 ? 5.248 11.704 25.233 1.00 88.62 341 ILE A O 1
ATOM 2677 N N . ASP A 1 342 ? 5.092 10.143 26.830 1.00 88.81 342 ASP A N 1
ATOM 2678 C CA . ASP A 1 342 ? 5.494 10.994 27.940 1.00 88.81 342 ASP A CA 1
ATOM 2679 C C . ASP A 1 342 ? 7.009 10.856 28.141 1.00 88.81 342 ASP A C 1
ATOM 2681 O O . ASP A 1 342 ? 7.494 9.865 28.692 1.00 88.81 342 ASP A O 1
ATOM 2685 N N . TYR A 1 343 ? 7.769 11.855 27.685 1.00 86.31 343 TYR A N 1
ATOM 2686 C CA . TYR A 1 343 ? 9.228 11.887 27.827 1.00 86.31 343 TYR A CA 1
ATOM 2687 C C . TYR A 1 343 ? 9.693 12.019 29.283 1.00 86.31 343 TYR A C 1
ATOM 2689 O O . TYR A 1 343 ? 10.791 11.567 29.610 1.00 86.31 343 TYR A O 1
ATOM 2697 N N . GLY A 1 344 ? 8.878 12.619 30.157 1.00 87.75 344 GLY A N 1
ATOM 2698 C CA . GLY A 1 344 ? 9.194 12.769 31.576 1.00 87.75 344 GLY A CA 1
ATOM 2699 C C . GLY A 1 344 ? 9.003 11.460 32.335 1.00 87.75 344 GLY A C 1
ATOM 2700 O O . GLY A 1 344 ? 9.880 11.047 33.090 1.00 87.75 344 GLY A O 1
ATOM 2701 N N . ALA A 1 345 ? 7.883 10.779 32.090 1.00 88.44 345 ALA A N 1
ATOM 2702 C CA . ALA A 1 345 ? 7.590 9.469 32.668 1.00 88.44 345 ALA A CA 1
ATOM 2703 C C . ALA A 1 345 ? 8.264 8.310 31.922 1.00 88.44 345 ALA A C 1
ATOM 2705 O O . ALA A 1 345 ? 8.269 7.189 32.425 1.00 88.44 345 ALA A O 1
ATOM 2706 N N . LYS A 1 346 ? 8.822 8.562 30.732 1.00 87.75 346 LYS A N 1
ATOM 2707 C CA . LYS A 1 346 ? 9.457 7.564 29.862 1.00 87.75 346 LYS A CA 1
ATOM 2708 C C . LYS A 1 346 ? 8.518 6.445 29.413 1.00 87.75 346 LYS A C 1
ATOM 2710 O O . LYS A 1 346 ? 8.931 5.297 29.219 1.00 87.75 346 LYS A O 1
ATOM 2715 N N . THR A 1 347 ? 7.244 6.778 29.231 1.00 90.19 347 THR A N 1
ATOM 2716 C CA . THR A 1 347 ? 6.210 5.802 28.875 1.00 90.19 347 THR A CA 1
ATOM 2717 C C . THR A 1 347 ? 5.328 6.264 27.723 1.00 90.19 347 THR A C 1
ATOM 2719 O O . THR A 1 347 ? 5.125 7.458 27.548 1.00 90.19 347 THR A O 1
ATOM 2722 N N . THR A 1 348 ? 4.763 5.321 26.975 1.00 91.75 348 THR A N 1
ATOM 2723 C CA . THR A 1 348 ? 3.669 5.557 26.027 1.00 91.75 348 THR A CA 1
ATOM 2724 C C . THR A 1 348 ? 2.332 5.313 26.718 1.00 91.75 348 THR A C 1
ATOM 2726 O O . THR A 1 348 ? 2.135 4.265 27.340 1.00 91.75 348 THR A O 1
ATOM 2729 N N . SER A 1 349 ? 1.403 6.261 26.608 1.00 94.38 349 SER A N 1
ATOM 2730 C CA . SER A 1 349 ? 0.048 6.157 27.164 1.00 94.38 349 SER A CA 1
ATOM 2731 C C . SER A 1 349 ? -0.883 5.367 26.241 1.00 94.38 349 SER A C 1
ATOM 2733 O O . SER A 1 349 ? -1.123 5.784 25.109 1.00 94.38 349 SER A O 1
ATOM 2735 N N . LEU A 1 350 ? -1.475 4.267 26.723 1.00 96.00 350 LEU A N 1
ATOM 2736 C CA . LEU A 1 350 ? -2.435 3.493 25.921 1.00 96.00 350 LEU A CA 1
ATOM 2737 C C . LEU A 1 350 ? -3.796 4.186 25.770 1.00 96.00 350 LEU A C 1
ATOM 2739 O O . LEU A 1 350 ? -4.467 3.993 24.760 1.00 96.00 350 LEU A O 1
ATOM 2743 N N . ASP A 1 351 ? -4.194 5.035 26.723 1.00 96.94 351 ASP A N 1
ATOM 2744 C CA . ASP A 1 351 ? -5.403 5.865 26.589 1.00 96.94 351 ASP A CA 1
ATOM 2745 C C . ASP A 1 351 ? -5.233 6.892 25.470 1.00 96.94 351 ASP A C 1
ATOM 2747 O O . ASP A 1 351 ? -6.172 7.136 24.710 1.00 96.94 351 ASP A O 1
ATOM 2751 N N . CYS A 1 352 ? -4.016 7.422 25.327 1.00 95.75 352 CYS A N 1
ATOM 2752 C CA . CYS A 1 352 ? -3.651 8.258 24.198 1.00 95.75 352 CYS A CA 1
ATOM 2753 C C . CYS A 1 352 ? -3.696 7.476 22.888 1.00 95.75 352 CYS A C 1
ATOM 2755 O O . CYS A 1 352 ? -4.454 7.858 22.005 1.00 95.75 352 CYS A O 1
ATOM 2757 N N . VAL A 1 353 ? -3.001 6.336 22.797 1.00 95.25 353 VAL A N 1
ATOM 2758 C CA . VAL A 1 353 ? -2.982 5.497 21.582 1.00 95.25 353 VAL A CA 1
ATOM 2759 C C . VAL A 1 353 ? -4.398 5.138 21.116 1.00 95.25 353 VAL A C 1
ATOM 2761 O O . VAL A 1 353 ? -4.713 5.237 19.937 1.00 95.25 353 VAL A O 1
ATOM 2764 N N . CYS A 1 354 ? -5.288 4.787 22.045 1.00 95.88 354 CYS A N 1
ATOM 2765 C CA . CYS A 1 354 ? -6.679 4.465 21.736 1.00 95.88 354 CYS A CA 1
ATOM 2766 C C . CYS A 1 354 ? -7.517 5.637 21.225 1.00 95.88 354 CYS A C 1
ATOM 2768 O O . CYS A 1 354 ? -8.499 5.428 20.516 1.00 95.88 354 CYS A O 1
ATOM 2770 N N . THR A 1 355 ? -7.247 6.849 21.709 1.00 96.25 355 THR A N 1
ATOM 2771 C CA . THR A 1 355 ? -8.155 7.991 21.522 1.00 96.25 355 THR A CA 1
ATOM 2772 C C . THR A 1 355 ? -7.538 9.150 20.759 1.00 96.25 355 THR A C 1
ATOM 2774 O O . THR A 1 355 ? -8.223 10.160 20.562 1.00 96.25 355 THR A O 1
ATOM 2777 N N . ALA A 1 356 ? -6.298 8.992 20.292 1.00 94.25 356 ALA A N 1
ATOM 2778 C CA . ALA A 1 356 ? -5.646 9.882 19.352 1.00 94.25 356 ALA A CA 1
ATOM 2779 C C . ALA A 1 356 ? -6.591 10.131 18.173 1.00 94.25 356 ALA A C 1
ATOM 2781 O O . ALA A 1 356 ? -7.050 9.205 17.502 1.00 94.25 356 ALA A O 1
ATOM 2782 N N . ASN A 1 357 ? -6.947 11.401 17.978 1.00 92.06 357 ASN A N 1
ATOM 2783 C CA . ASN A 1 357 ? -7.851 11.864 16.917 1.00 92.06 357 ASN A CA 1
ATOM 2784 C C . ASN A 1 357 ? -9.287 11.340 16.973 1.00 92.06 357 ASN A C 1
ATOM 2786 O O . ASN A 1 357 ? -10.038 11.577 16.029 1.00 92.06 357 ASN A O 1
ATOM 2790 N N . LEU A 1 358 ? -9.713 10.656 18.036 1.00 95.12 358 LEU A N 1
ATOM 2791 C CA . LEU A 1 358 ? -11.130 10.352 18.222 1.00 95.12 358 LEU A CA 1
ATOM 2792 C C . LEU A 1 358 ? -11.864 11.664 18.557 1.00 95.12 358 LEU A C 1
ATOM 2794 O O . LEU A 1 358 ? -11.523 12.295 19.564 1.00 95.12 358 LEU A O 1
ATOM 2798 N N . PRO A 1 359 ? -12.851 12.114 17.761 1.00 95.00 359 PRO A N 1
ATOM 2799 C CA . PRO A 1 359 ? -13.506 13.395 18.009 1.00 95.00 359 PRO A CA 1
ATOM 2800 C C . PRO A 1 359 ? -14.153 13.471 19.397 1.00 95.00 359 PRO A C 1
ATOM 2802 O O . PRO A 1 359 ? -14.863 12.559 19.821 1.00 95.00 359 PRO A O 1
ATOM 2805 N N . GLY A 1 360 ? -13.905 14.573 20.110 1.00 94.75 360 GLY A N 1
ATOM 2806 C CA . GLY A 1 360 ? -14.398 14.801 21.471 1.00 94.75 360 GLY A CA 1
ATOM 2807 C C . GLY A 1 360 ? -13.561 14.156 22.582 1.00 94.75 360 GLY A C 1
ATOM 2808 O O . GLY A 1 360 ? -13.883 14.333 23.757 1.00 94.75 360 GLY A O 1
ATOM 2809 N N . SER A 1 361 ? -12.491 13.424 22.256 1.00 96.50 361 SER A N 1
ATOM 2810 C CA . SER A 1 361 ? -11.545 12.916 23.252 1.00 96.50 361 SER A CA 1
ATOM 2811 C C . SER A 1 361 ? -10.563 14.009 23.705 1.00 96.50 361 SER A C 1
ATOM 2813 O O . SER A 1 361 ? -10.362 15.015 23.025 1.00 96.50 361 SER A O 1
ATOM 2815 N N . LYS A 1 362 ? -9.892 13.803 24.846 1.00 96.00 362 LYS A N 1
ATOM 2816 C CA . LYS A 1 362 ? -8.811 14.701 25.304 1.00 96.00 362 LYS A CA 1
ATOM 2817 C C . LYS A 1 362 ? -7.547 14.624 24.431 1.00 96.00 362 LYS A C 1
ATOM 2819 O O . LYS A 1 362 ? -6.715 15.516 24.516 1.00 96.00 362 LYS A O 1
ATOM 2824 N N . HIS A 1 363 ? -7.425 13.559 23.637 1.00 94.94 363 HIS A N 1
ATOM 2825 C CA . HIS A 1 363 ? -6.317 13.288 22.720 1.00 94.94 363 HIS A CA 1
ATOM 2826 C C . HIS A 1 363 ? -6.715 13.566 21.256 1.00 94.94 363 HIS A C 1
ATOM 2828 O O . HIS A 1 363 ? -6.043 13.155 20.307 1.00 94.94 363 HIS A O 1
ATOM 2834 N N . GLN A 1 364 ? -7.837 14.260 21.046 1.00 93.44 364 GLN A N 1
ATOM 2835 C CA . GLN A 1 364 ? -8.193 14.793 19.743 1.00 93.44 364 GLN A CA 1
ATOM 2836 C C . GLN A 1 364 ? -7.063 15.723 19.283 1.00 93.44 364 GLN A C 1
ATOM 2838 O O . GLN A 1 364 ? -6.654 16.592 20.049 1.00 93.44 364 GLN A O 1
ATOM 2843 N N . PHE A 1 365 ? -6.604 15.567 18.037 1.00 91.88 365 PHE A N 1
ATOM 2844 C CA . PHE A 1 365 ? -5.522 16.358 17.437 1.00 91.88 365 PHE A CA 1
ATOM 2845 C C . PHE A 1 365 ? -4.094 16.017 17.893 1.00 91.88 365 PHE A C 1
ATOM 2847 O O . PHE A 1 365 ? -3.191 16.814 17.645 1.00 91.88 365 PHE A O 1
ATOM 2854 N N . GLU A 1 366 ? -3.862 14.880 18.553 1.00 87.69 366 GLU A N 1
ATOM 2855 C CA . GLU A 1 366 ? -2.492 14.490 18.917 1.00 87.69 366 GLU A CA 1
ATOM 2856 C C . GLU A 1 366 ? -1.652 13.981 17.749 1.00 87.69 366 GLU A C 1
ATOM 2858 O O . GLU A 1 366 ? -0.428 14.076 17.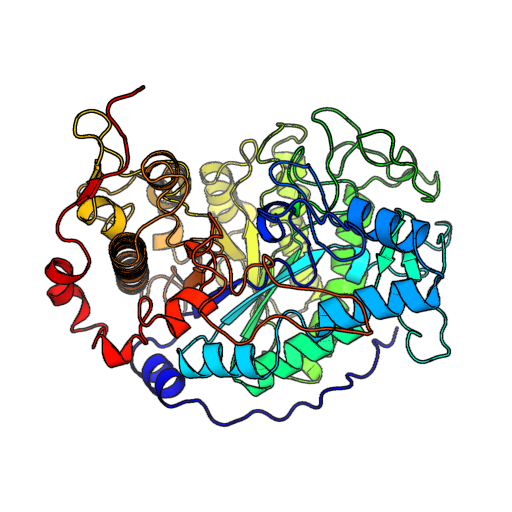803 1.00 87.69 366 GLU A O 1
ATOM 2863 N N . ASP A 1 367 ? -2.283 13.491 16.687 1.00 84.69 367 ASP A N 1
ATOM 2864 C CA . ASP A 1 367 ? -1.553 13.090 15.495 1.00 84.69 367 ASP A CA 1
ATOM 2865 C C . ASP A 1 367 ? -1.580 14.180 14.430 1.00 84.69 367 ASP A C 1
ATOM 2867 O O . ASP A 1 367 ? -2.632 14.518 13.874 1.00 84.69 367 ASP A O 1
ATOM 2871 N N . ALA A 1 368 ? -0.399 14.692 14.106 1.00 85.06 368 ALA A N 1
ATOM 2872 C CA . ALA A 1 368 ? -0.228 15.716 13.093 1.00 85.06 368 ALA A CA 1
ATOM 2873 C C . ALA A 1 368 ? -0.799 15.301 11.725 1.00 85.06 368 ALA A C 1
ATOM 2875 O O . ALA A 1 368 ? -1.371 16.160 11.044 1.00 85.06 368 ALA A O 1
ATOM 2876 N N . ASP A 1 369 ? -0.743 14.013 11.376 1.00 83.81 369 ASP A N 1
ATOM 2877 C CA . ASP A 1 369 ? -1.160 13.514 10.061 1.00 83.81 369 ASP A CA 1
ATOM 2878 C C . ASP A 1 369 ? -2.691 13.587 9.877 1.00 83.81 369 ASP A C 1
ATOM 2880 O O . ASP A 1 369 ? -3.203 13.773 8.770 1.00 83.81 369 ASP A O 1
ATOM 2884 N N . TRP A 1 370 ? -3.452 13.577 10.980 1.00 86.62 370 TRP A N 1
ATOM 2885 C CA . TRP A 1 370 ? -4.921 13.660 10.985 1.00 86.62 370 TRP A CA 1
ATOM 2886 C C . TRP A 1 370 ? -5.457 15.068 11.236 1.00 86.62 370 TRP A C 1
ATOM 2888 O O . TRP A 1 370 ? -6.573 15.410 10.828 1.00 86.62 370 TRP A O 1
ATOM 2898 N N . VAL A 1 371 ? -4.701 15.893 11.959 1.00 90.69 371 VAL A N 1
ATOM 2899 C CA . VAL A 1 371 ? -5.200 17.134 12.566 1.00 90.69 371 VAL A CA 1
ATOM 2900 C C . VAL A 1 371 ? -5.851 18.075 11.562 1.00 90.69 371 VAL A C 1
ATOM 2902 O O . VAL A 1 371 ? -6.930 18.612 11.834 1.00 90.69 371 VAL A O 1
ATOM 2905 N N . ALA A 1 372 ? -5.205 18.321 10.421 1.00 93.56 372 ALA A N 1
ATOM 2906 C CA . ALA A 1 372 ? -5.719 19.296 9.463 1.00 93.56 372 ALA A CA 1
ATOM 2907 C C . ALA A 1 372 ? -6.996 18.791 8.776 1.00 93.56 372 ALA A C 1
ATOM 2909 O O . ALA A 1 372 ? -7.934 19.570 8.583 1.00 93.56 372 ALA A O 1
ATOM 2910 N N . TRP A 1 373 ? -7.083 17.484 8.507 1.00 94.25 373 TRP A N 1
ATOM 2911 C CA . TRP A 1 373 ? -8.291 16.846 7.994 1.00 94.25 373 TRP A CA 1
ATOM 2912 C C . TRP A 1 373 ? -9.474 17.050 8.938 1.00 94.25 373 TRP A C 1
ATOM 2914 O O . TRP A 1 373 ? -10.515 17.575 8.531 1.00 94.25 373 TRP A O 1
ATOM 2924 N N . MET A 1 374 ? -9.284 16.725 10.217 1.00 94.56 374 MET A N 1
ATOM 2925 C CA . MET A 1 374 ? -10.310 16.889 11.244 1.00 94.56 374 MET A CA 1
ATOM 2926 C C . MET A 1 374 ? -10.740 18.349 11.403 1.00 94.56 374 MET A C 1
ATOM 2928 O O . MET A 1 374 ? -11.931 18.645 11.412 1.00 94.56 374 MET A O 1
ATOM 2932 N N . LYS A 1 375 ? -9.781 19.283 11.490 1.00 96.31 375 LYS A N 1
ATOM 2933 C CA . LYS A 1 375 ? -10.070 20.723 11.627 1.00 96.31 375 LYS A CA 1
ATOM 2934 C C . LYS A 1 375 ? -10.818 21.284 10.425 1.00 96.31 375 LYS A C 1
ATOM 2936 O O . LYS A 1 375 ? -11.605 22.214 10.575 1.00 96.31 375 LYS A O 1
ATOM 2941 N N . SER A 1 376 ? -10.593 20.722 9.240 1.00 96.88 376 SER A N 1
ATOM 2942 C CA . SER A 1 376 ? -11.353 21.101 8.057 1.00 96.88 376 SER A CA 1
ATOM 2943 C C . SER A 1 376 ? -12.815 20.627 8.137 1.00 96.88 376 SER A C 1
ATOM 2945 O O . SER A 1 376 ? -13.676 21.227 7.499 1.00 96.88 376 SER A O 1
ATOM 2947 N N . GLY A 1 377 ? -13.123 19.557 8.877 1.00 97.12 377 GLY A N 1
ATOM 2948 C CA . GLY A 1 377 ? -14.451 18.936 8.904 1.00 97.12 377 GLY A CA 1
ATOM 2949 C C . GLY A 1 377 ? -14.825 18.214 7.605 1.00 97.12 377 GLY A C 1
ATOM 2950 O O . GLY A 1 377 ? -15.998 17.949 7.366 1.00 97.12 377 GLY A O 1
ATOM 2951 N N . VAL A 1 378 ? -13.863 17.920 6.724 1.00 97.50 378 VAL A N 1
ATOM 2952 C CA . VAL A 1 378 ? -14.149 17.295 5.422 1.00 97.50 378 VAL A CA 1
ATOM 2953 C C . VAL A 1 378 ? -14.686 15.865 5.575 1.00 97.50 378 VAL A C 1
ATOM 2955 O O . VAL A 1 378 ? -15.612 15.480 4.866 1.00 97.50 378 VAL A O 1
ATOM 2958 N N . PHE A 1 379 ? -14.216 15.112 6.573 1.00 97.12 379 PHE A N 1
ATOM 2959 C CA . PHE A 1 379 ? -14.735 13.771 6.861 1.00 97.12 379 PHE A CA 1
ATOM 2960 C C . PHE A 1 379 ? -16.164 13.809 7.417 1.00 97.12 379 PHE A C 1
ATOM 2962 O O . PHE A 1 379 ? -16.988 12.971 7.055 1.00 97.12 379 PHE A O 1
ATOM 2969 N N . ASP A 1 380 ? -16.512 14.832 8.204 1.00 97.50 380 ASP A N 1
ATOM 2970 C CA . ASP A 1 380 ? -17.896 15.080 8.633 1.00 97.50 380 ASP A CA 1
ATOM 2971 C C . ASP A 1 380 ? -18.831 15.437 7.469 1.00 97.50 380 ASP A C 1
ATOM 2973 O O . ASP A 1 380 ? -20.039 15.225 7.562 1.00 97.50 380 ASP A O 1
ATOM 2977 N N . GLN A 1 381 ? -18.280 15.960 6.372 1.00 97.31 381 GLN A N 1
ATOM 2978 C CA . GLN A 1 381 ? -19.005 16.287 5.139 1.00 97.31 381 GLN A CA 1
ATOM 2979 C C . GLN A 1 381 ? -19.142 15.089 4.181 1.00 97.31 381 GLN A C 1
ATOM 2981 O O . GLN A 1 381 ? -19.665 15.247 3.072 1.00 97.31 381 GLN A O 1
ATOM 2986 N N . GLY A 1 382 ? -18.686 13.905 4.602 1.00 97.38 382 GLY A N 1
ATOM 2987 C CA . GLY A 1 382 ? -18.856 12.645 3.880 1.00 97.38 382 GLY A CA 1
ATOM 2988 C C . GLY A 1 382 ? -17.701 12.237 2.973 1.00 97.38 382 GLY A C 1
ATOM 2989 O O . GLY A 1 382 ? -17.841 11.259 2.244 1.00 97.38 382 GLY A O 1
ATOM 2990 N N . TRP A 1 383 ? -16.575 12.954 3.005 1.00 97.88 383 TRP A N 1
ATOM 2991 C CA . TRP A 1 383 ? -15.357 12.511 2.324 1.00 97.88 383 TRP A CA 1
ATOM 2992 C C . TRP A 1 383 ? -14.757 11.313 3.033 1.00 97.88 383 TRP A C 1
ATOM 2994 O O . TRP A 1 383 ? -14.662 11.304 4.261 1.00 97.88 383 TRP A O 1
ATOM 3004 N N . ARG A 1 384 ? -14.350 10.315 2.255 1.00 97.81 384 ARG A N 1
ATOM 3005 C CA . ARG A 1 384 ? -13.869 9.051 2.796 1.00 97.81 384 ARG A CA 1
ATOM 3006 C C . ARG A 1 384 ? -12.367 9.081 3.069 1.00 97.81 384 ARG A C 1
ATOM 3008 O O . ARG A 1 384 ? -11.622 9.816 2.425 1.00 97.81 384 ARG A O 1
ATOM 3015 N N . PHE A 1 385 ? -11.932 8.259 4.014 1.00 97.94 385 PHE A N 1
ATOM 3016 C CA . PHE A 1 385 ? -10.529 8.048 4.349 1.00 97.94 385 PHE A CA 1
ATOM 3017 C C . PHE A 1 385 ? -10.310 6.679 5.001 1.00 97.94 385 PHE A C 1
ATOM 3019 O O . PHE A 1 385 ? -11.250 6.071 5.520 1.00 97.94 385 PHE A O 1
ATOM 3026 N N . TYR A 1 386 ? -9.071 6.205 4.992 1.00 98.06 386 TYR A N 1
ATOM 3027 C CA . TYR A 1 386 ? -8.622 5.020 5.722 1.00 98.06 386 TYR A CA 1
ATOM 3028 C C . TYR A 1 386 ? -7.249 5.271 6.343 1.00 98.06 386 TYR A C 1
ATOM 3030 O O . TYR A 1 386 ? -6.599 6.271 6.046 1.00 98.06 386 TYR A O 1
ATOM 3038 N N . VAL A 1 387 ? -6.830 4.361 7.223 1.00 97.94 387 VAL A N 1
ATOM 3039 C CA . VAL A 1 387 ? -5.424 4.271 7.633 1.00 97.94 387 VAL A CA 1
ATOM 3040 C C . VAL A 1 387 ? -4.737 3.231 6.761 1.00 97.94 387 VAL A C 1
ATOM 3042 O O . VAL A 1 387 ? -4.972 2.046 6.983 1.00 97.94 387 VAL A O 1
ATOM 3045 N N . GLY A 1 388 ? -3.968 3.627 5.747 1.00 97.81 388 GLY A N 1
ATOM 3046 C CA . GLY A 1 388 ? -3.316 2.697 4.812 1.00 97.81 388 GLY A CA 1
ATOM 3047 C C . GLY A 1 388 ? -2.106 1.995 5.389 1.00 97.81 388 GLY A C 1
ATOM 3048 O O . GLY A 1 388 ? -1.736 0.911 4.929 1.00 97.81 388 GLY A O 1
ATOM 3049 N N . GLU A 1 389 ? -1.538 2.574 6.441 1.00 97.62 389 GLU A N 1
ATOM 3050 C CA . GLU A 1 389 ? -0.404 2.002 7.133 1.00 97.62 389 GLU A CA 1
ATOM 3051 C C . GLU A 1 389 ? -0.435 2.311 8.628 1.00 97.62 389 GLU A C 1
ATOM 3053 O O . GLU A 1 389 ? -0.544 3.463 9.044 1.00 97.62 389 GLU A O 1
ATOM 3058 N N . TRP A 1 390 ? -0.333 1.264 9.443 1.00 97.06 390 TRP A N 1
ATOM 3059 C CA . TRP A 1 390 ? -0.105 1.346 10.886 1.00 97.06 390 TRP A CA 1
ATOM 3060 C C . TRP A 1 390 ? 0.512 0.050 11.404 1.00 97.06 390 TRP A C 1
ATOM 3062 O O . TRP A 1 390 ? 0.325 -1.005 10.806 1.00 97.06 390 TRP A O 1
ATOM 3072 N N . SER A 1 391 ? 1.208 0.075 12.537 1.00 96.38 391 SER A N 1
ATOM 3073 C CA . SER A 1 391 ? 1.811 -1.140 13.099 1.00 96.38 391 SER A CA 1
ATOM 3074 C C . SER A 1 391 ? 1.730 -1.173 14.621 1.00 96.38 391 SER A C 1
ATOM 3076 O O . SER A 1 391 ? 1.572 -0.148 15.277 1.00 96.38 391 SER A O 1
ATOM 3078 N N . ALA A 1 392 ? 1.890 -2.355 15.220 1.00 95.19 392 ALA A N 1
ATOM 3079 C CA . ALA A 1 392 ? 2.096 -2.503 16.664 1.00 95.19 392 ALA A CA 1
ATOM 3080 C C . ALA A 1 392 ? 3.501 -2.056 17.120 1.00 95.19 392 ALA A C 1
ATOM 3082 O O . ALA A 1 392 ? 3.828 -2.200 18.302 1.00 95.19 392 ALA A O 1
ATOM 3083 N N . GLY A 1 393 ? 4.300 -1.514 16.192 1.00 89.06 393 GLY A N 1
ATOM 3084 C CA . GLY A 1 393 ? 5.607 -0.923 16.417 1.00 89.06 393 GLY A CA 1
ATOM 3085 C C . GLY A 1 393 ? 5.587 0.064 17.577 1.00 89.06 393 GLY A C 1
ATOM 3086 O O . GLY A 1 393 ? 4.924 1.096 17.521 1.00 89.06 393 GLY A O 1
ATOM 3087 N N . SER A 1 394 ? 6.340 -0.238 18.633 1.00 78.81 394 SER A N 1
ATOM 3088 C CA . SER A 1 394 ? 6.413 0.603 19.843 1.00 78.81 394 SER A CA 1
ATOM 3089 C C . SER A 1 394 ? 7.613 1.561 19.865 1.00 78.81 394 SER A C 1
ATOM 3091 O O . SER A 1 394 ? 7.892 2.197 20.886 1.00 78.81 394 SER A O 1
ATOM 3093 N N . GLY A 1 395 ? 8.317 1.692 18.737 1.00 76.12 395 GLY A N 1
ATOM 3094 C CA . GLY A 1 395 ? 9.238 2.797 18.500 1.00 76.12 395 GLY A CA 1
ATOM 3095 C C . GLY A 1 395 ? 10.406 2.825 19.471 1.00 76.12 395 GLY A C 1
ATOM 3096 O O . GLY A 1 395 ? 11.184 1.870 19.524 1.00 76.12 395 GLY A O 1
ATOM 3097 N N . PRO A 1 396 ? 10.544 3.890 20.283 1.00 62.69 396 PRO A N 1
ATOM 3098 C CA . PRO A 1 396 ? 11.597 3.996 21.287 1.00 62.69 396 PRO A CA 1
ATOM 3099 C C . PRO A 1 396 ? 11.686 2.808 22.254 1.00 62.69 396 PRO A C 1
ATOM 3101 O O . PRO A 1 396 ? 12.777 2.538 22.756 1.00 62.69 396 PRO A O 1
ATOM 3104 N N . ALA A 1 397 ? 10.608 2.033 22.449 1.00 60.53 397 ALA A N 1
ATOM 3105 C CA . ALA A 1 397 ? 10.665 0.805 23.244 1.00 60.53 397 ALA A CA 1
ATOM 3106 C C . ALA A 1 397 ? 11.677 -0.213 22.694 1.00 60.53 397 ALA A C 1
ATOM 3108 O O . ALA A 1 397 ? 12.349 -0.885 23.477 1.00 60.53 397 ALA A O 1
ATOM 3109 N N . HIS A 1 398 ? 11.852 -0.275 21.366 1.00 68.88 398 HIS A N 1
ATOM 3110 C CA . HIS A 1 398 ? 12.882 -1.106 20.739 1.00 68.88 398 HIS A CA 1
ATOM 3111 C C . HIS A 1 398 ? 14.272 -0.693 21.243 1.00 68.88 398 HIS A C 1
ATOM 3113 O O . HIS A 1 398 ? 15.056 -1.540 21.660 1.00 68.88 398 HIS A O 1
ATOM 3119 N N . LYS A 1 399 ? 14.556 0.613 21.350 1.00 66.88 399 LYS A N 1
ATOM 3120 C CA . LYS A 1 399 ? 15.852 1.127 21.847 1.00 66.88 399 LYS A CA 1
ATOM 3121 C C . LYS A 1 399 ? 16.137 0.747 23.306 1.00 66.88 399 LYS A C 1
ATOM 3123 O O . LYS A 1 399 ? 17.286 0.773 23.732 1.00 66.88 399 LYS A O 1
ATOM 3128 N N . CYS A 1 400 ? 15.107 0.382 24.062 1.00 65.31 400 CYS A N 1
ATOM 3129 C CA . CYS A 1 400 ? 15.171 0.114 25.491 1.00 65.31 400 CYS A CA 1
ATOM 3130 C C . CYS A 1 400 ? 15.439 -1.340 25.886 1.00 65.31 400 CYS A C 1
ATOM 3132 O O . CYS A 1 400 ? 15.866 -1.610 27.008 1.00 65.31 400 CYS A O 1
ATOM 3134 N N . GLN A 1 401 ? 15.147 -2.283 24.994 1.00 68.88 401 GLN A N 1
ATOM 3135 C CA . GLN A 1 401 ? 15.067 -3.712 25.311 1.00 68.88 401 GLN A CA 1
ATOM 3136 C C . GLN A 1 401 ? 15.982 -4.539 24.405 1.00 68.88 401 GLN A C 1
ATOM 3138 O O . GLN A 1 401 ? 15.603 -5.584 23.890 1.00 68.88 401 GLN A O 1
ATOM 3143 N N . GLY A 1 402 ? 17.195 -4.037 24.160 1.00 71.94 402 GLY A N 1
ATOM 3144 C CA . GLY A 1 402 ? 18.131 -4.690 23.242 1.00 71.94 402 GLY A CA 1
ATOM 3145 C C . GLY A 1 402 ? 17.637 -4.721 21.791 1.00 71.94 402 GLY A C 1
ATOM 3146 O O . GLY A 1 402 ? 18.030 -5.607 21.043 1.00 71.94 402 GLY A O 1
ATOM 3147 N N . GLY A 1 403 ? 16.773 -3.781 21.397 1.00 73.69 403 GLY A N 1
ATOM 3148 C CA . GLY A 1 403 ? 16.231 -3.691 20.041 1.00 73.69 403 GLY A CA 1
ATOM 3149 C C . GLY A 1 403 ? 14.881 -4.377 19.834 1.00 73.69 403 GLY A C 1
ATOM 3150 O O . GLY A 1 403 ? 14.367 -4.293 18.728 1.00 73.69 403 GLY A O 1
ATOM 3151 N N . VAL A 1 404 ? 14.303 -5.055 20.837 1.00 79.81 404 VAL A N 1
ATOM 3152 C CA . VAL A 1 404 ? 13.165 -5.970 20.623 1.00 79.81 404 VAL A CA 1
ATOM 3153 C C . VAL A 1 404 ? 12.015 -5.683 21.598 1.00 79.81 404 VAL A C 1
ATOM 3155 O O . VAL A 1 404 ? 12.249 -5.673 22.804 1.00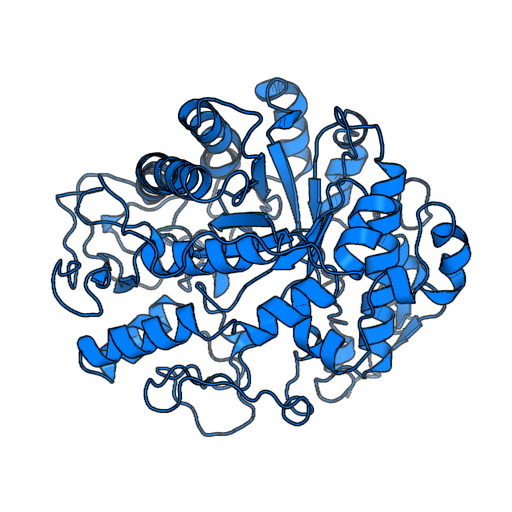 79.81 404 VAL A O 1
ATOM 3158 N N . PRO A 1 405 ? 10.767 -5.496 21.133 1.00 85.50 405 PRO A N 1
ATOM 3159 C CA . PRO A 1 405 ? 9.610 -5.316 22.011 1.00 85.50 405 PRO A CA 1
ATOM 3160 C C . PRO A 1 405 ? 9.208 -6.637 22.683 1.00 85.50 405 PRO A C 1
ATOM 3162 O O . PRO A 1 405 ? 9.392 -7.722 22.122 1.00 85.50 405 PRO A O 1
ATOM 3165 N N . THR A 1 406 ? 8.581 -6.569 23.860 1.00 88.62 406 THR A N 1
ATOM 3166 C CA . THR A 1 406 ? 7.970 -7.759 24.473 1.00 88.62 406 THR A CA 1
ATOM 3167 C C . THR A 1 406 ? 6.634 -8.115 23.820 1.00 88.62 406 THR A C 1
ATOM 3169 O O . THR A 1 406 ? 5.907 -7.260 23.313 1.00 88.62 406 THR A O 1
ATOM 3172 N N . ALA A 1 407 ? 6.250 -9.392 23.909 1.00 91.12 407 ALA A N 1
ATOM 3173 C CA . ALA A 1 407 ? 4.957 -9.871 23.422 1.00 91.12 407 ALA A CA 1
ATOM 3174 C C . ALA A 1 407 ? 3.757 -9.121 24.038 1.00 91.12 407 ALA A C 1
ATOM 3176 O O . ALA A 1 407 ? 2.784 -8.836 23.339 1.00 91.12 407 ALA A O 1
ATOM 3177 N N . ASP A 1 408 ? 3.836 -8.767 25.327 1.00 92.25 408 ASP A N 1
ATOM 3178 C CA . ASP A 1 408 ? 2.800 -7.978 26.008 1.00 92.25 408 ASP A CA 1
ATOM 3179 C C . ASP A 1 408 ? 2.685 -6.568 25.418 1.00 92.25 408 ASP A C 1
ATOM 3181 O O . ASP A 1 408 ? 1.581 -6.104 25.138 1.00 92.25 408 ASP A O 1
ATOM 3185 N N . GLN A 1 409 ? 3.817 -5.906 25.158 1.00 91.25 409 GLN A N 1
ATOM 3186 C CA . GLN A 1 409 ? 3.824 -4.568 24.566 1.00 91.25 409 GLN A CA 1
ATOM 3187 C C . GLN A 1 409 ? 3.177 -4.572 23.181 1.00 91.25 409 GLN A C 1
ATOM 3189 O O . GLN A 1 409 ? 2.274 -3.771 22.941 1.00 91.25 409 GLN A O 1
ATOM 3194 N N . SER A 1 410 ? 3.563 -5.501 22.302 1.00 93.44 410 SER A N 1
ATOM 3195 C CA . SER A 1 410 ? 2.978 -5.601 20.960 1.00 93.44 410 SER A CA 1
ATOM 3196 C C . SER A 1 410 ? 1.487 -5.950 21.007 1.00 93.44 410 SER A C 1
ATOM 3198 O O . SER A 1 410 ? 0.699 -5.337 20.289 1.00 93.44 410 SER A O 1
ATOM 3200 N N . LYS A 1 411 ? 1.059 -6.863 21.898 1.00 96.00 411 LYS A N 1
ATOM 3201 C CA . LYS A 1 411 ? -0.369 -7.182 22.100 1.00 96.00 411 LYS A CA 1
ATOM 3202 C C . LYS A 1 411 ? -1.165 -5.953 22.542 1.00 96.00 411 LYS A C 1
ATOM 3204 O O . LYS A 1 411 ? -2.243 -5.686 22.011 1.00 96.00 411 LYS A O 1
ATOM 3209 N N . ARG A 1 412 ? -0.641 -5.191 23.504 1.00 95.56 412 ARG A N 1
ATOM 3210 C CA . ARG A 1 412 ? -1.292 -3.983 24.029 1.00 95.56 412 ARG A CA 1
ATOM 3211 C C . ARG A 1 412 ? -1.341 -2.861 22.991 1.00 95.56 412 ARG A C 1
ATOM 3213 O O . ARG A 1 412 ? -2.397 -2.255 22.839 1.00 95.56 412 ARG A O 1
ATOM 3220 N N . MET A 1 413 ? -0.262 -2.633 22.239 1.00 95.56 413 MET A N 1
ATOM 3221 C CA . MET A 1 413 ? -0.233 -1.655 21.141 1.00 95.56 413 MET A CA 1
ATOM 3222 C C . MET A 1 413 ? -1.218 -2.009 20.028 1.00 95.56 413 MET A C 1
ATOM 3224 O O . MET A 1 413 ? -1.969 -1.139 19.586 1.00 95.56 413 MET A O 1
ATOM 3228 N N . TRP A 1 414 ? -1.251 -3.276 19.604 1.00 97.50 414 TRP A N 1
ATOM 3229 C CA . TRP A 1 414 ? -2.191 -3.747 18.589 1.00 97.50 414 TRP A CA 1
ATOM 3230 C C . TRP A 1 414 ? -3.644 -3.544 19.039 1.00 97.50 414 TRP A C 1
ATOM 3232 O O . TRP A 1 414 ? -4.437 -2.940 18.318 1.00 97.50 414 TRP A O 1
ATOM 3242 N N . ARG A 1 415 ? -3.988 -3.973 20.264 1.00 97.88 415 ARG A N 1
ATOM 3243 C CA . ARG A 1 415 ? -5.344 -3.815 20.817 1.00 97.88 415 ARG A CA 1
ATOM 3244 C C . ARG A 1 415 ? -5.746 -2.347 20.958 1.00 97.88 415 ARG A C 1
ATOM 3246 O O . ARG A 1 415 ? -6.873 -2.005 20.606 1.00 97.88 415 ARG A O 1
ATOM 3253 N N . ALA A 1 416 ? -4.857 -1.491 21.460 1.00 97.62 416 ALA A N 1
ATOM 3254 C CA . ALA A 1 416 ? -5.163 -0.080 21.678 1.00 97.62 416 ALA A CA 1
ATOM 3255 C C . ALA A 1 416 ? -5.465 0.646 20.356 1.00 97.62 416 ALA A C 1
ATOM 3257 O O . ALA A 1 416 ? -6.511 1.285 20.230 1.00 97.62 416 ALA A O 1
ATOM 3258 N N . GLN A 1 417 ? -4.607 0.477 19.346 1.00 97.50 417 GLN A N 1
ATOM 3259 C CA . GLN A 1 417 ? -4.816 1.069 18.020 1.00 97.50 417 GLN A CA 1
ATOM 3260 C C . GLN A 1 417 ? -6.067 0.519 17.341 1.00 97.50 417 GLN A C 1
ATOM 3262 O O . GLN A 1 417 ? -6.907 1.291 16.878 1.00 97.50 417 GLN A O 1
ATOM 3267 N N . LYS A 1 418 ? -6.256 -0.810 17.359 1.00 98.25 418 LYS A N 1
ATOM 3268 C CA . LYS A 1 418 ? -7.436 -1.428 16.751 1.00 98.25 418 LYS A CA 1
ATOM 3269 C C . LYS A 1 418 ? -8.721 -0.923 17.399 1.00 98.25 418 LYS A C 1
ATOM 3271 O O . LYS A 1 418 ? -9.650 -0.561 16.685 1.00 98.25 418 LYS A O 1
ATOM 3276 N N . TRP A 1 419 ? -8.770 -0.819 18.729 1.00 98.44 419 TRP A N 1
ATOM 3277 C CA . TRP A 1 419 ? -9.915 -0.227 19.429 1.00 98.44 419 TRP A CA 1
ATOM 3278 C C . TRP A 1 419 ? -10.190 1.207 18.954 1.00 98.44 419 TRP A C 1
ATOM 3280 O O . TRP A 1 419 ? -11.349 1.556 18.713 1.00 98.44 419 TRP A O 1
ATOM 3290 N N . GLY A 1 420 ? -9.138 2.014 18.774 1.00 97.88 420 GLY A N 1
ATOM 3291 C CA . GLY A 1 420 ? -9.233 3.374 18.246 1.00 97.88 420 GLY A CA 1
ATOM 3292 C C . GLY A 1 420 ? -9.883 3.420 16.865 1.00 97.88 420 GLY A C 1
ATOM 3293 O O . GLY A 1 420 ? -10.905 4.084 16.696 1.00 97.88 420 GLY A O 1
ATOM 3294 N N . TYR A 1 421 ? -9.374 2.652 15.901 1.00 98.19 421 TYR A N 1
ATOM 3295 C CA . TYR A 1 421 ? -9.905 2.625 14.531 1.00 98.19 421 TYR A CA 1
ATOM 3296 C C . TYR A 1 421 ? -11.353 2.143 14.451 1.00 98.19 421 TYR A C 1
ATOM 3298 O O . TYR A 1 421 ? -12.177 2.757 13.770 1.00 98.19 421 TYR A O 1
ATOM 3306 N N . MET A 1 422 ? -11.721 1.117 15.218 1.00 98.38 422 MET A N 1
ATOM 3307 C CA . MET A 1 422 ? -13.115 0.671 15.272 1.00 98.38 422 MET A CA 1
ATOM 3308 C C . MET A 1 422 ? -14.045 1.766 15.835 1.00 98.38 422 MET A C 1
ATOM 3310 O O . MET A 1 422 ? -15.180 1.908 15.381 1.00 98.38 422 MET A O 1
ATOM 3314 N N . ASN A 1 423 ? -13.586 2.586 16.789 1.00 98.31 423 ASN A N 1
ATOM 3315 C CA . ASN A 1 423 ? -14.367 3.728 17.284 1.00 98.31 423 ASN A CA 1
ATOM 3316 C C . ASN A 1 423 ? -14.412 4.892 16.286 1.00 98.31 423 ASN A C 1
ATOM 3318 O O . ASN A 1 423 ? -15.450 5.547 16.186 1.00 98.31 423 ASN A O 1
ATOM 3322 N N . GLN A 1 424 ? -13.350 5.116 15.504 1.00 97.81 424 GLN A N 1
ATOM 3323 C CA . GLN A 1 424 ? -13.391 6.059 14.381 1.00 97.81 424 GLN A CA 1
ATOM 3324 C C . GLN A 1 424 ? -14.450 5.636 13.359 1.00 97.81 424 GLN A C 1
ATOM 3326 O O . GLN A 1 424 ? -15.249 6.463 12.921 1.00 97.81 424 GLN A O 1
ATOM 3331 N N . TYR A 1 425 ? -14.537 4.338 13.051 1.00 98.38 425 TYR A N 1
ATOM 3332 C CA . TYR A 1 425 ? -15.576 3.806 12.168 1.00 98.38 425 TYR A CA 1
ATOM 3333 C C . TYR A 1 425 ? -16.982 4.147 12.662 1.00 98.38 425 TYR A C 1
ATOM 3335 O O . TYR A 1 425 ? -17.821 4.620 11.899 1.00 98.38 425 TYR A O 1
ATOM 3343 N N . LEU A 1 426 ? -17.241 3.940 13.955 1.00 98.19 426 LEU A N 1
ATOM 3344 C CA . LEU A 1 426 ? -18.536 4.263 14.552 1.00 98.19 426 LEU A CA 1
ATOM 3345 C C . LEU A 1 426 ? -18.817 5.763 14.556 1.00 98.19 426 LEU A C 1
ATOM 3347 O O . LEU A 1 426 ? -19.942 6.160 14.259 1.00 98.19 426 LEU A O 1
ATOM 3351 N N . HIS A 1 427 ? -17.813 6.588 14.861 1.00 97.88 427 HIS A N 1
ATOM 3352 C CA . HIS A 1 427 ? -17.958 8.040 14.863 1.00 97.88 427 HIS A CA 1
ATOM 3353 C C . HIS A 1 427 ? -18.370 8.571 13.482 1.00 97.88 427 HIS A C 1
ATOM 3355 O O . HIS A 1 427 ? -19.282 9.391 13.367 1.00 97.88 427 HIS A O 1
ATOM 3361 N N . TYR A 1 428 ? -17.715 8.078 12.431 1.00 98.25 428 TYR A N 1
ATOM 3362 C CA . TYR A 1 428 ? -17.942 8.526 11.061 1.00 98.25 428 TYR A CA 1
ATOM 3363 C C . TYR A 1 428 ? -19.048 7.757 10.325 1.00 98.25 428 TYR A C 1
ATOM 3365 O O . TYR A 1 428 ? -19.326 8.048 9.157 1.00 98.25 428 TYR A O 1
ATOM 3373 N N . ARG A 1 429 ? -19.726 6.810 10.984 1.00 97.94 429 ARG A N 1
ATOM 3374 C CA . ARG A 1 429 ? -20.832 6.041 10.404 1.00 97.94 429 ARG A CA 1
ATOM 3375 C C . ARG A 1 429 ? -21.990 6.955 9.994 1.00 97.94 429 ARG A C 1
ATOM 3377 O O . ARG A 1 429 ? -22.492 7.744 10.788 1.00 97.94 429 ARG A O 1
ATOM 3384 N N . GLY A 1 430 ? -22.449 6.807 8.752 1.00 97.44 430 GLY A N 1
ATOM 3385 C CA . GLY A 1 430 ? -23.553 7.584 8.182 1.00 97.44 430 GLY A CA 1
ATOM 3386 C C . GLY A 1 430 ? -23.159 8.980 7.696 1.00 97.44 430 GLY A C 1
ATOM 3387 O O . GLY A 1 430 ? -24.036 9.738 7.291 1.00 97.44 430 GLY A O 1
ATOM 3388 N N . LYS A 1 431 ? -21.868 9.333 7.744 1.00 97.62 431 LYS A N 1
ATOM 3389 C CA . LYS A 1 431 ? -21.362 10.615 7.234 1.00 97.62 431 LYS A CA 1
ATOM 3390 C C . LYS A 1 431 ? -21.143 10.585 5.722 1.00 97.62 431 LYS A C 1
ATOM 3392 O O . LYS A 1 431 ? -21.441 11.571 5.057 1.00 97.62 431 LYS A O 1
ATOM 3397 N N . ALA A 1 432 ? -20.657 9.464 5.187 1.00 97.06 432 ALA A N 1
ATOM 3398 C CA . ALA A 1 432 ? -20.512 9.246 3.751 1.00 97.06 432 ALA A CA 1
ATOM 3399 C C . ALA A 1 432 ? -21.756 8.565 3.164 1.00 97.06 432 ALA A C 1
ATOM 3401 O O . ALA A 1 432 ? -22.463 7.827 3.858 1.00 97.06 432 ALA A O 1
ATOM 3402 N N . ASP A 1 433 ? -21.994 8.760 1.865 1.00 93.62 433 ASP A N 1
ATOM 3403 C CA . ASP A 1 433 ? -23.137 8.161 1.174 1.00 93.62 433 ASP A CA 1
ATOM 3404 C C . ASP A 1 433 ? -23.091 6.627 1.313 1.00 93.62 433 ASP A C 1
ATOM 3406 O O . ASP A 1 433 ? -22.137 5.967 0.887 1.00 93.62 433 ASP A O 1
ATOM 3410 N N . GLY A 1 434 ? -24.107 6.066 1.978 1.00 90.31 434 GLY A N 1
ATOM 3411 C CA . GLY A 1 434 ? -24.256 4.625 2.196 1.00 90.31 434 GLY A CA 1
ATOM 3412 C C . GLY A 1 434 ? -23.268 3.979 3.179 1.00 90.31 434 GLY A C 1
ATOM 3413 O O . GLY A 1 434 ? -23.211 2.751 3.222 1.00 90.31 434 GLY A O 1
ATOM 3414 N N . GLY A 1 435 ? -22.496 4.740 3.967 1.00 95.62 435 GLY A N 1
ATOM 3415 C CA . GLY A 1 435 ? -21.471 4.146 4.834 1.00 95.62 435 GLY A CA 1
ATOM 3416 C C . GLY A 1 435 ? -20.817 5.092 5.838 1.00 95.62 435 GLY A C 1
ATOM 3417 O O . GLY A 1 435 ? -21.374 6.117 6.227 1.00 95.62 435 GLY A O 1
ATOM 3418 N N . SER A 1 436 ? -19.635 4.707 6.310 1.00 98.06 436 SER A N 1
ATOM 3419 C CA . SER A 1 436 ? -18.777 5.548 7.147 1.00 98.06 436 SER A CA 1
ATOM 3420 C C . SER A 1 436 ? -17.817 6.366 6.283 1.00 98.06 436 SER A C 1
ATOM 3422 O O . SER A 1 436 ? -17.368 5.878 5.246 1.00 98.06 436 SER A O 1
ATOM 3424 N N . SER A 1 437 ? -17.475 7.585 6.712 1.00 98.19 437 SER A N 1
ATOM 3425 C CA . SER A 1 437 ? -16.340 8.309 6.118 1.00 98.19 437 SER A CA 1
ATOM 3426 C C . SER A 1 437 ? -15.014 7.609 6.419 1.00 98.19 437 SER A C 1
ATOM 3428 O O . SER A 1 437 ? -14.151 7.553 5.556 1.00 98.19 437 SER A O 1
ATOM 3430 N N . PHE A 1 438 ? -14.854 7.009 7.599 1.00 98.25 438 PHE A N 1
ATOM 3431 C CA . PHE A 1 438 ? -13.717 6.131 7.864 1.00 98.25 438 PHE A CA 1
ATOM 3432 C C . PHE A 1 438 ? -14.018 4.741 7.307 1.00 98.25 438 PHE A C 1
ATOM 3434 O O . PHE A 1 438 ? -14.923 4.088 7.824 1.00 98.25 438 PHE A O 1
ATOM 3441 N N . VAL A 1 439 ? -13.326 4.292 6.261 1.00 98.00 439 VAL A N 1
ATOM 3442 C CA . VAL A 1 439 ? -13.653 3.019 5.594 1.00 98.00 439 VAL A CA 1
ATOM 3443 C C . VAL A 1 439 ? -12.898 1.826 6.171 1.00 98.00 439 VAL A C 1
ATOM 3445 O O . VAL A 1 439 ? -13.366 0.703 6.016 1.00 98.00 439 VAL A O 1
ATOM 3448 N N . GLY A 1 440 ? -11.778 2.034 6.866 1.00 98.19 440 GLY A N 1
ATOM 3449 C CA . GLY A 1 440 ? -11.025 0.948 7.492 1.00 98.19 440 GLY A CA 1
ATOM 3450 C C . GLY A 1 440 ? -9.568 1.273 7.792 1.00 98.19 440 GLY A C 1
ATOM 3451 O O . GLY A 1 440 ? -9.147 2.428 7.732 1.00 98.19 440 GLY A O 1
ATOM 3452 N N . ASP A 1 441 ? -8.811 0.231 8.111 1.00 98.56 441 ASP A N 1
ATOM 3453 C CA . ASP A 1 441 ? -7.396 0.292 8.474 1.00 98.56 441 ASP A CA 1
ATOM 3454 C C . ASP A 1 441 ? -6.618 -0.854 7.821 1.00 98.56 441 ASP A C 1
ATOM 3456 O O . ASP A 1 441 ? -7.158 -1.944 7.653 1.00 98.56 441 ASP A O 1
ATOM 3460 N N . PHE A 1 442 ? -5.349 -0.626 7.494 1.00 98.75 442 PHE A N 1
ATOM 3461 C CA . PHE A 1 442 ? -4.461 -1.589 6.857 1.00 98.75 442 PHE A CA 1
ATOM 3462 C C . PHE A 1 442 ? -3.171 -1.716 7.662 1.00 98.75 442 PHE A C 1
ATOM 3464 O O . PHE A 1 442 ? -2.369 -0.790 7.755 1.00 98.75 442 PHE A O 1
ATOM 3471 N N . TYR A 1 443 ? -2.982 -2.885 8.272 1.00 98.69 443 TYR A N 1
ATOM 3472 C CA . TYR A 1 443 ? -1.788 -3.143 9.066 1.00 98.69 443 TYR A CA 1
ATOM 3473 C C . TYR A 1 443 ? -0.543 -3.209 8.174 1.00 98.69 443 TYR A C 1
ATOM 3475 O O . TYR A 1 443 ? -0.466 -4.058 7.279 1.00 98.69 443 TYR A O 1
ATOM 3483 N N . TRP A 1 444 ? 0.446 -2.370 8.465 1.00 97.94 444 TRP A N 1
ATOM 3484 C CA . TRP A 1 444 ? 1.791 -2.426 7.920 1.00 97.94 444 TRP A CA 1
ATOM 3485 C C . TRP A 1 444 ? 2.681 -3.300 8.819 1.00 97.94 444 TRP A C 1
ATOM 3487 O O . TRP A 1 444 ? 3.061 -2.928 9.929 1.00 97.94 444 TRP A O 1
ATOM 3497 N N . ASN A 1 445 ? 3.004 -4.520 8.419 1.00 96.62 445 ASN A N 1
ATOM 3498 C CA . ASN A 1 445 ? 2.730 -5.163 7.144 1.00 96.62 445 ASN A CA 1
ATOM 3499 C C . ASN A 1 445 ? 2.301 -6.626 7.333 1.00 96.62 445 ASN A C 1
ATOM 3501 O O . ASN A 1 445 ? 2.370 -7.186 8.430 1.00 96.62 445 ASN A O 1
ATOM 3505 N N . GLY A 1 446 ? 1.829 -7.278 6.271 1.00 96.75 446 GLY A N 1
ATOM 3506 C CA . GLY A 1 446 ? 1.371 -8.664 6.343 1.00 96.75 446 GLY A CA 1
ATOM 3507 C C . GLY A 1 446 ? 2.471 -9.625 6.785 1.00 96.75 446 GLY A C 1
ATOM 3508 O O . GLY A 1 446 ? 2.234 -10.499 7.624 1.00 96.75 446 GLY A O 1
ATOM 3509 N N . ARG A 1 447 ? 3.682 -9.453 6.250 1.00 94.19 447 ARG A N 1
ATOM 3510 C CA . ARG A 1 447 ? 4.830 -10.312 6.537 1.00 94.19 447 ARG A CA 1
ATOM 3511 C C . ARG A 1 447 ? 6.142 -9.539 6.468 1.00 94.19 447 ARG A C 1
ATOM 3513 O O . ARG A 1 447 ? 6.330 -8.695 5.603 1.00 94.19 447 ARG A O 1
ATOM 3520 N N . MET A 1 448 ? 7.079 -9.934 7.327 1.00 93.25 448 MET A N 1
ATOM 3521 C CA . MET A 1 448 ? 8.480 -9.507 7.288 1.00 93.25 448 MET A CA 1
ATOM 3522 C C . MET A 1 448 ? 9.377 -10.563 6.624 1.00 93.25 448 MET A C 1
ATOM 3524 O O . MET A 1 448 ? 9.118 -11.772 6.703 1.00 93.25 448 MET A O 1
ATOM 3528 N N . GLY A 1 449 ? 10.450 -10.102 5.986 1.00 90.00 449 GLY A N 1
ATOM 3529 C CA . GLY A 1 449 ? 11.368 -10.883 5.159 1.00 90.00 449 GLY A CA 1
ATOM 3530 C C . GLY A 1 449 ? 12.543 -11.540 5.885 1.00 90.00 449 GLY A C 1
ATOM 3531 O O . GLY A 1 449 ? 13.286 -12.281 5.247 1.00 90.00 449 GLY A O 1
ATOM 3532 N N . TYR A 1 450 ? 12.679 -11.366 7.207 1.00 87.94 450 TYR A N 1
ATOM 3533 C CA . TYR A 1 450 ? 13.828 -11.834 8.004 1.00 87.94 450 TYR A CA 1
ATOM 3534 C C . TYR A 1 450 ? 14.290 -13.271 7.724 1.00 87.94 450 TYR A C 1
ATOM 3536 O O . TYR A 1 450 ? 15.472 -13.557 7.823 1.00 87.94 450 TYR A O 1
ATOM 3544 N N . ASN A 1 451 ? 13.402 -14.206 7.375 1.00 85.38 451 ASN A N 1
ATOM 3545 C CA . ASN A 1 451 ? 13.763 -15.599 7.066 1.00 85.38 451 ASN A CA 1
ATOM 3546 C C . ASN A 1 451 ? 13.381 -16.037 5.644 1.00 85.38 451 ASN A C 1
ATOM 3548 O O . ASN A 1 451 ? 13.263 -17.229 5.369 1.00 85.38 451 ASN A O 1
ATOM 3552 N N . TRP A 1 452 ? 13.130 -15.087 4.753 1.00 92.56 452 TRP A N 1
ATOM 3553 C CA . TRP A 1 452 ? 12.834 -15.376 3.360 1.00 92.56 452 TRP A CA 1
ATOM 3554 C C . TRP A 1 452 ? 14.114 -15.710 2.581 1.00 92.56 452 TRP A C 1
ATOM 3556 O O . TRP A 1 452 ? 15.181 -15.175 2.878 1.00 92.56 452 TRP A O 1
ATOM 3566 N N . ASN A 1 453 ? 14.002 -16.608 1.600 1.00 93.69 453 ASN A N 1
ATOM 3567 C CA . ASN A 1 453 ? 15.043 -16.862 0.611 1.00 93.69 453 ASN A CA 1
ATOM 3568 C C . ASN A 1 453 ? 14.394 -17.068 -0.778 1.00 93.69 453 ASN A C 1
ATOM 3570 O O . ASN A 1 453 ? 13.695 -18.070 -0.967 1.00 93.69 453 ASN A O 1
ATOM 3574 N N . PRO A 1 454 ? 14.605 -16.147 -1.741 1.00 96.06 454 PRO A N 1
ATOM 3575 C CA . PRO A 1 454 ? 14.053 -16.227 -3.088 1.00 96.06 454 PRO A CA 1
ATOM 3576 C C . PRO A 1 454 ? 14.869 -17.120 -4.038 1.00 96.06 454 PRO A C 1
ATOM 3578 O O . PRO A 1 454 ? 14.543 -17.190 -5.222 1.00 96.06 454 PRO A O 1
ATOM 3581 N N . ASP A 1 455 ? 15.932 -17.789 -3.576 1.00 95.31 455 ASP A N 1
ATOM 3582 C CA . ASP A 1 455 ? 16.657 -18.767 -4.391 1.00 95.31 455 ASP A CA 1
ATOM 3583 C C . ASP A 1 455 ? 15.677 -19.844 -4.897 1.00 95.31 455 ASP A C 1
ATOM 3585 O O . ASP A 1 455 ? 15.051 -20.504 -4.067 1.00 95.31 455 ASP A O 1
ATOM 3589 N N . PRO A 1 456 ? 15.535 -20.076 -6.216 1.00 94.00 456 PRO A N 1
ATOM 3590 C CA . PRO A 1 456 ? 14.628 -21.088 -6.760 1.00 94.00 456 PRO A CA 1
ATOM 3591 C C . PRO A 1 456 ? 14.862 -22.506 -6.223 1.00 94.00 456 PRO A C 1
ATOM 3593 O O . PRO A 1 456 ? 13.931 -23.308 -6.205 1.00 94.00 456 PRO A O 1
ATOM 3596 N N . GLY A 1 457 ? 16.082 -22.826 -5.775 1.00 94.44 457 GLY A N 1
ATOM 3597 C CA . GLY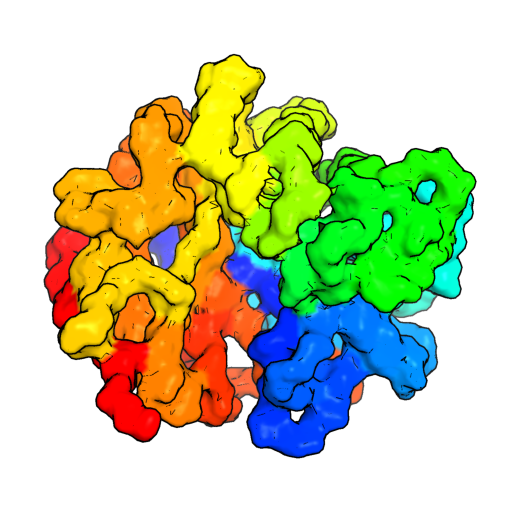 A 1 457 ? 16.400 -24.103 -5.133 1.00 94.44 457 GLY A CA 1
ATOM 3598 C C . GLY A 1 457 ? 15.861 -24.243 -3.703 1.00 94.44 457 GLY A C 1
ATOM 3599 O O . GLY A 1 457 ? 15.820 -25.355 -3.179 1.00 94.44 457 GLY A O 1
ATOM 3600 N N . VAL A 1 458 ? 15.443 -23.138 -3.075 1.00 93.62 458 VAL A N 1
ATOM 3601 C CA . VAL A 1 458 ? 14.881 -23.081 -1.715 1.00 93.62 458 VAL A CA 1
ATOM 3602 C C . VAL A 1 458 ? 13.429 -22.604 -1.750 1.00 93.62 458 VAL A C 1
ATOM 3604 O O . VAL A 1 458 ? 12.534 -23.312 -1.299 1.00 93.62 458 VAL A O 1
ATOM 3607 N N . CYS A 1 459 ? 13.215 -21.403 -2.285 1.00 93.00 459 CYS A N 1
ATOM 3608 C CA . CYS A 1 459 ? 11.946 -20.728 -2.518 1.00 93.00 459 CYS A CA 1
ATOM 3609 C C . CYS A 1 459 ? 10.943 -20.820 -1.364 1.00 93.00 459 CYS A C 1
ATOM 3611 O O . CYS A 1 459 ? 9.775 -21.179 -1.531 1.00 93.00 459 CYS A O 1
ATOM 3613 N N . ALA A 1 460 ? 11.420 -20.525 -0.161 1.00 86.94 460 ALA A N 1
ATOM 3614 C CA . ALA A 1 460 ? 10.649 -20.712 1.051 1.00 86.94 460 ALA A CA 1
ATOM 3615 C C . ALA A 1 460 ? 11.039 -19.692 2.118 1.00 86.94 460 ALA A C 1
ATOM 3617 O O . ALA A 1 460 ? 12.143 -19.148 2.139 1.00 86.94 460 ALA A O 1
ATOM 3618 N N . GLY A 1 461 ? 10.124 -19.491 3.061 1.00 77.75 461 GLY A N 1
ATOM 3619 C CA . GLY A 1 461 ? 10.469 -19.021 4.394 1.00 77.75 461 GLY A CA 1
ATOM 3620 C C . GLY A 1 461 ? 9.903 -19.982 5.437 1.00 77.75 461 GLY A C 1
ATOM 3621 O O . GLY A 1 461 ? 8.995 -20.758 5.129 1.00 77.75 461 GLY A O 1
ATOM 3622 N N . PRO A 1 462 ? 10.434 -19.973 6.666 1.00 65.69 462 PRO A N 1
ATOM 3623 C CA . PRO A 1 462 ? 9.989 -20.873 7.710 1.00 65.69 462 PRO A CA 1
ATOM 3624 C C . PRO A 1 462 ? 8.513 -20.634 8.018 1.00 65.69 462 PRO A C 1
ATOM 3626 O O . PRO A 1 462 ? 8.072 -19.509 8.245 1.00 65.69 462 PRO A O 1
ATOM 3629 N N . SER A 1 463 ? 7.757 -21.726 8.090 1.00 65.81 463 SER A N 1
ATOM 3630 C CA . SER A 1 463 ? 6.398 -21.723 8.635 1.00 65.81 463 SER A CA 1
ATOM 3631 C C . SER A 1 463 ? 6.391 -21.501 10.152 1.00 65.81 463 SER A C 1
ATOM 3633 O O . SER A 1 463 ? 5.371 -21.088 10.709 1.00 65.81 463 SER A O 1
ATOM 3635 N N . SER A 1 464 ? 7.527 -21.764 10.813 1.00 65.75 464 SER A N 1
ATOM 3636 C CA . SER A 1 464 ? 7.671 -21.707 12.263 1.00 65.75 464 SER A CA 1
ATOM 3637 C C . SER A 1 464 ? 7.759 -20.283 12.806 1.00 65.75 464 SER A C 1
ATOM 3639 O O . SER A 1 464 ? 8.510 -19.429 12.338 1.00 65.75 464 SER A O 1
ATOM 3641 N N . ALA A 1 465 ? 7.048 -20.101 13.909 1.00 65.81 465 ALA A N 1
ATOM 3642 C CA . ALA A 1 465 ? 7.082 -18.952 14.787 1.00 65.81 465 ALA A CA 1
ATOM 3643 C C . ALA A 1 465 ? 8.409 -18.795 15.573 1.00 65.81 465 ALA A C 1
ATOM 3645 O O . ALA A 1 465 ? 8.682 -17.731 16.116 1.00 65.81 465 ALA A O 1
ATOM 3646 N N . THR A 1 466 ? 9.245 -19.820 15.706 1.00 67.44 466 THR A N 1
ATOM 3647 C CA . THR A 1 466 ? 10.362 -19.786 16.674 1.00 67.44 466 THR A CA 1
ATOM 3648 C C . THR A 1 466 ? 11.554 -18.929 16.238 1.00 67.44 466 THR A C 1
ATOM 3650 O O . THR A 1 466 ? 12.271 -18.421 17.089 1.00 67.44 466 THR A O 1
ATOM 3653 N N . HIS A 1 467 ? 11.749 -18.711 14.936 1.00 67.38 467 HIS A N 1
ATOM 3654 C CA . HIS A 1 467 ? 12.947 -18.056 14.382 1.00 67.38 467 HIS A CA 1
ATOM 3655 C C . HIS A 1 467 ? 12.911 -16.518 14.386 1.00 67.38 467 HIS A C 1
ATOM 3657 O O . HIS A 1 467 ? 13.763 -15.890 13.767 1.00 67.38 467 HIS A O 1
ATOM 3663 N N . TYR A 1 468 ? 11.909 -15.911 15.024 1.00 67.81 468 TYR A N 1
ATOM 3664 C CA . TYR A 1 468 ? 11.711 -14.455 15.033 1.00 67.81 468 TYR A CA 1
ATOM 3665 C C . TYR A 1 468 ? 12.097 -13.787 16.353 1.00 67.81 468 TYR A C 1
ATOM 3667 O O . TYR A 1 468 ? 12.018 -12.570 16.435 1.00 67.81 468 TYR A O 1
ATOM 3675 N N . ALA A 1 469 ? 12.479 -14.556 17.380 1.00 66.88 469 ALA A N 1
ATOM 3676 C CA . ALA A 1 469 ? 12.894 -13.991 18.667 1.00 66.88 469 ALA A CA 1
ATOM 3677 C C . ALA A 1 469 ? 14.079 -13.023 18.521 1.00 66.88 469 ALA A C 1
ATOM 3679 O O . ALA A 1 469 ? 14.179 -12.065 19.278 1.00 66.88 469 ALA A O 1
ATOM 3680 N N . ASP A 1 470 ? 14.918 -13.257 17.513 1.00 71.69 470 ASP A N 1
ATOM 3681 C CA . ASP A 1 470 ? 16.100 -12.447 17.254 1.00 71.69 470 ASP A CA 1
ATOM 3682 C C . ASP A 1 470 ? 15.827 -11.270 16.313 1.00 71.69 470 ASP A C 1
ATOM 3684 O O . ASP A 1 470 ? 16.716 -10.458 16.145 1.00 71.69 470 ASP A O 1
ATOM 3688 N N . PHE A 1 471 ? 14.648 -11.151 15.685 1.00 81.94 471 PHE A N 1
ATOM 3689 C CA . PHE A 1 471 ? 14.392 -10.105 14.688 1.00 81.94 471 PHE A CA 1
ATOM 3690 C C . PHE A 1 471 ? 13.793 -8.846 15.318 1.00 81.94 471 PHE A C 1
ATOM 3692 O O . PHE A 1 471 ? 12.662 -8.883 15.787 1.00 81.94 471 PHE A O 1
ATOM 3699 N N . THR A 1 472 ? 14.496 -7.717 15.273 1.00 81.38 472 THR A N 1
ATOM 3700 C CA . THR A 1 472 ? 14.110 -6.480 15.983 1.00 81.38 472 THR A CA 1
ATOM 3701 C C . THR A 1 472 ? 12.763 -5.886 15.568 1.00 81.38 472 THR A C 1
ATOM 3703 O O . THR A 1 472 ? 12.046 -5.366 16.416 1.00 81.38 472 THR A O 1
ATOM 3706 N N . SER A 1 473 ? 12.356 -6.046 14.306 1.00 88.00 473 SER A N 1
ATOM 3707 C CA . SER A 1 473 ? 11.089 -5.507 13.782 1.00 88.00 473 SER A CA 1
ATOM 3708 C C . SER A 1 473 ? 9.997 -6.574 13.624 1.00 88.00 473 SER A C 1
ATOM 3710 O O . SER A 1 473 ? 9.151 -6.493 12.733 1.00 88.00 473 SER A O 1
ATOM 3712 N N . TRP A 1 474 ? 10.006 -7.627 14.451 1.00 88.81 474 TRP A N 1
ATOM 3713 C CA . TRP A 1 474 ? 9.029 -8.721 14.345 1.00 88.81 474 TRP A CA 1
ATOM 3714 C C . TRP A 1 474 ? 7.579 -8.276 14.585 1.00 88.81 474 TRP A C 1
ATOM 3716 O O . TRP A 1 474 ? 6.656 -8.903 14.054 1.00 88.81 474 TRP A O 1
ATOM 3726 N N . ASP A 1 475 ? 7.375 -7.212 15.363 1.00 91.94 475 ASP A N 1
ATOM 3727 C CA . ASP A 1 475 ? 6.070 -6.621 15.661 1.00 91.94 475 ASP A CA 1
ATOM 3728 C C . ASP A 1 475 ? 5.457 -5.896 14.458 1.00 91.94 475 ASP A C 1
ATOM 3730 O O . ASP A 1 475 ? 4.268 -5.614 14.473 1.00 91.94 475 ASP A O 1
ATOM 3734 N N . TRP A 1 476 ? 6.200 -5.700 13.369 1.00 94.69 476 TRP A N 1
ATOM 3735 C CA . TRP A 1 476 ? 5.683 -5.195 12.093 1.00 94.69 476 TRP A CA 1
ATOM 3736 C C . TRP A 1 476 ? 5.072 -6.288 11.204 1.00 94.69 476 TRP A C 1
ATOM 3738 O O . TRP A 1 476 ? 4.617 -6.004 10.108 1.00 94.69 476 TRP A O 1
ATOM 3748 N N . SER A 1 477 ? 5.030 -7.551 11.639 1.00 94.88 477 SER A N 1
ATOM 3749 C CA . SER A 1 477 ? 4.409 -8.647 10.879 1.00 94.88 477 SER A CA 1
ATOM 3750 C C . SER A 1 477 ? 3.048 -9.024 11.470 1.00 94.88 477 SER A C 1
ATOM 3752 O O . SER A 1 477 ? 2.988 -9.674 12.516 1.00 94.88 477 SER A O 1
ATOM 3754 N N . LEU A 1 478 ? 1.936 -8.702 10.800 1.00 96.81 478 LEU A N 1
ATOM 3755 C CA . LEU A 1 478 ? 0.605 -9.101 11.281 1.00 96.81 478 LEU A CA 1
ATOM 3756 C C . LEU A 1 478 ? 0.487 -10.621 11.386 1.00 96.81 478 LEU A C 1
ATOM 3758 O O . LEU A 1 478 ? 0.040 -11.144 12.406 1.00 96.81 478 LEU A O 1
ATOM 3762 N N . LEU A 1 479 ? 0.948 -11.346 10.363 1.00 94.81 479 LEU A N 1
ATOM 3763 C CA . LEU A 1 479 ? 0.930 -12.809 10.350 1.00 94.81 479 LEU A CA 1
ATOM 3764 C C . LEU A 1 479 ? 1.651 -13.396 11.571 1.00 94.81 479 LEU A C 1
ATOM 3766 O O . LEU A 1 479 ? 1.262 -14.431 12.112 1.00 94.81 479 LEU A O 1
ATOM 3770 N N . ARG A 1 480 ? 2.710 -12.723 12.029 1.00 92.38 480 ARG A N 1
ATOM 3771 C CA . ARG A 1 480 ? 3.438 -13.101 13.236 1.00 92.38 480 ARG A CA 1
ATOM 3772 C C . ARG A 1 480 ? 2.605 -12.872 14.493 1.00 92.38 480 ARG A C 1
ATOM 3774 O O . ARG A 1 480 ? 2.564 -13.769 15.335 1.00 92.38 480 ARG A O 1
ATOM 3781 N N . LEU A 1 481 ? 1.964 -11.709 14.616 1.00 95.06 481 LEU A N 1
ATOM 3782 C CA . LEU A 1 481 ? 1.093 -11.401 15.752 1.00 95.06 481 LEU A CA 1
ATOM 3783 C C . LEU A 1 481 ? -0.053 -12.411 15.870 1.00 95.06 481 LEU A C 1
ATOM 3785 O O . LEU A 1 481 ? -0.345 -12.857 16.979 1.00 95.06 481 LEU A O 1
ATOM 3789 N N . ILE A 1 482 ? -0.638 -12.822 14.740 1.00 95.69 482 ILE A N 1
ATOM 3790 C CA . ILE A 1 482 ? -1.688 -13.849 14.678 1.00 95.69 482 ILE A CA 1
ATOM 3791 C C . ILE A 1 482 ? -1.152 -15.191 15.190 1.00 95.69 482 ILE A C 1
ATOM 3793 O O . ILE A 1 482 ? -1.681 -15.750 16.149 1.00 95.69 482 ILE A O 1
ATOM 3797 N N . LYS A 1 483 ? -0.037 -15.678 14.626 1.00 92.50 483 LYS A N 1
ATOM 3798 C CA . LYS A 1 483 ? 0.563 -16.974 15.001 1.00 92.50 483 LYS A CA 1
ATOM 3799 C C . LYS A 1 483 ? 1.003 -17.052 16.468 1.00 92.50 483 LYS A C 1
ATOM 3801 O O . LYS A 1 483 ? 1.143 -18.148 17.003 1.00 92.50 483 LYS A O 1
ATOM 3806 N N . LEU A 1 484 ? 1.264 -15.913 17.110 1.00 92.38 484 LEU A N 1
ATOM 3807 C CA . LEU A 1 484 ? 1.604 -15.828 18.532 1.00 92.38 484 LEU A CA 1
ATOM 3808 C C . LEU A 1 484 ? 0.390 -15.604 19.453 1.00 92.38 484 LEU A C 1
ATOM 3810 O O . LEU A 1 484 ? 0.572 -15.562 20.668 1.00 92.38 484 LEU A O 1
ATOM 3814 N N . GLY A 1 485 ? -0.823 -15.426 18.917 1.00 95.50 485 GLY A N 1
ATOM 3815 C CA . GLY A 1 485 ? -2.010 -15.074 19.711 1.00 95.50 485 GLY A CA 1
ATOM 3816 C C . GLY A 1 485 ? -1.935 -13.676 20.345 1.00 95.50 485 GLY A C 1
ATOM 3817 O O . GLY A 1 485 ? -2.513 -13.423 21.409 1.00 95.50 485 GLY A O 1
ATOM 3818 N N . LEU A 1 486 ? -1.168 -12.770 19.731 1.00 95.69 486 LEU A N 1
ATOM 3819 C CA . LEU A 1 486 ? -1.038 -11.374 20.164 1.00 95.69 486 LEU A CA 1
ATOM 3820 C C . LEU A 1 486 ? -2.049 -10.470 19.460 1.00 95.69 486 LEU A C 1
ATOM 3822 O O . LEU A 1 486 ? -2.541 -9.526 20.073 1.00 95.69 486 LEU A O 1
ATOM 3826 N N . ALA A 1 487 ? -2.381 -10.796 18.212 1.00 97.75 487 ALA A N 1
ATOM 3827 C CA . ALA A 1 487 ? -3.542 -10.276 17.503 1.00 97.75 487 ALA A CA 1
ATOM 3828 C C . ALA A 1 487 ? -4.634 -11.353 17.495 1.00 97.75 487 ALA A C 1
ATOM 3830 O O . ALA A 1 487 ? -4.341 -12.533 17.297 1.00 97.75 487 ALA A O 1
ATOM 3831 N N . GLU A 1 488 ? -5.885 -10.955 17.711 1.00 98.12 488 GLU A N 1
ATOM 3832 C CA . GLU A 1 488 ? -7.031 -11.866 17.826 1.00 98.12 488 GLU A CA 1
ATOM 3833 C C . GLU A 1 488 ? -8.160 -11.415 16.884 1.00 98.12 488 GLU A C 1
ATOM 3835 O O . GLU A 1 488 ? -8.353 -10.207 16.716 1.00 98.12 488 GLU A O 1
ATOM 3840 N N . PRO A 1 489 ? -8.924 -12.342 16.279 1.00 98.56 489 PRO A N 1
ATOM 3841 C CA . PRO A 1 489 ? -10.119 -11.992 15.517 1.00 98.56 489 PRO A CA 1
ATOM 3842 C C . PRO A 1 489 ? -11.096 -11.148 16.350 1.00 98.56 489 PRO A C 1
ATOM 3844 O O . PRO A 1 489 ? -11.224 -11.334 17.567 1.00 98.56 489 PRO A O 1
ATOM 3847 N N . LEU A 1 490 ? -11.810 -10.218 15.712 1.00 98.38 490 LEU A N 1
ATOM 3848 C CA . LEU A 1 490 ? -12.701 -9.295 16.423 1.00 98.38 490 LEU A CA 1
ATOM 3849 C C . LEU A 1 490 ? -13.865 -10.033 17.102 1.00 98.38 490 LEU A C 1
ATOM 3851 O O . LEU A 1 490 ? -14.307 -9.607 18.178 1.00 98.38 490 LEU A O 1
ATOM 3855 N N . SER A 1 491 ? -14.319 -11.156 16.531 1.00 98.62 491 SER A N 1
ATOM 3856 C CA . SER A 1 491 ? -15.336 -12.008 17.160 1.00 98.62 491 SER A CA 1
ATOM 3857 C C . SER A 1 491 ? -14.873 -12.598 18.492 1.00 98.62 491 SER A C 1
ATOM 3859 O O . SER A 1 491 ? -15.646 -12.615 19.452 1.00 98.62 491 SER A O 1
ATOM 3861 N N . GLN A 1 492 ? -13.604 -13.002 18.594 1.00 98.44 492 GLN A N 1
ATOM 3862 C CA . GLN A 1 492 ? -13.031 -13.583 19.812 1.00 98.44 492 GLN A CA 1
ATOM 3863 C C . GLN A 1 492 ? -12.887 -12.538 20.921 1.00 98.44 492 GLN A C 1
ATOM 3865 O O . GLN A 1 492 ? -13.040 -12.854 22.100 1.00 98.44 492 GLN A O 1
ATOM 3870 N N . MET A 1 493 ? -12.663 -11.276 20.551 1.00 98.06 493 MET A N 1
ATOM 3871 C CA . MET A 1 493 ? -12.648 -10.159 21.499 1.00 98.06 493 MET A CA 1
ATOM 3872 C C . MET A 1 493 ? -14.059 -9.672 21.880 1.00 98.06 493 MET A C 1
ATOM 3874 O O . MET A 1 493 ? -14.224 -8.907 22.838 1.00 98.06 493 MET A O 1
ATOM 3878 N N . GLY A 1 494 ? -15.093 -10.104 21.148 1.00 97.75 494 GLY A N 1
ATOM 3879 C CA . GLY A 1 494 ? -16.475 -9.659 21.333 1.00 97.75 494 GLY A CA 1
ATOM 3880 C C . GLY A 1 494 ? -16.661 -8.168 21.040 1.00 97.75 494 GLY A C 1
ATOM 3881 O O . GLY A 1 494 ? -17.465 -7.502 21.694 1.00 97.75 494 GLY A O 1
ATOM 3882 N N . TRP A 1 495 ? -15.878 -7.612 20.114 1.00 98.00 495 TRP A N 1
ATOM 3883 C CA . TRP A 1 495 ? -15.908 -6.187 19.779 1.00 98.00 495 TRP A CA 1
ATOM 3884 C C . TRP A 1 495 ? -16.959 -5.913 18.709 1.00 98.00 495 TRP A C 1
ATOM 3886 O O . TRP A 1 495 ? -16.634 -5.744 17.540 1.00 98.00 495 TRP A O 1
ATOM 3896 N N . THR A 1 496 ? -18.232 -5.884 19.097 1.00 98.50 496 THR A N 1
ATOM 3897 C CA . THR A 1 496 ? -19.334 -5.412 18.240 1.00 98.50 496 THR A CA 1
ATOM 3898 C C . THR A 1 496 ? -19.524 -3.896 18.385 1.00 98.50 496 THR A C 1
ATOM 3900 O O . THR A 1 496 ? -19.043 -3.325 19.372 1.00 98.50 496 THR A O 1
ATOM 3903 N N . PRO A 1 497 ? -20.261 -3.230 17.473 1.00 98.44 497 PRO A N 1
ATOM 3904 C CA . PRO A 1 497 ? -20.605 -1.814 17.621 1.00 98.44 497 PRO A CA 1
ATOM 3905 C C . PRO A 1 497 ? -21.195 -1.449 18.989 1.00 98.44 497 PRO A C 1
ATOM 3907 O O . PRO A 1 497 ? -20.836 -0.423 19.560 1.00 98.44 497 PRO A O 1
ATOM 3910 N N . ASP A 1 498 ? -22.049 -2.314 19.540 1.00 98.19 498 ASP A N 1
ATOM 3911 C CA . ASP A 1 498 ? -22.735 -2.064 20.812 1.00 98.19 498 ASP A CA 1
ATOM 3912 C C . ASP A 1 498 ? -21.839 -2.331 22.032 1.00 98.19 498 ASP A C 1
ATOM 3914 O O . ASP A 1 498 ? -22.008 -1.715 23.085 1.00 98.19 498 ASP A O 1
ATOM 3918 N N . ALA A 1 499 ? -20.874 -3.249 21.916 1.00 98.06 499 ALA A N 1
ATOM 3919 C CA . ALA A 1 499 ? -20.040 -3.676 23.039 1.00 98.06 499 ALA A CA 1
ATOM 3920 C C . ALA A 1 499 ? -18.721 -2.896 23.158 1.00 98.06 499 ALA A C 1
ATOM 3922 O O . ALA A 1 499 ? -18.166 -2.793 24.256 1.00 98.06 499 ALA A O 1
ATOM 3923 N N . ILE A 1 500 ? -18.198 -2.352 22.053 1.00 97.88 500 ILE A N 1
ATOM 3924 C CA . ILE A 1 500 ? -16.814 -1.861 21.992 1.00 97.88 500 ILE A CA 1
ATOM 3925 C C . ILE A 1 500 ? -16.523 -0.697 22.948 1.00 97.88 500 ILE A C 1
ATOM 3927 O O . ILE A 1 500 ? -15.431 -0.625 23.516 1.00 97.88 500 ILE A O 1
ATOM 3931 N N . ALA A 1 501 ? -17.501 0.173 23.215 1.00 96.81 501 ALA A N 1
ATOM 3932 C CA . ALA A 1 501 ? -17.340 1.270 24.169 1.00 96.81 501 ALA A CA 1
ATOM 3933 C C . ALA A 1 501 ? -17.017 0.754 25.587 1.00 96.81 501 ALA A C 1
ATOM 3935 O O . ALA A 1 501 ? -16.135 1.285 26.264 1.00 96.81 501 ALA A O 1
ATOM 3936 N N . GLY A 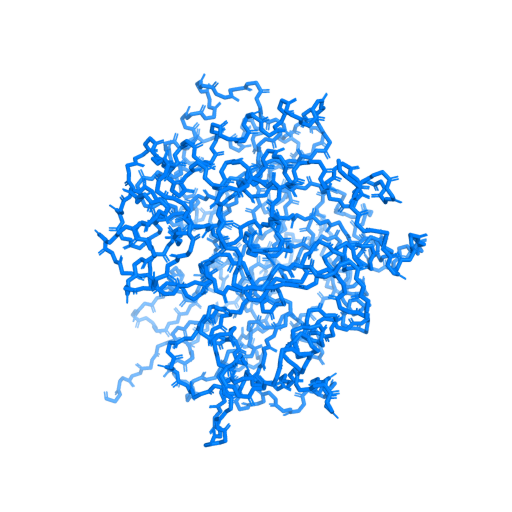1 502 ? -17.658 -0.345 26.008 1.00 97.44 502 GLY A N 1
ATOM 3937 C CA . GLY A 1 502 ? -17.403 -1.002 27.296 1.00 97.44 502 GLY A CA 1
ATOM 3938 C C . GLY A 1 502 ? -16.041 -1.701 27.383 1.00 97.44 502 GLY A C 1
ATOM 3939 O O . GLY A 1 502 ? -15.598 -2.051 28.474 1.00 97.44 502 GLY A O 1
ATOM 3940 N N . LYS A 1 503 ? -15.350 -1.877 26.250 1.00 97.75 503 LYS A N 1
ATOM 3941 C CA . LYS A 1 503 ? -14.029 -2.516 26.158 1.00 97.75 503 LYS A CA 1
ATOM 3942 C C . LYS A 1 503 ? -12.861 -1.541 26.280 1.00 97.75 503 LYS A C 1
ATOM 3944 O O . LYS A 1 503 ? -11.716 -1.984 26.338 1.00 97.75 503 LYS A O 1
ATOM 3949 N N . LYS A 1 504 ? -13.125 -0.232 26.405 1.00 97.56 504 LYS A N 1
ATOM 3950 C CA . LYS A 1 504 ? -12.071 0.788 26.533 1.00 97.56 504 LYS A CA 1
ATOM 3951 C C . LYS A 1 504 ? -11.096 0.482 27.676 1.00 97.56 504 LYS A C 1
ATOM 3953 O O . LYS A 1 504 ? -9.890 0.581 27.498 1.00 97.56 504 LYS A O 1
ATOM 3958 N N . GLY A 1 505 ? -11.603 0.083 28.845 1.00 97.00 505 GLY A N 1
ATOM 3959 C CA . GLY A 1 505 ? -10.755 -0.232 30.001 1.00 97.00 505 GLY A CA 1
ATOM 3960 C C . GLY A 1 505 ? -9.824 -1.429 29.781 1.00 97.00 505 GLY A C 1
ATOM 3961 O O . GLY A 1 505 ? -8.755 -1.476 30.370 1.00 97.00 505 GLY A O 1
ATOM 3962 N N . GLU A 1 506 ? -10.200 -2.375 28.919 1.00 96.19 506 GLU A N 1
ATOM 3963 C CA . GLU A 1 506 ? -9.358 -3.523 28.566 1.00 96.19 506 GLU A CA 1
ATOM 3964 C C . GLU A 1 506 ? -8.292 -3.136 27.530 1.00 96.19 506 GLU A C 1
ATOM 3966 O O . GLU A 1 506 ? -7.129 -3.504 27.671 1.00 96.19 506 GLU A O 1
ATOM 3971 N N . ALA A 1 507 ? -8.681 -2.386 26.495 1.00 97.06 507 ALA A N 1
ATOM 3972 C CA . ALA A 1 507 ? -7.798 -2.047 25.379 1.00 97.06 507 ALA A CA 1
ATOM 3973 C C . ALA A 1 507 ? -6.828 -0.894 25.691 1.00 97.06 507 ALA A C 1
ATOM 3975 O O . ALA A 1 507 ? -5.709 -0.878 25.188 1.00 97.06 507 ALA A O 1
ATOM 3976 N N . CYS A 1 508 ? -7.247 0.063 26.523 1.00 97.19 508 CYS A N 1
ATOM 3977 C CA . CYS A 1 508 ? -6.613 1.381 26.627 1.00 97.19 508 CYS A CA 1
ATOM 3978 C C . CYS A 1 508 ? -5.982 1.661 27.997 1.00 97.19 508 CYS A C 1
ATOM 3980 O O . CYS A 1 508 ? -5.559 2.785 28.265 1.00 97.19 508 CYS A O 1
ATOM 3982 N N . ALA A 1 509 ? -5.961 0.684 28.907 1.00 96.25 509 ALA A N 1
ATOM 3983 C CA . ALA A 1 509 ? -5.482 0.906 30.267 1.00 96.25 509 ALA A CA 1
ATOM 3984 C C . ALA A 1 509 ? -3.958 0.792 30.406 1.00 96.25 509 ALA A C 1
ATOM 3986 O O . ALA A 1 509 ? -3.317 -0.170 29.973 1.00 96.25 509 ALA A O 1
ATOM 3987 N N . GLY A 1 510 ? -3.396 1.754 31.136 1.00 95.44 510 GLY A N 1
ATOM 3988 C CA . GLY A 1 510 ? -2.003 1.760 31.563 1.00 95.44 510 GLY A CA 1
ATOM 3989 C C . GLY A 1 510 ? -1.053 2.383 30.547 1.00 95.44 510 GLY A C 1
ATOM 3990 O O . GLY A 1 510 ? -1.451 3.085 29.618 1.00 95.44 510 GLY A O 1
ATOM 3991 N N . THR A 1 511 ? 0.231 2.132 30.764 1.00 93.88 511 THR A N 1
ATOM 3992 C CA . THR A 1 511 ? 1.313 2.667 29.941 1.00 93.88 511 THR A CA 1
ATOM 3993 C C . THR A 1 511 ? 2.293 1.564 29.549 1.00 93.88 511 THR A C 1
ATOM 3995 O O . THR A 1 511 ? 2.271 0.461 30.112 1.00 93.88 511 THR A O 1
ATOM 3998 N N . ILE A 1 512 ? 3.122 1.841 28.548 1.00 90.75 512 ILE A N 1
ATOM 3999 C CA . ILE A 1 512 ? 4.232 0.992 28.115 1.00 90.75 512 ILE A CA 1
ATOM 4000 C C . ILE A 1 512 ? 5.529 1.752 28.377 1.00 90.75 512 ILE A C 1
ATOM 4002 O O . ILE A 1 512 ? 5.642 2.898 27.967 1.00 90.75 512 ILE A O 1
ATOM 4006 N N . ALA A 1 513 ? 6.513 1.145 29.039 1.00 86.19 513 ALA A N 1
ATOM 4007 C CA . ALA A 1 513 ? 7.838 1.754 29.157 1.00 86.19 513 ALA A CA 1
ATOM 4008 C C . ALA A 1 513 ? 8.513 1.812 27.776 1.00 86.19 513 ALA A C 1
ATOM 4010 O O . ALA A 1 513 ? 8.618 0.777 27.113 1.00 86.19 513 ALA A O 1
ATOM 4011 N N . VAL A 1 514 ? 8.943 3.006 27.352 1.00 79.12 514 VAL A N 1
ATOM 4012 C CA . VAL A 1 514 ? 9.507 3.240 26.008 1.00 79.12 514 VAL A CA 1
ATOM 4013 C C . VAL A 1 514 ? 10.816 4.025 25.994 1.00 79.12 514 VAL A C 1
ATOM 4015 O O . VAL A 1 514 ? 11.469 4.071 24.961 1.00 79.12 514 VAL A O 1
ATOM 4018 N N . LEU A 1 515 ? 11.239 4.635 27.104 1.00 70.38 515 LEU A N 1
ATOM 4019 C CA . LEU A 1 515 ? 12.540 5.307 27.195 1.00 70.38 515 LEU A CA 1
ATOM 4020 C C . LEU A 1 515 ? 13.304 4.794 28.417 1.00 70.38 515 LEU A C 1
ATOM 4022 O O . LEU A 1 515 ? 12.723 4.524 29.464 1.00 70.38 515 LEU A O 1
ATOM 4026 N N . CYS A 1 516 ? 14.617 4.654 28.285 1.00 68.25 516 CYS A N 1
ATOM 4027 C CA . CYS A 1 516 ? 15.466 4.094 29.327 1.00 68.25 516 CYS A CA 1
ATOM 4028 C C . CYS A 1 516 ? 16.253 5.225 29.981 1.00 68.25 516 CYS A C 1
ATOM 4030 O O . CYS A 1 516 ? 16.478 6.279 29.377 1.00 68.25 516 CYS A O 1
ATOM 4032 N N . ASP A 1 517 ? 16.608 5.073 31.256 1.00 61.59 517 ASP A N 1
ATOM 4033 C CA . ASP A 1 517 ? 17.672 5.887 31.845 1.00 61.59 517 ASP A CA 1
ATOM 4034 C C . ASP A 1 517 ? 18.942 5.588 31.054 1.00 61.59 517 ASP A C 1
ATOM 4036 O O . ASP A 1 517 ? 19.308 4.426 30.890 1.00 61.59 517 ASP A O 1
ATOM 4040 N N . GLY A 1 518 ? 19.494 6.627 30.423 1.00 53.06 518 GLY A N 1
ATOM 4041 C CA . GLY A 1 518 ? 20.574 6.480 29.458 1.00 53.06 518 GLY A CA 1
ATOM 4042 C C . GLY A 1 518 ? 21.767 5.744 30.057 1.00 53.06 518 GLY A C 1
ATOM 4043 O O . GLY A 1 518 ? 22.085 5.922 31.234 1.00 53.06 518 GLY A O 1
ATOM 4044 N N . ASN A 1 519 ? 22.422 4.951 29.212 1.00 37.41 519 ASN A N 1
ATOM 4045 C CA . ASN A 1 519 ? 23.869 4.805 29.314 1.00 37.41 519 ASN A CA 1
ATOM 4046 C C . ASN A 1 519 ? 24.533 6.149 29.012 1.00 37.41 519 ASN A C 1
ATOM 4048 O O . ASN A 1 519 ? 24.055 6.825 28.068 1.00 37.41 519 ASN A O 1
#

Sequence (519 aa):
REFPAPSVFPSRRELTEEQQWMQYNWPGYHNGVSLGGGFVVEDWMFYKHTNAVDPANLQLAQDTPFDNLAWSESILASKDLQSAYATVDCHVNNFYSNADLDEFANFGINAARVVVGYWVFDDPGLYPDDVWVHPPSRSGPYGAYGVNPDGFITPGTGRLTDLIIRLWNRNIKVLLDMHALPGCSSPHQSYAGVHCEPGAPNTWNGQAHDGISGGHKVNRANDGKTWTDVARKIAIERVVPWIKYVNSLAEGAIIGYELVNEPDIASNDATVEEVRALTVDLGQEVLECMGSPDTVWVGISTAAKNYPSGAVATDYKTRYNGYRNAYVSDIHHYFFWAGCIDYGAKTTSLDCVCTANLPGSKHQFEDADWVAWMKSGVFDQGWRFYVGEWSAGSGPAHKCQGGVPTADQSKRMWRAQKWGYMNQYLHYRGKADGGSSFVGDFYWNGRMGYNWNPDPGVCAGPSSATHYADFTSWDWSLLRLIKLGLAEPLSQMGWTPDAIAGKKGEACAGTIAVLCDGN

Nearest PDB structures (foldseek):
  8z2w-assembly1_A  TM=7.142E-01  e=2.245E-12  Aspergillus oryzae
  6i1a-assembly1_B  TM=6.892E-01  e=1.142E-12  Aspergillus niger
  4awu-assembly1_A  TM=4.412E-01  e=7.254E-03  Shewanella oneidensis MR-1
  6j3x-assembly1_A  TM=4.291E-01  e=6.127E-03  Roseateles saccharophilus
  4aub-assembly1_C  TM=4.224E-01  e=5.852E-01  Escherichia coli K-12

Organism: NCBI:txid1333877

InterPro domains:
  IPR017853 Glycoside hydrolase superfamily [SSF51445] (28-455)
  IPR018087 Glycoside hydrolase, family 5, conserved site [PS00659] (255-264)
  IPR050386 Glycosyl Hydrolase 5 (Cellulase A) [PTHR31297] (31-486)

Secondary structure (DSSP, 8-state):
-PPPPPSSPP-PPPPPHHHHHHHHHSTT-EEEEE-TTSSS--GGGTEESSS--BGGGTBEETT----HHHHHHHHHHHS-HHHHHHHHHHHHHHSS-HHHHHHHHHTT--EEEEEEEGGGT--TTTSTTS--SBPPPSSSTTTT-EE-TTS-EE--HHHHHHHHHHHHTTT-EEEEEEEE-TT-SSTT-GGGSS---TTSS-TTT-BGGG-BTTTB------SS-BHHHHHHHHIIIIIHHHHHHHHHHSTTSEEEEES-SSTTTTT--S-HHHHHIIIIIHHHHHHHHHS-TTSSEEEEE---SSS-HHHHHHHHHHT-GGGTTTEEEEEEE-TTTSSSEETTTTEEEHHHHHHTT-TTSTTTT--HHHHHHHHHTTTTTT-EEEEEEE----THHHHHTTT---HHHHHHHHHHHHHHHHHHHHHHEEEETTEESEEEEEES-S---TT-B--TTT-B----GGGGTT-TTGGG-HHHHHHTTSS--HHHHT--TTTGGGGHHHHS-SEEE------